Protein 8S6G (pdb70)

B-factor: mean 17.79, std 9.16, range [9.08, 160.49]

Foldseek 3Di:
DVLLVVLLVPDPFDPVQKDAPPDPCQCVVQPALQLQDRAAERIEGEDQDLVSVLSNLVSCVVVVAFEAEAALRPFNQSCQSQSHHYHYRYYDQNFFDWDADVVQRKIKTWQRDAQLVRQVVCCVPPQKGDFAAQWQRHGLQLQLQQFADHQLCLARNTSVVQWAWWWWQFSNRDIFIEGLPGPQLQSQNSNRFNLQFTRTTMIMGHIDRQPDFKKKKKKKALPDDDLLLLLVLVVLLLVCLLPPDASQKKKKQWLAVPRMMMIIGRPDPVCVVVSVCSSCVPRDPSMDMDMDMDTDVVVSCVSHPPSVHDDTPRGRFHKAKDKWWAFPVDDDDSQLSSLLNVLANVVDDDPFKDKGWIKIAHARCLCVDDLVSHQWDRRRTGIMTMIMITTDPPDSDDDPCNVVSSCRSRVSSVVVCVVVVHDTAHGRSRDRQPDDQVPPNCRTGNVCLLSSQCVSCVRPVSRSSVGRPNRRHHD

Organism: Alternaria alternata (NCBI:txid5599)

Structure (mmCIF, N/CA/C/O backbone):
data_8S6G
#
_entry.id   8S6G
#
_cell.length_a   61.893
_cell.length_b   69.541
_cell.length_c   62.700
_cell.angle_alpha   90.000
_cell.angle_beta   93.966
_cell.angle_gamma   90.000
#
_symmetry.space_group_name_H-M   'P 1 21 1'
#
loop_
_entity.id
_entity.type
_entity.pdbx_description
1 polymer 'FAD-binding domain-containing protein'
2 branched 2-acetamido-2-deoxy-beta-D-glucopyranose-(1-4)-2-acetamido-2-deoxy-beta-D-glucopyranose
3 non-polymer 'FLAVIN-ADENINE DINUCLEOTIDE'
4 non-polymer 1,2-ETHANEDIOL
5 non-polymer 2-acetamido-2-deoxy-beta-D-glucopyranose
6 non-polymer '4-(2-HYDROXYETHYL)-1-PIPERAZINE ETHANESULFONIC ACID'
7 non-polymer DI(HYDROXYETHYL)ETHER
8 non-polymer 'SULFATE ION'
9 water water
#
loop_
_atom_site.group_PDB
_atom_site.id
_atom_site.type_symbol
_atom_site.label_atom_id
_atom_site.label_alt_id
_atom_site.label_comp_id
_atom_site.label_asym_id
_atom_site.label_entity_id
_atom_site.label_seq_id
_atom_site.pdbx_PDB_ins_code
_atom_site.Cartn_x
_atom_site.Cartn_y
_atom_site.Cartn_z
_atom_site.occupancy
_atom_site.B_iso_or_equiv
_atom_site.auth_seq_id
_atom_site.auth_comp_id
_atom_site.auth_asym_id
_atom_site.auth_atom_id
_atom_site.pdbx_PDB_model_num
ATOM 1 N N . SER A 1 4 ? -24.29872 -17.04360 22.85474 1.000 35.75042 35 SER A N 1
ATOM 2 C CA . SER A 1 4 ? -23.50463 -17.32509 21.66258 1.000 35.01144 35 SER A CA 1
ATOM 3 C C . SER A 1 4 ? -24.35131 -17.89493 20.52318 1.000 34.14136 35 SER A C 1
ATOM 4 O O . SER A 1 4 ? -23.86984 -18.01915 19.40112 1.000 33.07773 35 SER A O 1
ATOM 11 N N . THR A 1 5 ? -25.62293 -18.19471 20.80669 1.000 33.99690 36 THR A N 1
ATOM 12 C CA . THR A 1 5 ? -26.41881 -19.03903 19.91231 1.000 33.64353 36 THR A CA 1
ATOM 13 C C . THR A 1 5 ? -26.63672 -18.39403 18.54401 1.000 32.30424 36 THR A C 1
ATOM 14 O O . THR A 1 5 ? -26.28031 -18.97380 17.51709 1.000 31.52914 36 THR A O 1
ATOM 25 N N . ARG A 1 6 ? -27.28851 -17.22713 18.49944 1.000 32.42801 37 ARG A N 1
ATOM 26 C CA . ARG A 1 6 ? -27.18982 -16.34127 17.32939 1.000 31.78179 37 ARG A CA 1
ATOM 27 C C . ARG A 1 6 ? -25.89832 -16.32372 16.53135 1.000 27.12507 37 ARG A C 1
ATOM 28 O O . ARG A 1 6 ? -25.96986 -16.58645 15.33056 1.000 26.66725 37 ARG A O 1
ATOM 49 N N . LEU A 1 7 ? -24.72701 -16.02904 17.11092 1.000 23.69405 38 LEU A N 1
ATOM 50 C CA . LEU A 1 7 ? -23.52337 -16.01836 16.28060 1.000 20.61990 38 LEU A CA 1
ATOM 51 C C . LEU A 1 7 ? -23.20960 -17.41938 15.75498 1.000 19.06198 38 LEU A C 1
ATOM 52 O O . LEU A 1 7 ? -22.85893 -17.58300 14.57691 1.000 19.05121 38 LEU A O 1
ATOM 68 N N . ARG A 1 8 ? -23.34503 -18.44198 16.60333 1.000 19.20391 39 ARG A N 1
ATOM 69 C CA . ARG A 1 8 ? -23.06051 -19.80743 16.17031 1.000 20.36127 39 ARG A CA 1
ATOM 70 C C . ARG A 1 8 ? -23.96220 -20.20750 15.01445 1.000 19.41854 39 ARG A C 1
ATOM 71 O O . ARG A 1 8 ? -23.50869 -20.77744 14.02029 1.000 19.82912 39 ARG A O 1
ATOM 92 N N . ASP A 1 9 ? -25.26374 -19.97432 15.15663 1.000 20.78613 40 ASP A N 1
ATOM 93 C CA . ASP A 1 9 ? -26.18972 -20.39028 14.10845 1.000 21.56134 40 ASP A CA 1
ATOM 94 C C . ASP A 1 9 ? -25.93133 -19.64145 12.80443 1.000 19.99350 40 ASP A C 1
ATOM 95 O O . ASP A 1 9 ? -25.97448 -20.23282 11.72050 1.000 19.87490 40 ASP A O 1
ATOM 104 N N . CYS A 1 10 ? -25.62695 -18.34830 12.87955 1.000 18.32391 41 CYS A N 1
ATOM 105 C CA . CYS A 1 10 ? -25.34069 -17.61873 11.64915 1.000 17.39234 41 CYS A CA 1
ATOM 106 C C . CYS A 1 10 ? -24.10339 -18.18855 10.97014 1.000 16.11636 41 CYS A C 1
ATOM 107 O O . CYS A 1 10 ? -24.10059 -18.43028 9.75850 1.000 16.24618 41 CYS A O 1
ATOM 114 N N . LEU A 1 11 ? -23.03719 -18.41848 11.74151 1.000 15.89240 42 LEU A N 1
ATOM 115 C CA . LEU A 1 11 ? -21.81420 -18.94898 11.15195 1.000 16.36082 42 LEU A CA 1
ATOM 116 C C . LEU A 1 11 ? -22.04510 -20.34381 10.58581 1.000 18.29905 42 LEU A C 1
ATOM 117 O O . LEU A 1 11 ? -21.50210 -20.69328 9.53314 1.000 18.15031 42 LEU A O 1
ATOM 133 N N A SER A 1 12 ? -22.86564 -21.15025 11.26486 0.483 19.01250 43 SER A N 1
ATOM 134 N N B SER A 1 12 ? -22.85739 -21.15592 11.25992 0.517 19.29228 43 SER A N 1
ATOM 135 C CA A SER A 1 12 ? -23.13769 -22.50501 10.79287 0.483 20.47269 43 SER A CA 1
ATOM 136 C CA B SER A 1 12 ? -23.10537 -22.51220 10.78493 0.517 21.08293 43 SER A CA 1
ATOM 137 C C A SER A 1 12 ? -23.79646 -22.50735 9.42353 0.483 20.85950 43 SER A C 1
ATOM 138 C C B SER A 1 12 ? -23.91453 -22.55060 9.49699 0.517 21.33179 43 SER A C 1
ATOM 139 O O A SER A 1 12 ? -23.66187 -23.47836 8.67060 0.483 20.96462 43 SER A O 1
ATOM 140 O O B SER A 1 12 ? -24.01801 -23.62035 8.88601 0.517 21.93709 43 SER A O 1
ATOM 155 N N . ASN A 1 13 ? -24.47049 -21.42010 9.06146 1.000 21.32072 44 ASN A N 1
ATOM 156 C CA . ASN A 1 13 ? -25.20032 -21.35285 7.80515 1.000 23.33934 44 ASN A CA 1
ATOM 157 C C . ASN A 1 13 ? -24.35731 -20.77300 6.68488 1.000 22.63409 44 ASN A C 1
ATOM 158 O O . ASN A 1 13 ? -24.79303 -20.78728 5.52991 1.000 24.09793 44 ASN A O 1
ATOM 169 N N . THR A 1 14 ? -23.14995 -20.30895 6.99692 1.000 20.65707 45 THR A N 1
ATOM 170 C CA . THR A 1 14 ? -22.18306 -19.93781 5.98094 1.000 19.21274 45 THR A CA 1
ATOM 171 C C . THR A 1 14 ? -21.42332 -21.17533 5.50489 1.000 18.55453 45 THR A C 1
ATOM 172 O O . THR A 1 14 ? -21.58577 -22.27715 6.02892 1.000 19.45937 45 THR A O 1
ATOM 183 N N . SER A 1 15 ? -20.58155 -20.97705 4.49856 1.000 17.82157 46 SER A N 1
ATOM 184 C CA . SER A 1 15 ? -19.74408 -22.04154 3.97374 1.000 18.77802 46 SER A CA 1
ATOM 185 C C . SER A 1 15 ? -18.45826 -22.23492 4.76120 1.000 18.35969 46 SER A C 1
ATOM 186 O O . SER A 1 15 ? -17.70156 -23.15653 4.44856 1.000 18.80337 46 SER A O 1
ATOM 194 N N . ILE A 1 16 ? -18.19100 -21.41200 5.77984 1.000 17.05886 47 ILE A N 1
ATOM 195 C CA . ILE A 1 16 ? -16.97983 -21.57620 6.57788 1.000 15.48066 47 ILE A CA 1
ATOM 196 C C . ILE A 1 16 ? -16.98323 -22.98495 7.16515 1.000 15.28787 47 ILE A C 1
ATOM 197 O O . ILE A 1 16 ? -17.99865 -23.45472 7.69460 1.000 16.35447 47 ILE A O 1
ATOM 213 N N A LEU A 1 17 ? -15.85564 -23.67548 7.06169 0.465 15.14985 48 LEU A N 1
ATOM 214 N N B LEU A 1 17 ? -15.84834 -23.67108 7.05983 0.535 15.01674 48 LEU A N 1
ATOM 215 C CA A LEU A 1 17 ? -15.83181 -25.06162 7.50194 0.465 15.43180 48 LEU A CA 1
ATOM 216 C CA B LEU A 1 17 ? -15.77749 -25.04402 7.53653 0.535 15.42772 48 LEU A CA 1
ATOM 217 C C A LEU A 1 17 ? -16.07275 -25.13799 9.01037 0.465 15.51803 48 LEU A C 1
ATOM 218 C C B LEU A 1 17 ? -16.10322 -25.10092 9.02802 0.535 15.24953 48 LEU A C 1
ATOM 219 O O A LEU A 1 17 ? -15.50567 -24.34630 9.77227 0.465 15.22849 48 LEU A O 1
ATOM 220 O O B LEU A 1 17 ? -15.61597 -24.27034 9.80027 0.535 14.66749 48 LEU A O 1
ATOM 251 N N . PRO A 1 18 ? -16.90034 -26.07819 9.47731 1.000 16.05207 49 PRO A N 1
ATOM 252 C CA . PRO A 1 18 ? -17.06662 -26.23603 10.92734 1.000 17.11681 49 PRO A CA 1
ATOM 253 C C . PRO A 1 18 ? -15.74213 -26.40159 11.64517 1.000 16.01159 49 PRO A C 1
ATOM 254 O O . PRO A 1 18 ? -15.58250 -25.87507 12.74558 1.000 16.10340 49 PRO A O 1
ATOM 265 N N . SER A 1 19 ? -14.78397 -27.10848 11.04241 1.000 15.30119 50 SER A N 1
ATOM 266 C CA . SER A 1 19 ? -13.47538 -27.29170 11.64994 1.000 16.47234 50 SER A CA 1
ATOM 267 C C . SER A 1 19 ? -12.70484 -25.98519 11.74855 1.000 15.81836 50 SER A C 1
ATOM 268 O O . SER A 1 19 ? -11.74816 -25.90109 12.52541 1.000 17.74141 50 SER A O 1
ATOM 276 N N . LEU A 1 20 ? -13.09351 -24.96678 10.98259 1.000 14.33015 51 LEU A N 1
ATOM 277 C CA . LEU A 1 20 ? -12.45779 -23.65988 11.00838 1.000 14.59019 51 LEU A CA 1
ATOM 278 C C . LEU A 1 20 ? -13.31139 -22.62544 11.71572 1.000 14.02263 51 LEU A C 1
ATOM 279 O O . LEU A 1 20 ? -13.03624 -21.42317 11.60940 1.000 15.65878 51 LEU A O 1
ATOM 295 N N . THR A 1 21 ? -14.31515 -23.06259 12.45549 1.000 13.31270 52 THR A N 1
ATOM 296 C CA . THR A 1 21 ? -15.18850 -22.20857 13.25028 1.000 14.54693 52 THR A CA 1
ATOM 297 C C . THR A 1 21 ? -15.05516 -22.66738 14.69119 1.000 15.12112 52 THR A C 1
ATOM 298 O O . THR A 1 21 ? -15.43516 -23.80085 15.02224 1.000 15.56692 52 THR A O 1
ATOM 309 N N . THR A 1 22 ? -14.51713 -21.81173 15.55443 1.000 13.72934 53 THR A N 1
ATOM 310 C CA . THR A 1 22 ? -14.25588 -22.24196 16.92013 1.000 14.07352 53 THR A CA 1
ATOM 311 C C . THR A 1 22 ? -14.89386 -21.30855 17.92797 1.000 13.26344 53 THR A C 1
ATOM 312 O O . THR A 1 22 ? -14.77611 -20.08079 17.83226 1.000 13.55861 53 THR A O 1
ATOM 323 N N . PHE A 1 23 ? -15.54403 -21.91601 18.90406 1.000 12.75152 54 PHE A N 1
ATOM 324 C CA . PHE A 1 23 ? -16.05609 -21.27966 20.10351 1.000 12.60725 54 PHE A CA 1
ATOM 325 C C . PHE A 1 23 ? -15.37268 -21.94448 21.30347 1.000 12.33541 54 PHE A C 1
ATOM 326 O O . PHE A 1 23 ? -14.58593 -22.87444 21.14860 1.000 11.88309 54 PHE A O 1
ATOM 343 N N . SER A 1 24 ? -15.71405 -21.50635 22.51296 1.000 13.00106 55 SER A N 1
ATOM 344 C CA . SER A 1 24 ? -15.00063 -21.97588 23.69141 1.000 13.20147 55 SER A CA 1
ATOM 345 C C . SER A 1 24 ? -15.19253 -23.45955 23.96260 1.000 12.93977 55 SER A C 1
ATOM 346 O O . SER A 1 24 ? -14.43876 -24.02203 24.76742 1.000 14.34343 55 SER A O 1
ATOM 354 N N . ASP A 1 25 ? -16.19426 -24.09676 23.35958 1.000 11.94987 56 ASP A N 1
ATOM 355 C CA . ASP A 1 25 ? -16.36492 -25.54553 23.48447 1.000 12.89335 56 ASP A CA 1
ATOM 356 C C . ASP A 1 25 ? -15.49680 -26.34737 22.51646 1.000 13.17239 56 ASP A C 1
ATOM 357 O O . ASP A 1 25 ? -15.54123 -27.58719 22.53576 1.000 12.67167 56 ASP A O 1
ATOM 366 N N . ALA A 1 26 ? -14.72909 -25.68093 21.66017 1.000 13.13047 57 ALA A N 1
ATOM 367 C CA . ALA A 1 26 ? -13.86577 -26.36327 20.71137 1.000 12.75647 57 ALA A CA 1
ATOM 368 C C . ALA A 1 26 ? -12.66275 -26.97333 21.41087 1.000 13.26384 57 ALA A C 1
ATOM 369 O O . ALA A 1 26 ? -12.13100 -26.42081 22.37377 1.000 13.77847 57 ALA A O 1
ATOM 376 N N . THR A 1 27 ? -12.21404 -28.11080 20.88092 1.000 14.48191 58 THR A N 1
ATOM 377 C CA . THR A 1 27 ? -11.06639 -28.78244 21.47123 1.000 15.24167 58 THR A CA 1
ATOM 378 C C . THR A 1 27 ? -9.80623 -27.93136 21.39229 1.000 14.83491 58 THR A C 1
ATOM 379 O O . THR A 1 27 ? -8.91688 -28.07483 22.24092 1.000 16.09173 58 THR A O 1
ATOM 390 N N . ASN A 1 28 ? -9.71426 -27.03950 20.39682 1.000 13.52298 59 ASN A N 1
ATOM 391 C CA . ASN A 1 28 ? -8.52017 -26.22762 20.18216 1.000 14.45890 59 ASN A CA 1
ATOM 392 C C . ASN A 1 28 ? -8.69924 -24.77081 20.62049 1.000 14.20144 59 ASN A C 1
ATOM 393 O O . ASN A 1 28 ? -7.89211 -23.91533 20.24650 1.000 14.78294 59 ASN A O 1
ATOM 404 N N . TRP A 1 29 ? -9.71336 -24.47234 21.44089 1.000 13.47407 60 TRP A N 1
ATOM 405 C CA . TRP A 1 29 ? -9.97541 -23.08165 21.78230 1.000 13.80533 60 TRP A CA 1
ATOM 406 C C . TRP A 1 29 ? -8.78218 -22.41993 22.43100 1.000 14.46637 60 TRP A C 1
ATOM 407 O O . TRP A 1 29 ? -8.48462 -21.26897 22.13032 1.000 14.49110 60 TRP A O 1
ATOM 428 N N . GLU A 1 30 ? -8.12190 -23.10247 23.35950 1.000 14.98227 61 GLU A N 1
ATOM 429 C CA . GLU A 1 30 ? -7.02058 -22.47449 24.08537 1.000 16.73071 61 GLU A CA 1
ATOM 430 C C . GLU A 1 30 ? -5.87025 -22.14520 23.14278 1.000 16.73451 61 GLU A C 1
ATOM 431 O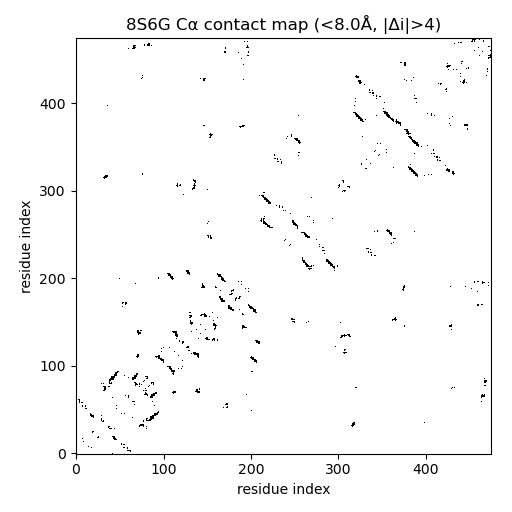 O . GLU A 1 30 ? -5.25291 -21.07691 23.25288 1.000 18.20504 61 GLU A O 1
ATOM 443 N N . THR A 1 31 ? -5.61392 -23.02164 22.17136 1.000 16.70314 62 THR A N 1
ATOM 444 C CA . THR A 1 31 ? -4.54285 -22.80440 21.20555 1.000 18.09370 62 THR A CA 1
ATOM 445 C C . THR A 1 31 ? -4.87666 -21.63335 20.28372 1.000 16.34584 62 THR A C 1
ATOM 446 O O . THR A 1 31 ? -4.05588 -20.73117 20.07598 1.000 16.22233 62 THR A O 1
ATOM 457 N N . VAL A 1 32 ? -6.08411 -21.63053 19.71697 1.000 14.65680 63 VAL A N 1
ATOM 458 C CA . VAL A 1 32 ? -6.40327 -20.59789 18.74147 1.000 15.16302 63 VAL A CA 1
ATOM 459 C C . VAL A 1 32 ? -6.50896 -19.21988 19.37267 1.000 14.12957 63 VAL A C 1
ATOM 460 O O . VAL A 1 32 ? -6.33737 -18.21819 18.66564 1.000 14.83165 63 VAL A O 1
ATOM 473 N N . THR A 1 33 ? -6.80001 -19.13911 20.67204 1.000 13.68916 64 THR A N 1
ATOM 474 C CA . THR A 1 33 ? -6.92277 -17.86030 21.34899 1.000 12.72157 64 THR A CA 1
ATOM 475 C C . THR A 1 33 ? -5.67007 -17.47005 22.11575 1.000 12.89173 64 THR A C 1
ATOM 476 O O . THR A 1 33 ? -5.68326 -16.45539 22.80622 1.000 13.72433 64 THR A O 1
ATOM 487 N N . SER A 1 34 ? -4.60999 -18.21597 22.00731 1.000 13.80370 65 SER A N 1
ATOM 488 C CA . SER A 1 34 ? -3.45294 -17.91611 22.85154 1.000 14.63433 65 SER A CA 1
ATOM 489 C C . SER A 1 34 ? -2.72941 -16.68195 22.32014 1.000 14.06813 65 SER A C 1
ATOM 490 O O . SER A 1 34 ? -2.41414 -16.62174 21.12473 1.000 14.52063 65 SER A O 1
ATOM 498 N N . PRO A 1 35 ? -2.41288 -15.70535 23.15955 1.000 13.48676 66 PRO A N 1
ATOM 499 C CA . PRO A 1 35 ? -1.75891 -14.49092 22.67524 1.000 14.09042 66 PRO A CA 1
ATOM 500 C C . PRO A 1 35 ? -0.24206 -14.53656 22.72083 1.000 13.42023 66 PRO A C 1
ATOM 501 O O . PRO A 1 35 ? 0.36049 -15.11503 23.61798 1.000 14.25503 66 PRO A O 1
ATOM 512 N N . TRP A 1 36 ? 0.38686 -13.87587 21.74809 1.000 12.26453 67 TRP A N 1
ATOM 513 C CA . TRP A 1 36 ? 1.83519 -13.72977 21.80188 1.000 12.29518 67 TRP A CA 1
ATOM 514 C C . TRP A 1 36 ? 2.22486 -12.87974 23.00655 1.000 11.55329 67 TRP A C 1
ATOM 515 O O . TRP A 1 36 ? 3.17700 -13.20036 23.72196 1.000 12.41706 67 TRP A O 1
ATOM 536 N N . ALA A 1 37 ? 1.47217 -11.80310 23.25575 1.000 11.70792 68 ALA A N 1
ATOM 537 C CA . ALA A 1 37 ? 1.72964 -10.89477 24.37959 1.000 11.47368 68 ALA A CA 1
ATOM 538 C C . ALA A 1 37 ? 1.08162 -11.48298 25.62697 1.000 11.64753 68 ALA A C 1
ATOM 539 O O . ALA A 1 37 ? -0.09512 -11.24635 25.92478 1.000 12.27276 68 ALA A O 1
ATOM 546 N N . LEU A 1 38 ? 1.86794 -12.27425 26.35727 1.000 12.23211 69 LEU A N 1
ATOM 547 C CA . LEU A 1 38 ? 1.35767 -13.07981 27.45738 1.000 12.82878 69 LEU A CA 1
ATOM 548 C C . LEU A 1 38 ? 0.81580 -12.25275 28.61721 1.000 12.76998 69 LEU A C 1
ATOM 549 O O . LEU A 1 38 ? 0.15805 -12.81200 29.49600 1.000 13.34442 69 LEU A O 1
ATOM 565 N N . ARG A 1 39 ? 1.10663 -10.96136 28.68737 1.000 12.80867 70 ARG A N 1
ATOM 566 C CA . ARG A 1 39 ? 0.52483 -10.13367 29.74021 1.000 13.47927 70 ARG A CA 1
ATOM 567 C C . ARG A 1 39 ? -0.98507 -10.01345 29.57256 1.000 13.69151 70 ARG A C 1
ATOM 568 O O . ARG A 1 39 ? -1.68615 -9.68237 30.53343 1.000 15.96040 70 ARG A O 1
ATOM 589 N N . PHE A 1 40 ? -1.50312 -10.27494 28.37415 1.000 12.80233 71 PHE A N 1
ATOM 590 C CA . PHE A 1 40 ? -2.91976 -10.15174 28.06155 1.000 13.44734 71 PHE A CA 1
ATOM 591 C C . PHE A 1 40 ? -3.52542 -11.52575 27.80496 1.000 13.77545 71 PHE A C 1
ATOM 592 O O . PHE A 1 40 ? -2.82246 -12.51259 27.58120 1.000 15.08737 71 PHE A O 1
ATOM 609 N N . ASN A 1 41 ? -4.84856 -11.58657 27.86457 1.000 14.03966 72 ASN A N 1
ATOM 610 C CA . ASN A 1 41 ? -5.57957 -12.80122 27.52312 1.000 14.65139 72 ASN A CA 1
ATOM 611 C C . ASN A 1 41 ? -6.99780 -12.49741 27.04837 1.000 13.38183 72 ASN A C 1
ATOM 612 O O . ASN A 1 41 ? -7.98168 -12.95590 27.64525 1.000 13.74822 72 ASN A O 1
ATOM 623 N N . PRO A 1 42 ? -7.14965 -11.75344 25.95976 1.000 13.54386 73 PRO A N 1
ATOM 624 C CA . PRO A 1 42 ? -8.49507 -11.42478 25.48933 1.000 14.22838 73 PRO A CA 1
ATOM 625 C C . PRO A 1 42 ? -9.27478 -12.65362 25.05655 1.000 13.43304 73 PRO A C 1
ATOM 626 O O . PRO A 1 42 ? -8.72913 -13.62732 24.53211 1.000 14.04173 73 PRO A O 1
ATOM 637 N N . GLU A 1 43 ? -10.56697 -12.62680 25.35732 1.000 12.71240 74 GLU A N 1
ATOM 638 C CA . GLU A 1 43 ? -11.43479 -13.78679 25.17107 1.000 12.04765 74 GLU A CA 1
ATOM 639 C C . GLU A 1 43 ? -12.38829 -13.47601 24.02619 1.000 11.88697 74 GLU A C 1
ATOM 640 O O . GLU A 1 43 ? -13.41032 -12.80082 24.23292 1.000 11.80679 74 GLU A O 1
ATOM 652 N N . PRO A 1 44 ? -12.10541 -13.93207 22.80683 1.000 12.05145 75 PRO A N 1
ATOM 653 C CA . PRO A 1 44 ? -13.01032 -13.65714 21.68339 1.000 11.90476 75 PRO A CA 1
ATOM 654 C C . PRO A 1 44 ? -14.36836 -14.30676 21.87896 1.000 11.48508 75 PRO A C 1
ATOM 655 O O . PRO A 1 44 ? -14.52968 -15.26480 22.62516 1.000 12.50596 75 PRO A O 1
ATOM 666 N N . ALA A 1 45 ? -15.34879 -13.79391 21.14419 1.000 11.34101 76 ALA A N 1
ATOM 667 C CA . ALA A 1 45 ? -16.61826 -14.48700 20.98971 1.000 12.47620 76 ALA A CA 1
ATOM 668 C C . ALA A 1 45 ? -16.43905 -15.79366 20.24051 1.000 11.95429 76 ALA A C 1
ATOM 669 O O . ALA A 1 45 ? -17.09870 -16.78874 20.54616 1.000 12.75151 76 ALA A O 1
ATOM 676 N N . ALA A 1 46 ? -15.57889 -15.79258 19.23269 1.000 11.59967 77 ALA A N 1
ATOM 677 C CA . ALA A 1 46 ? -15.32817 -16.92504 18.35433 1.000 11.53341 77 ALA A CA 1
ATOM 678 C C . ALA A 1 46 ? -14.13045 -16.56226 17.49689 1.000 10.87415 77 ALA A C 1
ATOM 679 O O . ALA A 1 46 ? -13.77922 -15.38805 17.36517 1.000 10.57821 77 ALA A O 1
ATOM 686 N N . VAL A 1 47 ? -13.52990 -17.58333 16.88806 1.000 11.35639 78 VAL A N 1
ATOM 687 C CA . VAL A 1 47 ? -12.46587 -17.41110 15.90309 1.000 11.76637 78 VAL A CA 1
ATOM 688 C C . VAL A 1 47 ? -12.84068 -18.20818 14.66073 1.000 10.94455 78 VAL A C 1
ATOM 689 O O . VAL A 1 47 ? -13.20361 -19.38128 14.77784 1.000 12.81091 78 VAL A O 1
ATOM 702 N N . VAL A 1 48 ? -12.79770 -17.57086 13.48525 1.000 11.91282 79 VAL A N 1
ATOM 703 C CA . VAL A 1 48 ? -13.05670 -18.24941 12.22639 1.000 11.30298 79 VAL A CA 1
ATOM 704 C C . VAL A 1 48 ? -11.87475 -18.07105 11.28008 1.000 10.85723 79 VAL A C 1
ATOM 705 O O . VAL A 1 48 ? -11.16879 -17.06004 11.31213 1.000 11.62814 79 VAL A O 1
ATOM 718 N N . VAL A 1 49 ? -11.68469 -19.05279 10.41201 1.000 10.95016 80 VAL A N 1
ATOM 719 C CA . VAL A 1 49 ? -10.65413 -19.02549 9.38541 1.000 11.19167 80 VAL A CA 1
ATOM 720 C C . VAL A 1 49 ? -11.34419 -19.06692 8.02590 1.000 12.05412 80 VAL A C 1
ATOM 721 O O . VAL A 1 49 ? -11.68979 -20.13987 7.52612 1.000 12.83034 80 VAL A O 1
ATOM 734 N N . PRO A 1 50 ? -11.56591 -17.91564 7.39627 1.000 10.76376 81 PRO A N 1
ATOM 735 C CA . PRO A 1 50 ? -12.13372 -17.91135 6.04320 1.000 10.85050 81 PRO A CA 1
ATOM 736 C C . PRO A 1 50 ? -11.13926 -18.38987 5.00179 1.000 11.07284 81 PRO A C 1
ATOM 737 O O . PRO A 1 50 ? -9.93273 -18.17660 5.10554 1.000 11.31728 81 PRO A O 1
ATOM 748 N N . ARG A 1 51 ? -11.65879 -19.04529 3.97530 1.000 11.29123 82 ARG A N 1
ATOM 749 C CA . ARG A 1 51 ? -10.82387 -19.56105 2.89806 1.000 12.10307 82 ARG A CA 1
ATOM 750 C C . ARG A 1 51 ? -10.82114 -18.68066 1.65412 1.000 11.32445 82 ARG A C 1
ATOM 751 O O . ARG A 1 51 ? -9.99969 -18.90964 0.75892 1.000 11.71830 82 ARG A O 1
ATOM 772 N N . ASN A 1 52 ? -11.70190 -17.68563 1.57365 1.000 10.80547 83 ASN A N 1
ATOM 773 C CA . ASN A 1 52 ? -11.85229 -16.86948 0.37798 1.000 10.96222 83 ASN A CA 1
ATOM 774 C C . ASN A 1 52 ? -12.55749 -15.58432 0.78733 1.000 11.22573 83 ASN A C 1
ATOM 775 O O . ASN A 1 52 ? -13.04496 -15.45520 1.91154 1.000 11.47349 83 ASN A O 1
ATOM 786 N N . ARG A 1 53 ? -12.54732 -14.60396 -0.11210 1.000 11.03324 84 ARG A N 1
ATOM 787 C CA . ARG A 1 53 ? -13.09999 -13.29143 0.22200 1.000 11.30649 84 ARG A CA 1
ATOM 788 C C . ARG A 1 53 ? -14.58110 -13.36321 0.58047 1.000 11.38457 84 ARG A C 1
ATOM 789 O O . ARG A 1 53 ? -15.03720 -12.64025 1.47393 1.000 11.46892 84 ARG A O 1
ATOM 810 N N . ASP A 1 54 ? -15.34929 -14.21257 -0.10362 1.000 11.66038 85 ASP A N 1
ATOM 811 C CA . ASP A 1 54 ? -16.76316 -14.30922 0.21484 1.000 12.74140 85 ASP A CA 1
ATOM 812 C C . ASP A 1 54 ? -16.98048 -14.78166 1.64730 1.000 12.12514 85 ASP A C 1
ATOM 813 O O . ASP A 1 54 ? -17.93824 -14.36082 2.30036 1.000 12.51622 85 ASP A O 1
ATOM 822 N N . GLU A 1 55 ? -16.12653 -15.68314 2.14354 1.000 11.86199 86 GLU A N 1
ATOM 823 C CA . GLU A 1 55 ? -16.24939 -16.13445 3.53311 1.000 11.97721 86 GLU A CA 1
ATOM 824 C C . GLU A 1 55 ? -15.87823 -15.03568 4.52371 1.000 12.25159 86 GLU A C 1
ATOM 825 O O . GLU A 1 55 ? -16.41813 -14.99828 5.63304 1.000 12.53811 86 GLU A O 1
ATOM 837 N N . VAL A 1 56 ? -14.92818 -14.16838 4.18233 1.000 11.33994 87 VAL A N 1
ATOM 838 C CA . VAL A 1 56 ? -14.70296 -12.99808 5.02315 1.000 11.10123 87 VAL A CA 1
ATOM 839 C C . VAL A 1 56 ? -15.98599 -12.19138 5.13780 1.000 11.47066 87 VAL A C 1
ATOM 840 O O . VAL A 1 56 ? -16.37205 -11.75864 6.22964 1.000 11.67993 87 VAL A O 1
ATOM 853 N N . ALA A 1 57 ? -16.62043 -11.91075 3.99917 1.000 11.77524 88 ALA A N 1
ATOM 854 C CA . ALA A 1 57 ? -17.85926 -11.13513 4.02499 1.000 11.08187 88 ALA A CA 1
ATOM 855 C C . ALA A 1 57 ? -18.95439 -11.86177 4.79478 1.000 11.25055 88 ALA A C 1
ATOM 856 O O . ALA A 1 57 ? -19.73559 -11.23120 5.51629 1.000 11.24895 88 ALA A O 1
ATOM 863 N N . ALA A 1 58 ? -19.02319 -13.18649 4.66701 1.000 11.29071 89 ALA A N 1
ATOM 864 C CA . ALA A 1 58 ? -20.06008 -13.92242 5.37201 1.000 11.61856 89 ALA A CA 1
ATOM 865 C C . ALA A 1 58 ? -19.85790 -13.84134 6.87504 1.000 11.99591 89 ALA A C 1
ATOM 866 O O . ALA A 1 58 ? -20.82258 -13.68901 7.62745 1.000 12.01878 89 ALA A O 1
ATOM 873 N N . ALA A 1 59 ? -18.60101 -13.93300 7.32218 1.000 11.59478 90 ALA A N 1
ATOM 874 C CA . ALA A 1 59 ? -18.30772 -13.80984 8.74385 1.000 11.95545 90 ALA A CA 1
ATOM 875 C C . ALA A 1 59 ? -18.64916 -12.42122 9.24146 1.000 12.54880 90 ALA A C 1
ATOM 876 O O . ALA A 1 59 ? -19.25267 -12.26908 10.29656 1.000 12.28994 90 ALA A O 1
ATOM 883 N N A LEU A 1 60 ? -18.27022 -11.38796 8.47789 0.597 12.13867 91 LEU A N 1
ATOM 884 N N B LEU A 1 60 ? -18.29947 -11.40331 8.46641 0.403 12.26104 91 LEU A N 1
ATOM 885 C CA A LEU A 1 60 ? -18.60869 -10.01785 8.85578 0.597 13.30771 91 LEU A CA 1
ATOM 886 C CA B LEU A 1 60 ? -18.59548 -10.03336 8.85282 0.403 13.10097 91 LEU A CA 1
ATOM 887 C C A LEU A 1 60 ? -20.11423 -9.85872 9.00314 0.597 12.79169 91 LEU A C 1
ATOM 888 C C B LEU A 1 60 ? -20.09787 -9.79564 8.95304 0.403 12.71121 91 LEU A C 1
ATOM 889 O O A LEU A 1 60 ? -20.59565 -9.26670 9.97647 0.597 13.39886 91 LEU A O 1
ATOM 890 O O B LEU A 1 60 ? -20.55794 -9.08634 9.85481 0.403 13.09784 91 LEU A O 1
ATOM 921 N N . ALA A 1 61 ? -20.87635 -10.36577 8.03011 1.000 12.22847 92 ALA A N 1
ATOM 922 C CA . ALA A 1 61 ? -22.32557 -10.23314 8.09071 1.000 12.15041 92 ALA A CA 1
ATOM 923 C C . ALA A 1 61 ? -22.88035 -10.88607 9.34355 1.000 12.14312 92 ALA A C 1
ATOM 924 O O . ALA A 1 61 ? -23.82450 -10.37616 9.95467 1.000 12.53292 92 ALA A O 1
ATOM 931 N N . CYS A 1 62 ? -22.28937 -11.99861 9.76506 1.000 11.72249 93 CYS A N 1
ATOM 932 C CA . CYS A 1 62 ? -22.75292 -12.64615 10.98725 1.000 12.64841 93 CYS A CA 1
ATOM 933 C C . CYS A 1 62 ? -22.45567 -11.78219 12.20530 1.000 12.05791 93 CYS A C 1
ATOM 934 O O . CYS A 1 62 ? -23.28677 -11.66287 13.10692 1.000 12.49196 93 CYS A O 1
ATOM 941 N N . ALA A 1 63 ? -21.28815 -11.14321 12.24043 1.000 12.02407 94 ALA A N 1
ATOM 942 C CA . ALA A 1 63 ? -20.99885 -10.21868 13.32384 1.000 12.58125 94 ALA A CA 1
ATOM 943 C C . ALA A 1 63 ? -21.99806 -9.07123 13.35360 1.000 11.72733 94 ALA A C 1
ATOM 944 O O . ALA A 1 63 ? -22.45152 -8.66368 14.42725 1.000 12.56807 94 ALA A O 1
ATOM 951 N N . VAL A 1 64 ? -22.34558 -8.53190 12.18570 1.000 12.76163 95 VAL A N 1
ATOM 952 C CA . VAL A 1 64 ? -23.30344 -7.42968 12.11655 1.000 13.06499 95 VAL A CA 1
ATOM 953 C C . VAL A 1 64 ? -24.67330 -7.88042 12.60926 1.000 13.81120 95 VAL A C 1
ATOM 954 O O . VAL A 1 64 ? -25.35533 -7.15498 13.34572 1.000 14.61705 95 VAL A O 1
ATOM 967 N N . GLU A 1 65 ? -25.10132 -9.07670 12.21043 1.000 14.35243 96 GLU A N 1
ATOM 968 C CA . GLU A 1 65 ? -26.39569 -9.58400 12.64809 1.000 15.42090 96 GLU A CA 1
ATOM 969 C C . GLU A 1 65 ? -26.42944 -9.83965 14.14402 1.000 14.98254 96 GLU A C 1
ATOM 970 O O . GLU A 1 65 ? -27.48365 -9.68548 14.76197 1.000 15.41433 96 GLU A O 1
ATOM 982 N N . ALA A 1 66 ? -25.31106 -10.26014 14.73085 1.000 14.20720 97 ALA A N 1
ATOM 983 C CA . ALA A 1 66 ? -25.23128 -10.58066 16.14965 1.000 15.52036 97 ALA A CA 1
ATOM 984 C C . ALA A 1 66 ? -24.87379 -9.37842 17.01698 1.000 16.28899 97 ALA A C 1
ATOM 985 O O . ALA A 1 66 ? -24.98545 -9.45839 18.24700 1.000 18.57658 97 ALA A O 1
ATOM 992 N N . GLY A 1 67 ? -24.42803 -8.28072 16.41863 1.000 15.86403 98 GLY A N 1
ATOM 993 C CA . GLY A 1 67 ? -24.02954 -7.12270 17.20547 1.000 15.98200 98 GLY A CA 1
ATOM 994 C C . GLY A 1 67 ? -22.70203 -7.28096 17.90860 1.000 15.01044 98 GLY A C 1
ATOM 995 O O . GLY A 1 67 ? -22.54247 -6.79287 19.03407 1.000 17.89007 98 GLY A O 1
ATOM 999 N N A VAL A 1 68 ? -21.73149 -7.89132 17.22973 0.250 13.91219 99 VAL A N 1
ATOM 1000 N N B VAL A 1 68 ? -21.75409 -7.99668 17.31167 0.750 13.66360 99 VAL A N 1
ATOM 1001 C CA A VAL A 1 68 ? -20.42665 -8.23298 17.77385 0.250 13.10931 99 VAL A CA 1
ATOM 1002 C CA B VAL A 1 68 ? -20.43607 -8.13860 17.90913 0.750 13.54056 99 VAL A CA 1
ATOM 1003 C C A VAL A 1 68 ? -19.36906 -7.45825 16.99905 0.250 12.16282 99 VAL A C 1
ATOM 1004 C C B VAL A 1 68 ? -19.40917 -7.40813 17.05112 0.750 11.88997 99 VAL A C 1
ATOM 1005 O O A VAL A 1 68 ? -19.51030 -7.24107 15.79002 0.250 12.02318 99 VAL A O 1
ATOM 1006 O O B VAL A 1 68 ? -19.57595 -7.21370 15.83750 0.750 11.60063 99 VAL A O 1
ATOM 1031 N N . LYS A 1 69 ? -18.30706 -7.05297 17.69591 1.000 11.43621 100 LYS A N 1
ATOM 1032 C CA . LYS A 1 69 ? -17.19056 -6.37767 17.05791 1.000 11.41139 100 LYS A CA 1
ATOM 1033 C C . LYS A 1 69 ? -16.35875 -7.39574 16.30220 1.000 10.85373 100 LYS A C 1
ATOM 1034 O O . LYS A 1 69 ? -16.44456 -8.60263 16.54385 1.000 11.63991 100 LYS A O 1
ATOM 1053 N N . VAL A 1 70 ? -15.52221 -6.89662 15.40731 1.000 10.46629 101 VAL A N 1
ATOM 1054 C CA . VAL A 1 70 ? -14.72040 -7.73327 14.51850 1.000 10.53651 101 VAL A CA 1
ATOM 1055 C C . VAL A 1 70 ? -13.25688 -7.32098 14.59081 1.000 10.90528 101 VAL A C 1
ATOM 1056 O O . VAL A 1 70 ? -12.91973 -6.14290 14.43272 1.000 10.76836 101 VAL A O 1
ATOM 1069 N N . SER A 1 71 ? -12.38194 -8.30506 14.75299 1.000 10.01417 102 SER A N 1
ATOM 1070 C CA . SER A 1 71 ? -10.93617 -8.08044 14.75666 1.000 9.55832 102 SER A CA 1
ATOM 1071 C C . SER A 1 71 ? -10.24660 -9.04844 13.80652 1.000 10.24319 102 SER A C 1
ATOM 1072 O O . SER A 1 71 ? -10.27016 -10.26158 14.05378 1.000 10.76687 102 SER A O 1
ATOM 1080 N N . PRO A 1 72 ? -9.61962 -8.57765 12.72818 1.000 10.51243 103 PRO A N 1
ATOM 1081 C CA . PRO A 1 72 ? -8.77014 -9.48852 11.94550 1.000 10.79696 103 PRO A CA 1
ATOM 1082 C C . PRO A 1 72 ? -7.52444 -9.85964 12.72925 1.000 10.57754 103 PRO A C 1
ATOM 1083 O O . PRO A 1 72 ? -6.93317 -9.03128 13.42342 1.000 11.45973 103 PRO A O 1
ATOM 1094 N N . LEU A 1 73 ? -7.13085 -11.11677 12.62255 1.000 10.73718 104 LEU A N 1
ATOM 1095 C CA . LEU A 1 73 ? -5.91936 -11.64581 13.24451 1.000 10.40811 104 LEU A CA 1
ATOM 1096 C C . LEU A 1 73 ? -4.94974 -12.03062 12.13622 1.000 10.09724 104 LEU A C 1
ATOM 1097 O O . LEU A 1 73 ? -5.29765 -12.80513 11.23790 1.000 9.76699 104 LEU A O 1
ATOM 1113 N N . ASN A 1 74 ? -3.73873 -11.48197 12.19925 1.000 10.53350 105 ASN A N 1
ATOM 1114 C CA . ASN A 1 74 ? -2.68211 -11.74865 11.22100 1.000 10.06117 105 ASN A CA 1
ATOM 1115 C C . ASN A 1 74 ? -1.55805 -12.47821 11.93417 1.000 9.81833 105 ASN A C 1
ATOM 1116 O O . ASN A 1 74 ? -1.75197 -13.61875 12.35161 1.000 10.71577 105 ASN A O 1
ATOM 1127 N N . GLY A 1 75 ? -0.42171 -11.83590 12.16191 1.000 9.95191 106 GLY A N 1
ATOM 1128 C CA . GLY A 1 75 ? 0.69878 -12.52377 12.74442 1.000 9.72356 106 GLY A CA 1
ATOM 1129 C C . GLY A 1 75 ? 0.61537 -12.74613 14.22952 1.000 10.49756 106 GLY A C 1
ATOM 1130 O O . GLY A 1 75 ? 1.44134 -13.49666 14.76610 1.000 11.07576 106 GLY A O 1
ATOM 1134 N N . GLY A 1 76 ? -0.32421 -12.10055 14.91808 1.000 10.34462 107 GLY A N 1
ATOM 1135 C CA . GLY A 1 76 ? -0.48416 -12.25655 16.34050 1.000 10.38237 107 GLY A CA 1
ATOM 1136 C C . GLY A 1 76 ? 0.53504 -11.54349 17.20605 1.000 10.76013 107 GLY A C 1
ATOM 1137 O O . GLY A 1 76 ? 0.46494 -11.69129 18.42706 1.000 12.20598 107 GLY A O 1
ATOM 1141 N N . HIS A 1 77 ? 1.51171 -10.85373 16.61723 1.000 12.06125 108 HIS A N 1
ATOM 1142 C CA . HIS A 1 77 ? 2.48679 -9.98649 17.28265 1.000 11.79597 108 HIS A CA 1
ATOM 1143 C C . HIS A 1 77 ? 2.13333 -8.75538 18.03815 1.000 11.34836 108 HIS A C 1
ATOM 1144 O O . HIS A 1 77 ? 3.00693 -8.17049 18.69493 1.000 14.48696 108 HIS A O 1
ATOM 1158 N N . SER A 1 78 ? 0.86863 -8.36494 18.07991 1.000 10.29917 109 SER A N 1
ATOM 1159 C CA . SER A 1 78 ? 0.55970 -7.11588 18.76053 1.000 10.16445 109 SER A CA 1
ATOM 1160 C C . SER A 1 78 ? 1.06548 -7.12229 20.19160 1.000 11.70556 109 SER A C 1
ATOM 1161 O O . SER A 1 78 ? 0.83973 -8.07284 20.93807 1.000 11.84102 109 SER A O 1
ATOM 1169 N N . TYR A 1 79 ? 1.69269 -6.02633 20.59190 1.000 11.43916 110 TYR A N 1
ATOM 1170 C CA . TYR A 1 79 ? 2.16145 -5.88276 21.96724 1.000 11.35316 110 TYR A CA 1
ATOM 1171 C C . TYR A 1 79 ? 1.02302 -5.66560 22.93718 1.000 11.39514 110 TYR A C 1
ATOM 1172 O O . TYR A 1 79 ? 1.26355 -5.66249 24.14118 1.000 12.66583 110 TYR A O 1
ATOM 1190 N N . GLY A 1 80 ? -0.21186 -5.52575 22.44401 1.000 11.58332 111 GLY A N 1
ATOM 1191 C CA . GLY A 1 80 ? -1.40814 -5.45511 23.25961 1.000 11.84120 111 GLY A CA 1
ATOM 1192 C C . GLY A 1 80 ? -2.41925 -6.54100 22.94850 1.000 11.98471 111 GLY A C 1
ATOM 1193 O O . GLY A 1 80 ? -3.57350 -6.44613 23.37341 1.000 12.19320 111 GLY A O 1
ATOM 1197 N N . ALA A 1 81 ? -2.01551 -7.58712 22.22243 1.000 11.49732 112 ALA A N 1
ATOM 1198 C CA . ALA A 1 81 ? -2.93267 -8.66341 21.81489 1.000 11.30294 112 ALA A CA 1
ATOM 1199 C C . ALA A 1 81 ? -4.14424 -8.10735 21.05767 1.000 10.95370 112 ALA A C 1
ATOM 1200 O O . ALA A 1 81 ? -5.26266 -8.62522 21.13203 1.000 10.91031 112 ALA A O 1
ATOM 1207 N N . TYR A 1 82 ? -3.91161 -7.06298 20.26053 1.000 11.01813 113 TYR A N 1
ATOM 1208 C CA . TYR A 1 82 ? -5.02675 -6.42259 19.57141 1.000 10.96248 113 TYR A CA 1
ATOM 1209 C C . TYR A 1 82 ? -5.66446 -7.30328 18.49192 1.000 10.35263 113 TYR A C 1
ATOM 1210 O O . TYR A 1 82 ? -6.86769 -7.16802 18.21565 1.000 10.80153 113 TYR A O 1
ATOM 1228 N N . GLY A 1 83 ? -4.89937 -8.21009 17.87906 1.000 11.00938 114 GLY A N 1
ATOM 1229 C CA . GLY A 1 83 ? -5.46620 -9.06795 16.85600 1.000 11.01801 114 GLY A CA 1
ATOM 1230 C C . GLY A 1 83 ? -6.54851 -9.99015 17.38084 1.000 10.84835 114 GLY A C 1
ATOM 1231 O O . GLY A 1 83 ? -7.48070 -10.35427 16.64819 1.000 10.71252 114 GLY A O 1
ATOM 1235 N N . LEU A 1 84 ? -6.45452 -10.36604 18.65431 1.000 10.82663 115 LEU A N 1
ATOM 1236 C CA . LEU A 1 84 ? -7.49690 -11.14645 19.30511 1.000 11.20038 115 LEU A CA 1
ATOM 1237 C C . LEU A 1 84 ? -8.64349 -10.28215 19.81134 1.000 11.26594 115 LEU A C 1
ATOM 1238 O O . LEU A 1 84 ? -9.56458 -10.80407 20.45649 1.000 12.10739 115 LEU A O 1
ATOM 1254 N N . GLY A 1 85 ? -8.59178 -8.97340 19.52045 1.000 11.38885 116 GLY A N 1
ATOM 1255 C CA . GLY A 1 85 ? -9.63318 -8.02166 19.83107 1.000 11.46330 116 GLY A CA 1
ATOM 1256 C C . GLY A 1 85 ? -9.25582 -7.00518 20.88178 1.000 12.07384 116 GLY A C 1
ATOM 1257 O O . GLY A 1 85 ? -9.89715 -5.94903 20.97423 1.000 12.50902 116 GLY A O 1
ATOM 1261 N N . GLY A 1 86 ? -8.24042 -7.29682 21.67950 1.000 12.15542 117 GLY A N 1
ATOM 1262 C CA . GLY A 1 86 ? -7.86525 -6.42564 22.78538 1.000 12.61597 117 GLY A CA 1
ATOM 1263 C C . GLY A 1 86 ? -8.87111 -6.51801 23.91999 1.000 13.49991 117 GLY A C 1
ATOM 1264 O O . GLY A 1 86 ? -8.59686 -7.07700 24.98354 1.000 14.77440 117 GLY A O 1
ATOM 1268 N N . VAL A 1 87 ? -10.06525 -5.97670 23.68362 1.000 14.28871 118 VAL A N 1
ATOM 1269 C CA A VAL A 1 87 ? -11.18399 -6.19362 24.59057 0.438 15.34623 118 VAL A CA 1
ATOM 1270 C CA B VAL A 1 87 ? -11.19667 -6.18511 24.57754 0.562 15.53168 118 VAL A CA 1
ATOM 1271 C C . VAL A 1 87 ? -11.78760 -7.56113 24.30997 1.000 15.30683 118 VAL A C 1
ATOM 1272 O O . VAL A 1 87 ? -11.62352 -8.12196 23.23133 1.000 16.61475 118 VAL A O 1
ATOM 1296 N N . ASP A 1 88 ? -12.47253 -8.10455 25.31403 1.000 13.63119 119 ASP A N 1
ATOM 1297 C CA . ASP A 1 88 ? -13.12083 -9.39385 25.14972 1.000 13.62334 119 ASP A CA 1
ATOM 1298 C C . ASP A 1 88 ? -14.32166 -9.28513 24.21427 1.000 13.30026 119 ASP A C 1
ATOM 1299 O O . ASP A 1 88 ? -14.97112 -8.23889 24.11370 1.000 14.01877 119 ASP A O 1
ATOM 1308 N N . GLY A 1 89 ? -14.62899 -10.39603 23.54312 1.000 12.03819 120 GLY A N 1
ATOM 1309 C CA . GLY A 1 89 ? -15.91763 -10.57050 22.92242 1.000 12.47956 120 GLY A CA 1
ATOM 1310 C C . GLY A 1 89 ? -15.99481 -10.32614 21.43239 1.000 11.80120 120 GLY A C 1
ATOM 1311 O O . GLY A 1 89 ? -17.10617 -10.31544 20.89503 1.000 12.49700 120 GLY A O 1
ATOM 1315 N N . ALA A 1 90 ? -14.87700 -10.09603 20.75837 1.000 11.26024 121 ALA A N 1
ATOM 1316 C CA . ALA A 1 90 ? -14.91451 -9.87372 19.32019 1.000 11.63096 121 ALA A CA 1
ATOM 1317 C C . ALA A 1 90 ? -15.00598 -11.18273 18.54998 1.000 11.09241 121 ALA A C 1
ATOM 1318 O O . ALA A 1 90 ? -14.54275 -12.22681 19.00986 1.000 11.80316 121 ALA A O 1
ATOM 1325 N N . LEU A 1 91 ? -15.59329 -11.11738 17.34842 1.000 10.78528 122 LEU A N 1
ATOM 1326 C CA . LEU A 1 91 ? -15.39557 -12.16609 16.35650 1.000 10.91041 122 LEU A CA 1
ATOM 1327 C C . LEU A 1 91 ? -14.01522 -11.93987 15.74657 1.000 9.93671 122 LEU A C 1
ATOM 1328 O O . LEU A 1 91 ? -13.76419 -10.89098 15.14039 1.000 10.64879 122 LEU A O 1
ATOM 1344 N N . VAL A 1 92 ? -13.12367 -12.91087 15.89447 1.000 10.12134 123 VAL A N 1
ATOM 1345 C CA . VAL A 1 92 ? -11.77247 -12.83091 15.36455 1.000 10.44205 123 VAL A CA 1
ATOM 1346 C C . VAL A 1 92 ? -11.75861 -13.55514 14.03250 1.000 10.14251 123 VAL A C 1
ATOM 1347 O O . VAL A 1 92 ? -12.14077 -14.72648 13.94515 1.000 10.59097 123 VAL A O 1
ATOM 1360 N N . ILE A 1 93 ? -11.34771 -12.85696 12.97744 1.000 10.02094 124 ILE A N 1
ATOM 1361 C CA . ILE A 1 93 ? -11.27153 -13.41120 11.62917 1.000 10.56314 124 ILE A CA 1
ATOM 1362 C C . ILE A 1 93 ? -9.78815 -13.64169 11.36808 1.000 10.70374 124 ILE A C 1
ATOM 1363 O O . ILE A 1 93 ? -9.02163 -12.70114 11.11961 1.000 11.31880 124 ILE A O 1
ATOM 1379 N N . ASN A 1 94 ? -9.38623 -14.90775 11.46232 1.000 9.80982 125 ASN A N 1
ATOM 1380 C CA . ASN A 1 94 ? -7.99876 -15.30693 11.28843 1.000 10.40854 125 ASN A CA 1
ATOM 1381 C C . ASN A 1 94 ? -7.69206 -15.38014 9.80219 1.000 10.19760 125 ASN A C 1
ATOM 1382 O O . ASN A 1 94 ? -8.24517 -16.21745 9.08275 1.000 10.75008 125 ASN A O 1
ATOM 1393 N N . MET A 1 95 ? -6.79577 -14.50916 9.34177 1.000 10.08609 126 MET A N 1
ATOM 1394 C CA . MET A 1 95 ? -6.51241 -14.31788 7.92938 1.000 10.41092 126 MET A CA 1
ATOM 1395 C C . MET A 1 95 ? -5.43505 -15.27563 7.39966 1.000 10.33829 126 MET A C 1
ATOM 1396 O O . MET A 1 95 ? -4.92776 -15.08010 6.29426 1.000 10.65187 126 MET A O 1
ATOM 1410 N N . GLU A 1 96 ? -5.13947 -16.34328 8.13278 1.000 10.69369 127 GLU A N 1
ATOM 1411 C CA . GLU A 1 96 ? -3.96664 -17.15882 7.82621 1.000 12.32692 127 GLU A CA 1
ATOM 1412 C C . GLU A 1 96 ? -3.94801 -17.74719 6.41820 1.000 11.41866 127 GLU A C 1
ATOM 1413 O O . GLU A 1 96 ? -2.86098 -18.04528 5.91164 1.000 11.77642 127 GLU A O 1
ATOM 1425 N N . ARG A 1 97 ? -5.10429 -17.97947 5.79863 1.000 11.32530 128 ARG A N 1
ATOM 1426 C CA . ARG A 1 97 ? -5.11325 -18.56632 4.45682 1.000 11.56556 128 ARG A CA 1
ATOM 1427 C C . ARG A 1 97 ? -4.75332 -17.56751 3.37046 1.000 11.94716 128 ARG A C 1
ATOM 1428 O O . ARG A 1 97 ? -4.46904 -17.97497 2.24541 1.000 13.32355 128 ARG A O 1
ATOM 1449 N N . PHE A 1 98 ? -4.76543 -16.27349 3.67158 1.000 10.40142 129 PHE A N 1
ATOM 1450 C CA . PHE A 1 98 ? -4.60514 -15.22021 2.66469 1.000 10.30762 129 PHE A CA 1
ATOM 1451 C C . PHE A 1 98 ? -3.12063 -14.89009 2.49250 1.000 10.57528 129 PHE A C 1
ATOM 1452 O O . PHE A 1 98 ? -2.60901 -13.87258 2.95994 1.000 11.04847 129 PHE A O 1
ATOM 1469 N N . THR A 1 99 ? -2.42501 -15.77349 1.77472 1.000 11.16832 130 THR A N 1
ATOM 1470 C CA . THR A 1 99 ? -0.98392 -15.68220 1.57570 1.000 11.45730 130 THR A CA 1
ATOM 1471 C C . THR A 1 99 ? -0.60199 -15.74760 0.10398 1.000 11.40353 130 THR A C 1
ATOM 1472 O O . THR A 1 99 ? 0.51172 -16.13904 -0.23892 1.000 12.22323 130 THR A O 1
ATOM 1483 N N . GLU A 1 100 ? -1.49542 -15.35526 -0.78886 1.000 11.25807 131 GLU A N 1
ATOM 1484 C CA . GLU A 1 100 ? -1.12635 -15.26027 -2.18918 1.000 11.22251 131 GLU A CA 1
ATOM 1485 C C . GLU A 1 100 ? 0.08675 -14.35165 -2.35221 1.000 10.81227 131 GLU A C 1
ATOM 1486 O O . GLU A 1 100 ? 0.29928 -13.40789 -1.58563 1.000 12.64216 131 GLU A O 1
ATOM 1498 N N . THR A 1 101 ? 0.91603 -14.66318 -3.34306 1.000 10.41487 132 THR A N 1
ATOM 1499 C CA . THR A 1 101 ? 2.08863 -13.86637 -3.69066 1.000 10.86240 132 THR A CA 1
ATOM 1500 C C . THR A 1 101 ? 2.16586 -13.74961 -5.20496 1.000 10.77766 132 THR A C 1
ATOM 1501 O O . THR A 1 101 ? 2.32486 -14.76061 -5.89312 1.000 11.57938 132 THR A O 1
ATOM 1512 N N . THR A 1 102 ? 2.07089 -12.52383 -5.72466 1.000 10.63075 133 THR A N 1
ATOM 1513 C CA . THR A 1 102 ? 2.25811 -12.29144 -7.14930 1.000 11.25978 133 THR A CA 1
ATOM 1514 C C . THR A 1 102 ? 3.13869 -11.07533 -7.38259 1.000 10.88377 133 THR A C 1
ATOM 1515 O O . THR A 1 102 ? 3.19248 -10.15009 -6.56762 1.000 11.12979 133 THR A O 1
ATOM 1526 N N . PHE A 1 103 ? 3.79501 -11.05696 -8.53210 1.000 11.29943 134 PHE A N 1
ATOM 1527 C CA . PHE A 1 103 ? 4.68771 -9.96190 -8.88023 1.000 11.09880 134 PHE A CA 1
ATOM 1528 C C . PHE A 1 103 ? 4.35113 -9.44983 -10.26650 1.000 11.07836 134 PHE A C 1
ATOM 1529 O O . PHE A 1 103 ? 4.23291 -10.22593 -11.21486 1.000 12.68277 134 PHE A O 1
ATOM 1546 N N . ASP A 1 104 ? 4.20654 -8.14514 -10.37554 1.000 12.20242 135 ASP A N 1
ATOM 1547 C CA . ASP A 1 104 ? 3.93138 -7.44420 -11.62985 1.000 14.38234 135 ASP A CA 1
ATOM 1548 C C . ASP A 1 104 ? 5.25789 -6.84257 -12.06605 1.000 14.64001 135 ASP A C 1
ATOM 1549 O O . ASP A 1 104 ? 5.73524 -5.87164 -11.48253 1.000 14.34838 135 ASP A O 1
ATOM 1558 N N . SER A 1 105 ? 5.87080 -7.45249 -13.07617 1.000 16.48289 136 SER A N 1
ATOM 1559 C CA . SER A 1 105 ? 7.20156 -7.05576 -13.50388 1.000 19.87195 136 SER A CA 1
ATOM 1560 C C . SER A 1 105 ? 7.18684 -5.79096 -14.34179 1.000 20.44444 136 SER A C 1
ATOM 1561 O O . SER A 1 105 ? 8.23951 -5.17497 -14.52471 1.000 22.28594 136 SER A O 1
ATOM 1569 N N . ALA A 1 106 ? 6.02644 -5.38583 -14.84871 1.000 20.32248 137 ALA A N 1
ATOM 1570 C CA . ALA A 1 106 ? 5.95917 -4.12941 -15.58243 1.000 19.79544 137 ALA A CA 1
ATOM 1571 C C . ALA A 1 106 ? 6.10234 -2.94621 -14.63481 1.000 19.33191 137 ALA A C 1
ATOM 1572 O O . ALA A 1 106 ? 6.78514 -1.96513 -14.95137 1.000 20.97747 137 ALA A O 1
ATOM 1579 N N . LYS A 1 107 ? 5.49968 -3.04038 -13.44890 1.000 18.39292 138 LYS A N 1
ATOM 1580 C CA . LYS A 1 107 ? 5.52111 -1.96565 -12.46980 1.000 18.98509 138 LYS A CA 1
ATOM 1581 C C . LYS A 1 107 ? 6.43441 -2.27332 -11.29056 1.000 16.66707 138 LYS A C 1
ATOM 1582 O O . LYS A 1 107 ? 6.61660 -1.42363 -10.41222 1.000 17.09262 138 LYS A O 1
ATOM 1601 N N . ASN A 1 108 ? 6.99170 -3.47653 -11.22796 1.000 14.78310 139 ASN A N 1
ATOM 1602 C CA . ASN A 1 108 ? 7.82770 -3.89206 -10.10479 1.000 13.91809 139 ASN A CA 1
ATOM 1603 C C . ASN A 1 108 ? 7.08914 -3.79605 -8.77562 1.000 13.19765 139 ASN A C 1
ATOM 1604 O O . ASN A 1 108 ? 7.64932 -3.38219 -7.75727 1.000 13.70251 139 ASN A O 1
ATOM 1615 N N . LEU A 1 109 ? 5.82236 -4.21031 -8.78793 1.000 11.90705 140 LEU A N 1
ATOM 1616 C CA . LEU A 1 109 ? 4.96309 -4.19662 -7.61256 1.000 11.38042 140 LEU A CA 1
ATOM 1617 C C . LEU A 1 109 ? 4.69968 -5.62299 -7.15076 1.000 10.50143 140 LEU A C 1
ATOM 1618 O O . LEU A 1 109 ? 4.36619 -6.50053 -7.95958 1.000 11.63714 140 LEU A O 1
ATOM 1634 N N . PHE A 1 110 ? 4.83857 -5.83606 -5.84935 1.000 10.57998 141 PHE A N 1
ATOM 1635 C CA . PHE A 1 110 ? 4.62258 -7.13261 -5.21367 1.000 10.20074 141 PHE A CA 1
ATOM 1636 C C . PHE A 1 110 ? 3.29408 -7.09541 -4.47444 1.000 9.96133 141 PHE A C 1
ATOM 1637 O O . PHE A 1 110 ? 3.08836 -6.22684 -3.61840 1.000 10.56806 141 PHE A O 1
ATOM 1654 N N . THR A 1 111 ? 2.39528 -8.00356 -4.81236 1.000 10.29192 142 THR A N 1
ATOM 1655 C CA . THR A 1 111 ? 1.09678 -8.14805 -4.16644 1.000 10.57608 142 THR A CA 1
ATOM 1656 C C . THR A 1 111 ? 1.07252 -9.38149 -3.29375 1.000 10.15803 142 THR A C 1
ATOM 1657 O O . THR A 1 111 ? 1.36866 -10.48707 -3.75992 1.000 11.13761 142 THR A O 1
ATOM 1668 N N . TYR A 1 112 ? 0.72855 -9.20233 -2.02686 1.000 10.19275 143 TYR A N 1
ATOM 1669 C CA . TYR A 1 112 ? 0.64508 -10.31686 -1.09889 1.000 10.80713 143 TYR A CA 1
ATOM 1670 C C . TYR A 1 112 ? -0.69222 -10.28178 -0.36120 1.000 9.62958 143 TYR A C 1
ATOM 1671 O O . TYR A 1 112 ? -1.26890 -9.22584 -0.11312 1.000 9.97475 143 TYR A O 1
ATOM 1689 N N . GLY A 1 113 ? -1.11862 -11.44770 0.09392 1.000 10.27199 144 GLY A N 1
ATOM 1690 C CA . GLY A 1 113 ? -2.41069 -11.52415 0.73485 1.000 10.05976 144 GLY A CA 1
ATOM 1691 C C . GLY A 1 113 ? -2.39629 -10.92508 2.12701 1.000 9.85292 144 GLY A C 1
ATOM 1692 O O . GLY A 1 113 ? -1.35596 -10.81586 2.77100 1.000 10.35775 144 GLY A O 1
ATOM 1696 N N . GLY A 1 114 ? -3.58358 -10.56512 2.59185 1.000 9.56579 145 GLY A N 1
ATOM 1697 C CA . GLY A 1 114 ? -3.74537 -9.88077 3.85832 1.000 10.41106 145 GLY A CA 1
ATOM 1698 C C . GLY A 1 114 ? -3.47828 -10.68763 5.10657 1.000 10.10024 145 GLY A C 1
ATOM 1699 O O . GLY A 1 114 ? -3.56990 -10.11856 6.20678 1.000 10.84614 145 GLY A O 1
ATOM 1703 N N . GLY A 1 115 ? -3.12619 -11.96353 4.97110 1.000 9.67828 146 GLY A N 1
ATOM 1704 C CA . GLY A 1 115 ? -2.71466 -12.78489 6.09145 1.000 10.62160 146 GLY A CA 1
ATOM 1705 C C . GLY A 1 115 ? -1.26284 -13.21653 6.04744 1.000 10.17119 146 GLY A C 1
ATOM 1706 O O . GLY A 1 115 ? -0.89521 -14.19837 6.68300 1.000 12.22399 146 GLY A O 1
ATOM 1710 N N . SER A 1 116 ? -0.41279 -12.48927 5.34380 1.000 10.45481 147 SER A N 1
ATOM 1711 C CA . SER A 1 116 ? 0.97214 -12.87104 5.15649 1.000 9.99168 147 SER A CA 1
ATOM 1712 C C . SER A 1 116 ? 1.81626 -12.45460 6.33249 1.000 9.90103 147 SER A C 1
ATOM 1713 O O . SER A 1 116 ? 1.46341 -11.55488 7.09787 1.000 11.02534 147 SER A O 1
ATOM 1721 N N . ARG A 1 117 ? 2.95305 -13.13283 6.45004 1.000 10.54631 148 ARG A N 1
ATOM 1722 C CA . ARG A 1 117 ? 3.97051 -12.83864 7.44068 1.000 10.47181 148 ARG A CA 1
ATOM 1723 C C . ARG A 1 117 ? 5.24210 -12.37620 6.73394 1.000 10.19110 148 ARG A C 1
ATOM 1724 O O . ARG A 1 117 ? 5.48316 -12.70033 5.57238 1.000 10.48238 148 ARG A O 1
ATOM 1745 N N . VAL A 1 118 ? 6.05689 -11.62261 7.46953 1.000 10.31591 149 VAL A N 1
ATOM 1746 C CA . VAL A 1 118 ? 7.24976 -10.98135 6.90315 1.000 10.72434 149 VAL A CA 1
ATOM 1747 C C . VAL A 1 118 ? 8.14362 -11.98654 6.18667 1.000 10.66002 149 VAL A C 1
ATOM 1748 O O . VAL A 1 118 ? 8.53561 -11.77378 5.03608 1.000 10.94939 149 VAL A O 1
ATOM 1761 N N . GLY A 1 119 ? 8.52989 -13.04649 6.87395 1.000 10.45410 150 GLY A N 1
ATOM 1762 C CA . GLY A 1 119 ? 9.53754 -13.94426 6.36810 1.000 11.17855 150 GLY A CA 1
ATOM 1763 C C . GLY A 1 119 ? 9.12474 -14.67408 5.11687 1.000 10.09695 150 GLY A C 1
ATOM 1764 O O . GLY A 1 119 ? 9.83369 -14.65968 4.12026 1.000 10.46513 150 GLY A O 1
ATOM 1768 N N . PRO A 1 120 ? 7.96335 -15.34972 5.14359 1.000 10.77638 151 PRO A N 1
ATOM 1769 C CA . PRO A 1 120 ? 7.53744 -16.07531 3.93331 1.000 10.55485 151 PRO A CA 1
ATOM 1770 C C . PRO A 1 120 ? 7.39430 -15.16356 2.73286 1.000 10.87868 151 PRO A C 1
ATOM 1771 O O . PRO A 1 120 ? 7.80003 -15.51502 1.61551 1.000 11.05134 151 PRO A O 1
ATOM 1782 N N . ALA A 1 121 ? 6.86918 -13.95856 2.93045 1.000 11.00608 152 ALA A N 1
ATOM 1783 C CA . ALA A 1 121 ? 6.65920 -13.09152 1.77968 1.000 10.72981 152 ALA A CA 1
ATOM 1784 C C . ALA A 1 121 ? 7.98769 -12.51562 1.29039 1.000 10.77505 152 ALA A C 1
ATOM 1785 O O . ALA A 1 121 ? 8.22594 -12.42779 0.08548 1.000 10.50425 152 ALA A O 1
ATOM 1792 N N . ALA A 1 122 ? 8.85315 -12.07106 2.20074 1.000 10.54600 153 ALA A N 1
ATOM 1793 C CA . ALA A 1 122 ? 10.16146 -11.57713 1.78596 1.000 10.99385 153 ALA A CA 1
ATOM 1794 C C . ALA A 1 122 ? 10.96999 -12.66902 1.10112 1.000 10.72928 153 ALA A C 1
ATOM 1795 O O . ALA A 1 122 ? 11.65775 -12.40509 0.10921 1.000 11.01190 153 ALA A O 1
ATOM 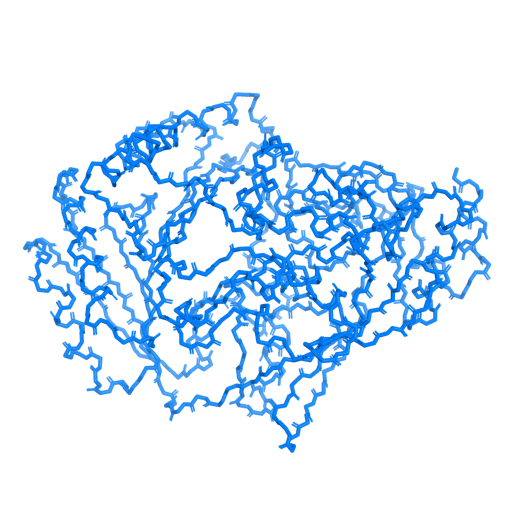1802 N N . THR A 1 123 ? 10.86486 -13.90965 1.58921 1.000 11.28711 154 THR A N 1
ATOM 1803 C CA . THR A 1 123 ? 11.57946 -15.02210 0.97554 1.000 10.80519 154 THR A CA 1
ATOM 1804 C C . THR A 1 123 ? 11.05945 -15.27901 -0.42235 1.000 10.26433 154 THR A C 1
ATOM 1805 O O . THR A 1 123 ? 11.84137 -15.48101 -1.35547 1.000 10.62751 154 THR A O 1
ATOM 1816 N N . TRP A 1 124 ? 9.74235 -15.23084 -0.59545 1.000 9.83413 155 TRP A N 1
ATOM 1817 C CA . TRP A 1 124 ? 9.18687 -15.46438 -1.91794 1.000 10.09731 155 TRP A CA 1
ATOM 1818 C C . TRP A 1 124 ? 9.69202 -14.40511 -2.88789 1.000 10.04282 155 TRP A C 1
ATOM 1819 O O . TRP A 1 124 ? 10.12168 -14.70852 -4.01020 1.000 9.62346 155 TRP A O 1
ATOM 1840 N N . LEU A 1 125 ? 9.64991 -13.14175 -2.46879 1.000 10.69887 156 LEU A N 1
ATOM 1841 C CA . LEU A 1 125 ? 10.04948 -12.08767 -3.38922 1.000 10.29475 156 LEU A CA 1
ATOM 1842 C C . LEU A 1 125 ? 11.53493 -12.18437 -3.71616 1.000 10.34151 156 LEU A C 1
ATOM 1843 O O . LEU A 1 125 ? 11.93867 -11.95239 -4.85853 1.000 10.88476 156 LEU A O 1
ATOM 1859 N N . TRP A 1 126 ? 12.36110 -12.52517 -2.73008 1.000 10.38074 157 TRP A N 1
ATOM 1860 C CA . TRP A 1 126 ? 13.78547 -12.62691 -2.98051 1.000 9.89141 157 TRP A CA 1
ATOM 1861 C C . TRP A 1 126 ? 14.09193 -13.79871 -3.89900 1.000 10.48566 157 TRP A C 1
ATOM 1862 O O . TRP A 1 126 ? 14.78943 -13.64725 -4.90211 1.000 10.70360 157 TRP A O 1
ATOM 1883 N N . GLU A 1 127 ? 13.54758 -14.97490 -3.59720 1.000 10.86667 158 GLU A N 1
ATOM 1884 C CA . GLU A 1 127 ? 13.90479 -16.16430 -4.36473 1.000 10.69210 158 GLU A CA 1
ATOM 1885 C C . GLU A 1 127 ? 13.36324 -16.09029 -5.78178 1.000 11.15840 158 GLU A C 1
ATOM 1886 O O . GLU A 1 127 ? 13.97445 -16.63650 -6.71229 1.000 12.30851 158 GLU A O 1
ATOM 1898 N N . ASN A 1 128 ? 12.22477 -15.43340 -5.97302 1.000 11.16667 159 ASN A N 1
ATOM 1899 C CA . ASN A 1 128 ? 11.64214 -15.36045 -7.31096 1.000 11.09159 159 ASN A CA 1
ATOM 1900 C C . ASN A 1 128 ? 12.07606 -14.15521 -8.13524 1.000 11.84097 159 ASN A C 1
ATOM 1901 O O . ASN A 1 128 ? 12.06760 -14.24579 -9.37313 1.000 12.34721 159 ASN A O 1
ATOM 1912 N N . HIS A 1 129 ? 12.43119 -13.04178 -7.48843 1.000 11.98280 160 HIS A N 1
ATOM 1913 C CA . HIS A 1 129 ? 12.68737 -11.80932 -8.21783 1.000 12.40167 160 HIS A CA 1
ATOM 1914 C C . HIS A 1 129 ? 13.90414 -11.02726 -7.73643 1.000 11.79183 160 HIS A C 1
ATOM 1915 O O . HIS A 1 129 ? 14.22039 -9.99459 -8.33505 1.000 12.47905 160 HIS A O 1
ATOM 1929 N N . GLY A 1 130 ? 14.61454 -11.48678 -6.71196 1.000 11.26456 161 GLY A N 1
ATOM 1930 C CA . GLY A 1 130 ? 15.79016 -10.74496 -6.27347 1.000 11.66061 161 GLY A CA 1
ATOM 1931 C C . GLY A 1 130 ? 15.47218 -9.35255 -5.80453 1.000 10.80364 161 GLY A C 1
ATOM 1932 O O . GLY A 1 130 ? 16.28045 -8.44241 -5.98899 1.000 11.49630 161 GLY A O 1
ATOM 1936 N N A ARG A 1 131 ? 14.30847 -9.15277 -5.20162 0.363 10.88774 162 ARG A N 1
ATOM 1937 N N B ARG A 1 131 ? 14.30395 -9.16268 -5.19840 0.637 10.56519 162 ARG A N 1
ATOM 1938 C CA A ARG A 1 131 ? 13.89379 -7.82552 -4.77853 0.363 11.08930 162 ARG A CA 1
ATOM 1939 C CA B ARG A 1 131 ? 13.86045 -7.84649 -4.77350 0.637 10.55992 162 ARG A CA 1
ATOM 1940 C C A ARG A 1 131 ? 13.45076 -7.84705 -3.32433 0.363 10.66866 162 ARG A C 1
ATOM 1941 C C B ARG A 1 131 ? 13.46579 -7.85465 -3.30846 0.637 10.35447 162 ARG A C 1
ATOM 1942 O O A ARG A 1 131 ? 13.20230 -8.90279 -2.73669 0.363 10.79972 162 ARG A O 1
ATOM 1943 O O B ARG A 1 131 ? 13.25435 -8.90661 -2.70106 0.637 10.69044 162 ARG A O 1
ATOM 1984 N N . HIS A 1 132 ? 13.36333 -6.63860 -2.77190 1.000 10.46754 163 HIS A N 1
ATOM 1985 C CA . HIS A 1 132 ? 13.19181 -6.36522 -1.35438 1.000 10.38290 163 HIS A CA 1
ATOM 1986 C C . HIS A 1 132 ? 12.12665 -5.29352 -1.19437 1.000 10.34584 163 HIS A C 1
ATOM 1987 O O . HIS A 1 132 ? 11.89665 -4.47697 -2.08428 1.000 11.86708 163 HIS A O 1
ATOM 2001 N N . PHE A 1 133 ? 11.50361 -5.28100 -0.03177 1.000 10.47818 164 PHE A N 1
ATOM 2002 C CA . PHE A 1 133 ? 10.73355 -4.14102 0.44559 1.000 10.86236 164 PHE A CA 1
ATOM 2003 C C . PHE A 1 133 ? 11.03846 -3.96301 1.92236 1.000 11.21956 164 PHE A C 1
ATOM 2004 O O . PHE A 1 133 ? 11.31564 -4.94492 2.61435 1.000 10.81606 164 PHE A O 1
ATOM 2021 N N . PRO A 1 134 ? 11.02484 -2.72878 2.43056 1.000 10.83783 165 PRO A N 1
ATOM 2022 C CA . PRO A 1 134 ? 11.31408 -2.55221 3.86016 1.000 10.30962 165 PRO A CA 1
ATOM 2023 C C . PRO A 1 134 ? 10.31985 -3.31427 4.71059 1.000 10.48881 165 PRO A C 1
ATOM 2024 O O . PRO A 1 134 ? 9.12988 -3.39127 4.38973 1.000 9.85791 165 PRO A O 1
ATOM 2035 N N . HIS A 1 135 ? 10.81500 -3.89251 5.80177 1.000 9.68547 166 HIS A N 1
ATOM 2036 C CA . HIS A 1 135 ? 9.98855 -4.73951 6.65028 1.000 9.71225 166 HIS A CA 1
ATOM 2037 C C . HIS A 1 135 ? 10.54071 -4.72394 8.07107 1.000 10.40361 166 HIS A C 1
ATOM 2038 O O . HIS A 1 135 ? 11.72607 -4.46901 8.29440 1.000 10.27314 166 HIS A O 1
ATOM 2053 N N . VAL A 1 136 ? 9.67968 -5.06735 9.02411 1.000 11.34291 167 VAL A N 1
ATOM 2054 C CA . VAL A 1 136 ? 10.10505 -5.14195 10.40254 1.000 11.90575 167 VAL A CA 1
ATOM 2055 C C . VAL A 1 136 ? 11.14241 -6.25952 10.57582 1.000 11.30300 167 VAL A C 1
ATOM 2056 O O . VAL A 1 136 ? 11.23572 -7.21857 9.79766 1.000 11.29475 167 VAL A O 1
ATOM 2069 N N . ARG A 1 137 ? 11.92096 -6.12624 11.63168 1.000 13.12936 168 ARG A N 1
ATOM 2070 C CA . ARG A 1 137 ? 13.12909 -6.91948 11.83428 1.000 13.53366 168 ARG A CA 1
ATOM 2071 C C . ARG A 1 137 ? 12.81459 -8.19772 12.59855 1.000 13.26614 168 ARG A C 1
ATOM 2072 O O . ARG A 1 137 ? 13.40957 -8.49797 13.62821 1.000 14.32615 168 ARG A O 1
ATOM 2093 N N . ALA A 1 138 ? 11.86008 -8.96985 12.09252 1.000 12.32236 169 ALA A N 1
ATOM 2094 C CA . ALA A 1 138 ? 11.39192 -10.17314 12.76739 1.000 12.75016 169 ALA A CA 1
ATOM 2095 C C . ALA A 1 138 ? 10.66150 -11.04165 11.75853 1.000 12.63245 169 ALA A C 1
ATOM 2096 O O . ALA A 1 138 ? 9.83753 -10.54993 10.97768 1.000 14.19907 169 ALA A O 1
ATOM 2103 N N . ASN A 1 139 ? 10.97104 -12.32959 11.78329 1.000 11.17512 170 ASN A N 1
ATOM 2104 C CA . ASN A 1 139 ? 10.55139 -13.20192 10.70400 1.000 11.60891 170 ASN A CA 1
ATOM 2105 C C . ASN A 1 139 ? 9.06064 -13.50196 10.65828 1.000 12.24015 170 ASN A C 1
ATOM 2106 O O . ASN A 1 139 ? 8.56592 -13.85996 9.59204 1.000 13.45869 170 ASN A O 1
ATOM 2117 N N . TRP A 1 140 ? 8.30967 -13.39648 11.78565 1.000 11.51230 171 TRP A N 1
ATOM 2118 C CA . TRP A 1 140 ? 7.00387 -14.07708 11.74115 1.000 11.69067 171 TRP A CA 1
ATOM 2119 C C . TRP A 1 140 ? 5.91568 -13.05543 12.12600 1.000 11.26294 171 TRP A C 1
ATOM 2120 O O . TRP A 1 140 ? 4.76160 -13.41538 12.30133 1.000 11.75506 171 TRP A O 1
ATOM 2141 N N . VAL A 1 141 ? 6.26749 -11.77586 12.15796 1.000 10.57160 172 VAL A N 1
ATOM 2142 C CA . VAL A 1 141 ? 5.28575 -10.70414 12.34718 1.000 10.25423 172 VAL A CA 1
ATOM 2143 C C . VAL A 1 141 ? 4.38489 -10.60075 11.12558 1.000 10.32082 172 VAL A C 1
ATOM 2144 O O . VAL A 1 141 ? 4.81128 -10.86441 9.99636 1.000 10.61406 172 VAL A O 1
ATOM 2157 N N . GLY A 1 142 ? 3.11102 -10.27605 11.35699 1.000 9.76635 173 GLY A N 1
ATOM 2158 C CA . GLY A 1 142 ? 2.18653 -10.08139 10.25109 1.000 9.79953 173 GLY A CA 1
ATOM 2159 C C . GLY A 1 142 ? 2.53361 -8.85647 9.42778 1.000 9.26491 173 GLY A C 1
ATOM 2160 O O . GLY A 1 142 ? 2.87405 -7.80009 9.96585 1.000 10.73467 173 GLY A O 1
ATOM 2164 N N . LEU A 1 143 ? 2.39305 -8.99756 8.10419 1.000 9.91726 174 LEU A N 1
ATOM 2165 C CA . LEU A 1 143 ? 2.64667 -7.86416 7.22202 1.000 9.70662 174 LEU A CA 1
ATOM 2166 C C . LEU A 1 143 ? 1.50186 -6.85370 7.26608 1.000 9.70729 174 LEU A C 1
ATOM 2167 O O . LEU A 1 143 ? 1.73392 -5.65077 7.14784 1.000 11.03110 174 LEU A O 1
ATOM 2183 N N . SER A 1 144 ? 0.25185 -7.31226 7.38280 1.000 9.76060 175 SER A N 1
ATOM 2184 C CA . SER A 1 144 ? -0.85727 -6.37400 7.52026 1.000 9.96436 175 SER A CA 1
ATOM 2185 C C . SER A 1 144 ? -0.75079 -5.64625 8.85930 1.000 9.53207 175 SER A C 1
ATOM 2186 O O . SER A 1 144 ? -0.82082 -4.41242 8.92942 1.000 10.55582 175 SER A O 1
ATOM 2194 N N . GLY A 1 145 ? -0.57306 -6.39650 9.94921 1.000 9.66313 176 GLY A N 1
ATOM 2195 C CA . GLY A 1 145 ? -0.57545 -5.76434 11.24259 1.000 9.92621 176 GLY A CA 1
ATOM 2196 C C . GLY A 1 145 ? 0.59253 -4.82415 11.46717 1.000 9.85971 176 GLY A C 1
ATOM 2197 O O . GLY A 1 145 ? 0.47648 -3.87720 12.24192 1.000 11.33167 176 GLY A O 1
ATOM 2201 N N . SER A 1 146 ? 1.73934 -5.07714 10.81739 1.000 9.85061 177 SER A N 1
ATOM 2202 C CA . SER A 1 146 ? 2.88660 -4.17962 10.92761 1.000 9.82165 177 SER A CA 1
ATOM 2203 C C . SER A 1 146 ? 2.84327 -3.03423 9.93873 1.000 10.26844 177 SER A C 1
ATOM 2204 O O . SER A 1 146 ? 3.30511 -1.93458 10.27860 1.000 11.47368 177 SER A O 1
ATOM 2212 N N . SER A 1 147 ? 2.25663 -3.22337 8.75266 1.000 9.75568 178 SER A N 1
ATOM 2213 C CA . SER A 1 147 ? 2.28354 -2.14069 7.76867 1.000 10.00808 178 SER A CA 1
ATOM 2214 C C . SER A 1 147 ? 1.30318 -1.03726 8.13896 1.000 9.88508 178 SER A C 1
ATOM 2215 O O . SER A 1 147 ? 1.50000 0.10961 7.74847 1.000 11.44005 178 SER A O 1
ATOM 2223 N N . ILE A 1 148 ? 0.24989 -1.35582 8.88946 1.000 9.57560 179 ILE A N 1
ATOM 2224 C CA . ILE A 1 148 ? -0.73885 -0.34748 9.26742 1.000 10.23290 179 ILE A CA 1
ATOM 2225 C C . ILE A 1 148 ? -0.28303 0.51064 10.43726 1.000 10.16172 179 ILE A C 1
ATOM 2226 O O . ILE A 1 148 ? -1.01709 1.41958 10.84330 1.000 10.51592 179 ILE A O 1
ATOM 2242 N N . GLY A 1 149 ? 0.89478 0.22835 11.00993 1.000 10.31385 180 GLY A N 1
ATOM 2243 C CA . GLY A 1 149 ? 1.45077 1.03263 12.08185 1.000 10.58094 180 GLY A CA 1
ATOM 2244 C C . GLY A 1 149 ? 2.83283 1.56788 11.76755 1.000 10.09808 180 GLY A C 1
ATOM 2245 O O . GLY A 1 149 ? 3.65187 1.77001 12.66522 1.000 10.43238 180 GLY A O 1
ATOM 2249 N N . GLY A 1 150 ? 3.05564 1.86520 10.48834 1.000 10.71056 181 GLY A N 1
ATOM 2250 C CA . GLY A 1 150 ? 4.30204 2.41593 9.99510 1.000 11.15915 181 GLY A CA 1
ATOM 2251 C C . GLY A 1 150 ? 5.33076 1.35967 9.69271 1.000 10.51602 181 GLY A C 1
ATOM 2252 O O . GLY A 1 150 ? 5.56087 1.02436 8.52669 1.000 10.41381 181 GLY A O 1
ATOM 2256 N N . GLY A 1 151 ? 5.88546 0.78539 10.75945 1.000 10.42115 182 GLY A N 1
ATOM 2257 C CA . GLY A 1 151 ? 6.96754 -0.14588 10.63891 1.000 10.19806 182 GLY A CA 1
ATOM 2258 C C . GLY A 1 151 ? 8.30252 0.53375 10.45999 1.000 9.56863 182 GLY A C 1
ATOM 2259 O O . GLY A 1 151 ? 8.40192 1.64016 9.91599 1.000 11.15276 182 GLY A O 1
ATOM 2263 N N . PHE A 1 152 ? 9.34321 -0.14458 10.90739 1.000 11.19988 183 PHE A N 1
ATOM 2264 C CA . PHE A 1 152 ? 10.69383 0.34409 10.75260 1.000 11.45912 183 PHE A CA 1
ATOM 2265 C C . PHE A 1 152 ? 11.58832 -0.87081 10.56538 1.000 12.14289 183 PHE A C 1
ATOM 2266 O O . PHE A 1 152 ? 11.48405 -1.84396 11.32768 1.000 12.78257 183 PHE A O 1
ATOM 2283 N N . GLY A 1 153 ? 12.44061 -0.80648 9.53507 1.000 11.58093 184 GLY A N 1
ATOM 2284 C CA . GLY A 1 153 ? 13.37178 -1.87162 9.22764 1.000 11.54118 184 GLY A CA 1
ATOM 2285 C C . GLY A 1 153 ? 14.76626 -1.33112 8.95324 1.000 10.77297 184 GLY A C 1
ATOM 2286 O O . GLY A 1 153 ? 15.00569 -0.11915 8.93944 1.000 11.09685 184 GLY A O 1
ATOM 2290 N N . THR A 1 154 ? 15.67952 -2.26225 8.71023 1.000 10.14526 185 THR A N 1
ATOM 2291 C CA . THR A 1 154 ? 17.06961 -1.88814 8.50434 1.000 10.44866 185 THR A CA 1
ATOM 2292 C C . THR A 1 154 ? 17.27543 -1.04008 7.25725 1.000 11.12296 185 THR A C 1
ATOM 2293 O O . THR A 1 154 ? 18.28165 -0.33796 7.17737 1.000 11.83610 185 THR A O 1
ATOM 2304 N N . THR A 1 155 ? 16.36227 -1.08129 6.29751 1.000 10.91082 186 THR A N 1
ATOM 2305 C CA . THR A 1 155 ? 16.50409 -0.31754 5.06614 1.000 10.57797 186 THR A CA 1
ATOM 2306 C C . THR A 1 155 ? 15.64340 0.94384 5.05908 1.000 10.16714 186 THR A C 1
ATOM 2307 O O . THR A 1 155 ? 15.55660 1.63025 4.02762 1.000 10.87612 186 THR A O 1
ATOM 2318 N N . SER A 1 156 ? 15.02338 1.27829 6.18511 1.000 10.69129 187 SER A N 1
ATOM 2319 C CA . SER A 1 156 ? 14.03161 2.34210 6.17322 1.000 11.04290 187 SER A CA 1
ATOM 2320 C C . SER A 1 156 ? 14.62050 3.73764 6.01423 1.000 10.63086 187 SER A C 1
ATOM 2321 O O . SER A 1 156 ? 13.89925 4.64423 5.59394 1.000 11.18818 187 SER A O 1
ATOM 2329 N N . ARG A 1 157 ? 15.89889 3.93671 6.30716 1.000 10.71585 188 ARG A N 1
ATOM 2330 C CA . ARG A 1 157 ? 16.45370 5.27961 6.17666 1.000 10.23843 188 ARG A CA 1
ATOM 2331 C C . ARG A 1 157 ? 16.63243 5.69834 4.72468 1.000 9.51823 188 ARG A C 1
ATOM 2332 O O . ARG A 1 157 ? 16.73245 6.89684 4.44414 1.000 10.69201 188 ARG A O 1
ATOM 2353 N N . PHE A 1 158 ? 16.65474 4.75469 3.79183 1.000 9.96095 189 PHE A N 1
ATOM 2354 C CA . PHE A 1 158 ? 16.72113 5.08304 2.37575 1.000 10.64876 189 PHE A CA 1
ATOM 2355 C C . PHE A 1 158 ? 15.51703 4.62397 1.56437 1.000 10.60384 189 PHE A C 1
ATOM 2356 O O . PHE A 1 158 ? 15.26067 5.21892 0.51437 1.000 11.28410 189 PHE A O 1
ATOM 2373 N N . LEU A 1 159 ? 14.75011 3.63242 2.03368 1.000 11.26688 190 LEU A N 1
ATOM 2374 C CA . LEU A 1 159 ? 13.58656 3.17198 1.29004 1.000 11.09390 190 LEU A CA 1
ATOM 2375 C C . LEU A 1 159 ? 12.26451 3.62670 1.86893 1.000 10.98372 190 LEU A C 1
ATOM 2376 O O . LEU A 1 159 ? 11.25828 3.58878 1.15555 1.000 12.45876 190 LEU A O 1
ATOM 2392 N N . GLY A 1 160 ? 12.23672 4.05429 3.13147 1.000 10.40559 191 GLY A N 1
ATOM 2393 C CA . GLY A 1 160 ? 10.97649 4.38449 3.77399 1.000 10.74482 191 GLY A CA 1
ATOM 2394 C C . GLY A 1 160 ? 10.48156 3.26901 4.66925 1.000 10.43098 191 GLY A C 1
ATOM 2395 O O . GLY A 1 160 ? 11.18062 2.29313 4.95017 1.000 11.43509 191 GLY A O 1
ATOM 2399 N N . THR A 1 161 ? 9.22969 3.41791 5.10076 1.000 11.35035 192 THR A N 1
ATOM 2400 C CA . THR A 1 161 ? 8.63006 2.44627 6.00201 1.000 11.15529 192 THR A CA 1
ATOM 2401 C C . THR A 1 161 ? 7.81663 1.42524 5.21469 1.000 10.36123 192 THR A C 1
ATOM 2402 O O . THR A 1 161 ? 7.35778 1.69091 4.10249 1.000 10.44878 192 THR A O 1
ATOM 2413 N N . PRO A 1 162 ? 7.58379 0.25332 5.79330 1.000 10.96793 193 PRO A N 1
ATOM 2414 C CA . PRO A 1 162 ? 6.60849 -0.68192 5.19165 1.000 11.57599 193 PRO A CA 1
ATOM 2415 C C . PRO A 1 162 ? 5.32480 0.01649 4.78128 1.000 10.95567 193 PRO A C 1
ATOM 2416 O O . PRO A 1 162 ? 4.85219 -0.15579 3.65001 1.000 11.39784 193 PRO A O 1
ATOM 2427 N N . MET A 1 163 ? 4.76715 0.81953 5.68898 1.000 10.27682 194 MET A N 1
ATOM 2428 C CA . MET A 1 163 ? 3.57281 1.58068 5.40394 1.000 10.71006 194 MET A CA 1
ATOM 2429 C C . MET A 1 163 ? 3.65619 2.42043 4.14162 1.000 10.84901 194 MET A C 1
ATOM 2430 O O . MET A 1 163 ? 2.74471 2.41677 3.30396 1.000 11.35371 194 MET A O 1
ATOM 2444 N N . ASP A 1 164 ? 4.66626 3.29002 4.06514 1.000 10.34443 195 ASP A N 1
ATOM 2445 C CA . ASP A 1 164 ? 4.69973 4.21700 2.93599 1.000 10.03392 195 ASP A CA 1
ATOM 2446 C C . ASP A 1 164 ? 5.24229 3.59892 1.65595 1.000 10.17662 195 ASP A C 1
ATOM 2447 O O . ASP A 1 164 ? 5.16762 4.22695 0.60799 1.000 10.92426 195 ASP A O 1
ATOM 2456 N N . ASN A 1 165 ? 5.70662 2.36405 1.70200 1.000 9.74454 196 ASN A N 1
ATOM 2457 C CA . ASN A 1 165 ? 6.03321 1.59476 0.48644 1.000 9.90621 196 ASN A CA 1
ATOM 2458 C C . ASN A 1 165 ? 4.80814 0.89877 -0.05614 1.000 9.84315 196 ASN A C 1
ATOM 2459 O O . ASN A 1 165 ? 4.86814 0.41389 -1.18667 1.000 10.71230 196 ASN A O 1
ATOM 2470 N N . LEU A 1 166 ? 3.68481 0.90681 0.66598 1.000 10.39242 197 LEU A N 1
ATOM 2471 C CA . LEU A 1 166 ? 2.44537 0.42128 0.07711 1.000 10.81882 197 LEU A CA 1
ATOM 2472 C C . LEU A 1 166 ? 2.00084 1.33941 -1.04683 1.000 10.79975 197 LEU A C 1
ATOM 2473 O O . LEU A 1 166 ? 1.93801 2.55831 -0.88253 1.000 11.97609 197 LEU A O 1
ATOM 2489 N N . ASP A 1 167 ? 1.65211 0.73920 -2.17348 1.000 10.70999 198 ASP A N 1
ATOM 2490 C CA . ASP A 1 167 ? 1.05974 1.43345 -3.30451 1.000 10.65756 198 ASP A CA 1
ATOM 2491 C C . ASP A 1 167 ? -0.46047 1.41801 -3.25629 1.000 10.70893 198 ASP A C 1
ATOM 2492 O O . ASP A 1 167 ? -1.09311 2.41862 -3.58912 1.000 11.74752 198 ASP A O 1
ATOM 2501 N N . SER A 1 168 ? -1.05672 0.28170 -2.89061 1.000 10.59233 199 SER A N 1
ATOM 2502 C CA . SER A 1 168 ? -2.49816 0.19294 -2.71690 1.000 11.35909 199 SER A CA 1
ATOM 2503 C C . SER A 1 168 ? -2.79741 -1.00000 -1.83458 1.000 11.25398 199 SER A C 1
ATOM 2504 O O . SER A 1 168 ? -1.95822 -1.87269 -1.64556 1.000 11.14894 199 SER A O 1
ATOM 2512 N N . VAL A 1 169 ? -4.02877 -1.04882 -1.34561 1.000 10.90478 200 VAL A N 1
ATOM 2513 C CA . VAL A 1 169 ? -4.54813 -2.19655 -0.61457 1.000 10.39826 200 VAL A CA 1
ATOM 2514 C C . VAL A 1 169 ? -5.98456 -2.43045 -1.05915 1.000 10.39395 200 VAL A C 1
ATOM 2515 O O . VAL A 1 169 ? -6.68075 -1.50092 -1.48989 1.000 11.39103 200 VAL A O 1
ATOM 2528 N N . ASP A 1 170 ? -6.42629 -3.68442 -0.95387 1.000 10.50049 201 ASP A N 1
ATOM 2529 C CA . ASP A 1 170 ? -7.83702 -4.01303 -1.12549 1.000 10.45983 201 ASP A CA 1
ATOM 2530 C C . ASP A 1 170 ? -8.43550 -4.24585 0.24910 1.000 10.78285 201 ASP A C 1
ATOM 2531 O O . ASP A 1 170 ? -7.86729 -4.99981 1.04264 1.000 11.68361 201 ASP A O 1
ATOM 2540 N N . VAL A 1 171 ? -9.57238 -3.61362 0.53862 1.000 9.79146 202 VAL A N 1
ATOM 2541 C CA . VAL A 1 171 ? -10.11455 -3.57104 1.89744 1.000 10.17142 202 VAL A CA 1
ATOM 2542 C C . VAL A 1 171 ? -11.58895 -3.92618 1.85759 1.000 10.67784 202 VAL A C 1
ATOM 2543 O O . VAL A 1 171 ? -12.34438 -3.38715 1.03319 1.000 11.70709 202 VAL A O 1
ATOM 2556 N N . MET A 1 172 ? -12.00810 -4.80009 2.77667 1.000 9.59494 203 MET A N 1
ATOM 2557 C CA . MET A 1 172 ? -13.43057 -5.06065 2.98723 1.000 9.45897 203 MET A CA 1
ATOM 2558 C C . MET A 1 172 ? -13.94988 -4.20101 4.14124 1.000 10.10839 203 MET A C 1
ATOM 2559 O O . MET A 1 172 ? -13.43906 -4.26655 5.26186 1.000 11.40137 203 MET A O 1
ATOM 2573 N N . LEU A 1 173 ? -14.96425 -3.39193 3.85970 1.000 10.21505 204 LEU A N 1
ATOM 2574 C CA . LEU A 1 173 ? -15.59144 -2.55148 4.85800 1.000 11.00290 204 LEU A CA 1
ATOM 2575 C C . LEU A 1 173 ? -16.64346 -3.35228 5.61790 1.000 10.88103 204 LEU A C 1
ATOM 2576 O O . LEU A 1 173 ? -16.91982 -4.51839 5.31832 1.000 11.29756 204 LEU A O 1
ATOM 2592 N N . TYR A 1 174 ? -17.24300 -2.71225 6.61833 1.000 10.90815 205 TYR A N 1
ATOM 2593 C CA . TYR A 1 174 ? -18.05446 -3.43695 7.59179 1.000 11.87296 205 TYR A CA 1
ATOM 2594 C C . TYR A 1 174 ? -19.24526 -4.12691 6.96459 1.000 12.58395 205 TYR A C 1
ATOM 2595 O O . TYR A 1 174 ? -19.76527 -5.08861 7.54170 1.000 13.89958 205 TYR A O 1
ATOM 2613 N N . ASN A 1 175 ? -19.72309 -3.60540 5.83975 1.000 12.21781 206 ASN A N 1
ATOM 2614 C CA . ASN A 1 175 ? -20.90965 -4.10470 5.15995 1.000 12.26201 206 ASN A CA 1
ATOM 2615 C C . ASN A 1 175 ? -20.56681 -5.11925 4.08318 1.000 12.34472 206 ASN A C 1
ATOM 2616 O O . ASN A 1 175 ? -21.45291 -5.52326 3.33131 1.000 13.56642 206 ASN A O 1
ATOM 2626 N N . GLY A 1 176 ? -19.30734 -5.55489 4.01083 1.000 11.71200 207 GLY A N 1
ATOM 2627 C CA . GLY A 1 176 ? -18.89621 -6.50165 3.00150 1.000 12.46520 207 GLY A CA 1
ATOM 2628 C C . GLY A 1 176 ? -18.47690 -5.89248 1.67656 1.000 12.56399 207 GLY A C 1
ATOM 2629 O O . GLY A 1 176 ? -18.00120 -6.62412 0.80659 1.000 13.89042 207 GLY A O 1
ATOM 2633 N N . THR A 1 177 ? -18.65823 -4.58505 1.49277 1.000 13.08376 208 THR A N 1
ATOM 2634 C CA . THR A 1 177 ? -18.19838 -3.90545 0.28949 1.000 13.01746 208 THR A CA 1
ATOM 2635 C C . THR A 1 177 ? -16.67458 -3.92776 0.24390 1.000 12.60576 208 THR A C 1
ATOM 2636 O O . THR A 1 177 ? -15.99941 -3.65978 1.25219 1.000 13.96332 208 THR A O 1
ATOM 2647 N N . ILE A 1 178 ? -16.13032 -4.22915 -0.93831 1.000 12.40475 209 ILE A N 1
ATOM 2648 C CA . ILE A 1 178 ? -14.68902 -4.28711 -1.14486 1.000 12.31426 209 ILE A CA 1
ATOM 2649 C C . ILE A 1 178 ? -14.29363 -3.09550 -1.99486 1.000 12.02318 209 ILE A C 1
ATOM 2650 O O . ILE A 1 178 ? -14.90032 -2.84073 -3.04400 1.000 12.56872 209 ILE A O 1
ATOM 2666 N N . VAL A 1 179 ? -13.27896 -2.36409 -1.54596 1.000 11.61980 210 VAL A N 1
ATOM 2667 C CA . VAL A 1 179 ? -12.74401 -1.23790 -2.29305 1.000 11.56865 210 VAL A CA 1
ATOM 2668 C C . VAL A 1 179 ? -11.23106 -1.35013 -2.33953 1.000 11.94102 210 VAL A C 1
ATOM 2669 O O . VAL A 1 179 ? -10.60295 -2.04282 -1.54295 1.000 13.11015 210 VAL A O 1
ATOM 2682 N N . THR A 1 180 ? -10.65466 -0.67153 -3.31841 1.000 12.46851 211 THR A N 1
ATOM 2683 C CA . THR A 1 180 ? -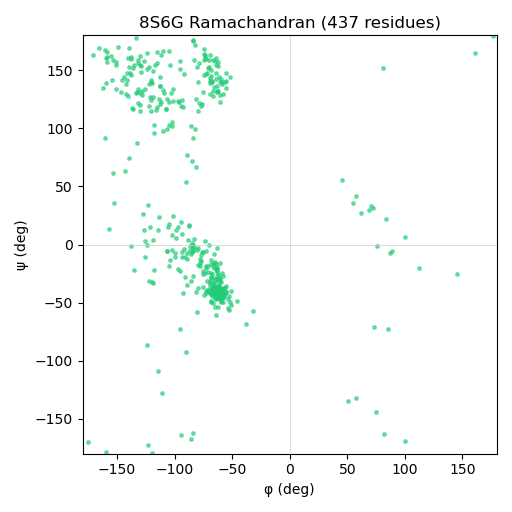9.21131 -0.49065 -3.38717 1.000 11.93735 211 THR A CA 1
ATOM 2684 C C . THR A 1 180 ? -8.89422 0.91192 -2.89482 1.000 12.02289 211 THR A C 1
ATOM 2685 O O . THR A 1 180 ? -9.55913 1.89037 -3.28423 1.000 13.07149 211 THR A O 1
ATOM 2696 N N . ALA A 1 181 ? -7.89347 0.99829 -2.02502 1.000 11.45603 212 ALA A N 1
ATOM 2697 C CA . ALA A 1 181 ? -7.45494 2.25282 -1.44837 1.000 11.35272 212 ALA A CA 1
ATOM 2698 C C . ALA A 1 181 ? -6.00208 2.50268 -1.82019 1.000 10.24642 212 ALA A C 1
ATOM 2699 O O . ALA A 1 181 ? -5.15677 1.60859 -1.75282 1.000 10.70904 212 ALA A O 1
ATOM 2706 N N . SER A 1 182 ? -5.71442 3.75112 -2.15187 1.000 10.61967 213 SER A N 1
ATOM 2707 C CA . SER A 1 182 ? -4.39566 4.22495 -2.53048 1.000 11.85583 213 SER A CA 1
ATOM 2708 C C . SER A 1 182 ? -4.40253 5.73890 -2.33588 1.000 12.04950 213 SER A C 1
ATOM 2709 O O . SER A 1 182 ? -5.40938 6.32925 -1.92792 1.000 11.58811 213 SER A O 1
ATOM 2717 N N . ARG A 1 183 ? -3.28110 6.37530 -2.67023 1.000 12.88498 214 ARG A N 1
ATOM 2718 C CA . ARG A 1 183 ? -3.23724 7.82671 -2.58125 1.000 14.55726 214 ARG A CA 1
ATOM 2719 C C . ARG A 1 183 ? -4.22490 8.48224 -3.53862 1.000 15.78233 214 ARG A C 1
ATOM 2720 O O . ARG A 1 183 ? -4.59438 9.63359 -3.31691 1.000 16.53462 214 ARG A O 1
ATOM 2741 N N . THR A 1 184 ? -4.67112 7.78670 -4.58851 1.000 16.44501 215 THR A N 1
ATOM 2742 C CA . THR A 1 184 ? -5.55774 8.38016 -5.58090 1.000 18.08809 215 THR A CA 1
ATOM 2743 C C . THR A 1 184 ? -6.91140 7.70175 -5.69169 1.000 17.85729 215 THR A C 1
ATOM 2744 O O . THR A 1 184 ? -7.67527 8.04675 -6.60058 1.000 20.84225 215 THR A O 1
ATOM 2755 N N . GLU A 1 185 ? -7.20790 6.71373 -4.85803 1.000 14.24616 216 GLU A N 1
ATOM 2756 C CA . GLU A 1 185 ? -8.48910 6.02795 -4.89674 1.000 14.64010 216 GLU A CA 1
ATOM 2757 C C . GLU A 1 185 ? -8.91287 5.77664 -3.45681 1.000 13.20574 216 GLU A C 1
ATOM 2758 O O . GLU A 1 185 ? -8.14901 5.20337 -2.67854 1.000 12.71727 216 GLU A O 1
ATOM 2770 N N . ASN A 1 186 ? -10.11805 6.17846 -3.08910 1.000 12.61938 217 ASN A N 1
ATOM 2771 C CA . ASN A 1 186 ? -10.55913 6.12483 -1.69965 1.000 13.15396 217 ASN A CA 1
ATOM 2772 C C . ASN A 1 186 ? -9.46165 6.67221 -0.77297 1.000 11.93787 217 ASN A C 1
ATOM 2773 O O . ASN A 1 186 ? -9.05444 6.00903 0.18315 1.000 11.88226 217 ASN A O 1
ATOM 2784 N N . PRO A 1 187 ? -9.00003 7.89709 -1.02255 1.000 12.01782 218 PRO A N 1
ATOM 2785 C CA . PRO A 1 187 ? -7.86211 8.42423 -0.25101 1.000 12.02443 218 PRO A CA 1
ATOM 2786 C C . PRO A 1 187 ? -8.13082 8.53406 1.23874 1.000 11.63318 218 PRO A C 1
ATOM 2787 O O . PRO A 1 187 ? -7.18516 8.40970 2.02238 1.000 12.99340 218 PRO A O 1
ATOM 2798 N N . ASP A 1 188 ? -9.38111 8.77624 1.66171 1.000 11.32455 219 ASP A N 1
ATOM 2799 C CA . ASP A 1 188 ? -9.63798 8.83482 3.09734 1.000 11.28154 219 ASP A CA 1
ATOM 2800 C C . ASP A 1 188 ? -9.38078 7.47772 3.74637 1.000 11.41239 219 ASP A C 1
ATOM 2801 O O . ASP A 1 188 ? -8.85322 7.39978 4.85507 1.000 11.03676 219 ASP A O 1
ATOM 2810 N N . LEU A 1 189 ? -9.78559 6.40164 3.08863 1.000 11.08309 220 LEU A N 1
ATOM 2811 C CA . LEU A 1 189 ? -9.51212 5.07057 3.61186 1.000 10.47013 220 LEU A CA 1
ATOM 2812 C C . LEU A 1 189 ? -8.00963 4.80283 3.62041 1.000 10.45685 220 LEU A C 1
ATOM 2813 O O . LEU A 1 189 ? -7.48504 4.27413 4.59764 1.000 10.63497 220 LEU A O 1
ATOM 2829 N N . PHE A 1 190 ? -7.30000 5.15055 2.54513 1.000 10.55230 221 PHE A N 1
ATOM 2830 C CA . PHE A 1 190 ? -5.85853 4.92727 2.53413 1.000 10.43066 221 PHE A CA 1
ATOM 2831 C C . PHE A 1 190 ? -5.19593 5.70562 3.65839 1.000 10.28755 221 PHE A C 1
ATOM 2832 O O . PHE A 1 190 ? -4.26291 5.20618 4.29829 1.000 10.35542 221 PHE A O 1
ATOM 2849 N N . PHE A 1 191 ? -5.67037 6.93178 3.89919 1.000 9.90102 222 PHE A N 1
ATOM 2850 C CA . PHE A 1 191 ? -5.14019 7.77124 4.97019 1.000 9.88449 222 PHE A CA 1
ATOM 2851 C C . PHE A 1 191 ? -5.16442 7.04580 6.30928 1.000 10.05225 222 PHE A C 1
ATOM 2852 O O . PHE A 1 191 ? -4.18056 7.08781 7.05584 1.000 10.56071 222 PHE A O 1
ATOM 2869 N N . VAL A 1 192 ? -6.29111 6.40699 6.64013 1.000 9.17271 223 VAL A N 1
ATOM 2870 C CA . VAL A 1 192 ? -6.42183 5.75417 7.93198 1.000 10.29230 223 VAL A CA 1
ATOM 2871 C C . VAL A 1 192 ? -5.82146 4.35246 7.93861 1.000 10.39635 223 VAL A C 1
ATOM 2872 O O . VAL A 1 192 ? -5.45057 3.85604 8.99413 1.000 11.00956 223 VAL A O 1
ATOM 2885 N N . ILE A 1 193 ? -5.77573 3.67181 6.79212 1.000 10.10690 224 ILE A N 1
ATOM 2886 C CA . ILE A 1 193 ? -5.00885 2.42165 6.71690 1.000 10.54756 224 ILE A CA 1
ATOM 2887 C C . ILE A 1 193 ? -3.57055 2.66115 7.13895 1.000 9.92506 224 ILE A C 1
ATOM 2888 O O . ILE A 1 193 ? -2.97422 1.86019 7.86972 1.000 10.39130 224 ILE A O 1
ATOM 2904 N N . GLN A 1 194 ? -3.01154 3.78964 6.70322 1.000 9.96365 225 GLN A N 1
ATOM 2905 C CA . GLN A 1 194 ? -1.63705 4.19477 6.97497 1.000 9.90107 225 GLN A CA 1
ATOM 2906 C C . GLN A 1 194 ? -1.57101 4.82085 8.36834 1.000 9.82202 225 GLN A C 1
ATOM 2907 O O . GLN A 1 194 ? -1.32926 6.01911 8.55089 1.000 10.28888 225 GLN A O 1
ATOM 2921 N N . GLY A 1 195 ? -1.81360 3.97239 9.36973 1.000 10.03349 226 GLY A N 1
ATOM 2922 C CA . GLY A 1 195 ? -1.64465 4.36272 10.75424 1.000 10.06507 226 GLY A CA 1
ATOM 2923 C C . GLY A 1 195 ? -2.62918 3.75353 11.72660 1.000 10.55984 226 GLY A C 1
ATOM 2924 O O . GLY A 1 195 ? -2.33581 3.65617 12.91956 1.000 10.48017 226 GLY A O 1
ATOM 2928 N N . ALA A 1 196 ? -3.82959 3.36879 11.24106 1.000 10.66898 227 ALA A N 1
ATOM 2929 C CA . ALA A 1 196 ? -4.90055 2.95337 12.14104 1.000 10.78026 227 ALA A CA 1
ATOM 2930 C C . ALA A 1 196 ? -5.85655 1.96581 11.47600 1.000 9.78649 227 ALA A C 1
ATOM 2931 O O . ALA A 1 196 ? -7.05065 1.95352 11.78706 1.000 10.06596 227 ALA A O 1
ATOM 2938 N N . GLY A 1 197 ? -5.32950 1.07916 10.61674 1.000 10.24431 228 GLY A N 1
ATOM 2939 C CA . GLY A 1 197 ? -6.18026 0.28839 9.74737 1.000 11.24593 228 GLY A CA 1
ATOM 2940 C C . GLY A 1 197 ? -7.19053 -0.59927 10.45681 1.000 11.14117 228 GLY A C 1
ATOM 2941 O O . GLY A 1 197 ? -8.26467 -0.86023 9.90536 1.000 11.15194 228 GLY A O 1
ATOM 2945 N N . SER A 1 198 ? -6.86216 -1.11808 11.65328 1.000 10.64777 229 SER A N 1
ATOM 2946 C CA . SER A 1 198 ? -7.73267 -2.09534 12.31247 1.000 10.19860 229 SER A CA 1
ATOM 2947 C C . SER A 1 198 ? -9.09082 -1.51394 12.65272 1.000 10.25410 229 SER A C 1
ATOM 2948 O O . SER A 1 198 ? -10.04195 -2.26680 12.89963 1.000 11.01608 229 SER A O 1
ATOM 2956 N N . SER A 1 199 ? -9.19168 -0.20066 12.69833 1.000 9.07541 230 SER A N 1
ATOM 2957 C CA . SER A 1 199 ? -10.41354 0.46471 13.09684 1.000 10.30877 230 SER A CA 1
ATOM 2958 C C . SER A 1 199 ? -11.36923 0.71775 11.94729 1.000 10.35051 230 SER A C 1
ATOM 2959 O O . SER A 1 199 ? -12.43847 1.28330 12.16650 1.000 10.93211 230 SER A O 1
ATOM 2967 N N . TYR A 1 200 ? -11.05122 0.26257 10.74037 1.000 9.74501 231 TYR A N 1
ATOM 2968 C CA . TYR A 1 200 ? -11.81354 0.65809 9.55409 1.000 10.42743 231 TYR A CA 1
ATOM 2969 C C . TYR A 1 200 ? -12.17948 -0.45288 8.58197 1.000 10.42653 231 TYR A C 1
ATOM 2970 O O . TYR A 1 200 ? -13.14293 -0.27495 7.84106 1.000 11.45879 231 TYR A O 1
ATOM 2988 N N . GLY A 1 201 ? -11.49177 -1.57773 8.56698 1.000 10.03423 232 GLY A N 1
ATOM 2989 C CA . GLY A 1 201 ? -11.80567 -2.60496 7.59446 1.000 11.03965 232 GLY A CA 1
ATOM 2990 C C . GLY A 1 201 ? -10.83922 -3.75974 7.71989 1.000 11.01136 232 GLY A C 1
ATOM 2991 O O . GLY A 1 201 ? -9.90736 -3.74802 8.55151 1.000 11.69517 232 GLY A O 1
ATOM 2995 N N . ILE A 1 202 ? -11.07788 -4.75265 6.85947 1.000 10.47605 233 ILE A N 1
ATOM 2996 C CA . ILE A 1 202 ? -10.23172 -5.93020 6.75851 1.000 10.91482 233 ILE A CA 1
ATOM 2997 C C . ILE A 1 202 ? -9.43870 -5.85436 5.46641 1.000 9.93242 233 ILE A C 1
ATOM 2998 O O . ILE A 1 202 ? -10.01003 -5.88550 4.37308 1.000 10.37887 233 ILE A O 1
ATOM 3014 N N . ILE A 1 203 ? -8.12211 -5.76746 5.58866 1.000 9.45917 234 ILE A N 1
ATOM 3015 C CA . ILE A 1 203 ? -7.24275 -5.72233 4.42691 1.000 10.14151 234 ILE A CA 1
ATOM 3016 C C . ILE A 1 203 ? -7.12573 -7.12804 3.85564 1.000 9.70139 234 ILE A C 1
ATOM 3017 O O . ILE A 1 203 ? -6.74922 -8.06730 4.55656 1.000 10.44672 234 ILE A O 1
ATOM 3033 N N . LEU A 1 204 ? -7.50669 -7.29621 2.59351 1.000 9.24624 235 LEU A N 1
ATOM 3034 C CA . LEU A 1 204 ? -7.51026 -8.59248 1.92890 1.000 10.18256 235 LEU A CA 1
ATOM 3035 C C . LEU A 1 204 ? -6.26333 -8.84352 1.11501 1.000 10.44043 235 LEU A C 1
ATOM 3036 O O . LEU A 1 204 ? -5.89079 -10.00375 0.90459 1.000 10.76280 235 LEU A O 1
ATOM 3052 N N A SER A 1 205 ? -5.65521 -7.79293 0.58481 0.360 10.39826 236 SER A N 1
ATOM 3053 N N B SER A 1 205 ? -5.62229 -7.77733 0.64598 0.640 10.51094 236 SER A N 1
ATOM 3054 C CA A SER A 1 205 ? -4.38339 -7.91457 -0.10353 0.360 10.56977 236 SER A CA 1
ATOM 3055 C CA B SER A 1 205 ? -4.48229 -7.82637 -0.25623 0.640 10.74963 236 SER A CA 1
ATOM 3056 C C A SER A 1 205 ? -3.71596 -6.55608 -0.08548 0.360 9.70787 236 SER A C 1
ATOM 3057 C C B SER A 1 205 ? -3.73251 -6.51709 -0.10716 0.640 9.76437 236 SER A C 1
ATOM 3058 O O A SER A 1 205 ? -4.36655 -5.51627 0.05160 0.360 10.08321 236 SER A O 1
ATOM 3059 O O B SER A 1 205 ? -4.33879 -5.46695 0.13256 0.640 10.62647 236 SER A O 1
ATOM 3074 N N . LEU A 1 206 ? -2.40582 -6.58837 -0.22904 1.000 9.24363 237 LEU A N 1
ATOM 3075 C CA . LEU A 1 206 ? -1.57209 -5.39171 -0.18183 1.000 10.01769 237 LEU A CA 1
ATOM 3076 C C . LEU A 1 206 ? -0.57992 -5.41701 -1.32829 1.000 10.73007 237 LEU A C 1
ATOM 3077 O O . LEU A 1 206 ? -0.04582 -6.46925 -1.66754 1.000 10.93644 237 LEU A O 1
ATOM 3093 N N . THR A 1 207 ? -0.31659 -4.26035 -1.91629 1.000 10.17983 238 THR A N 1
ATOM 3094 C CA . THR A 1 207 ? 0.61986 -4.13969 -3.02882 1.000 10.49175 238 THR A CA 1
ATOM 3095 C C . THR A 1 207 ? 1.69978 -3.15178 -2.62063 1.000 9.80244 238 THR A C 1
ATOM 3096 O O . THR A 1 207 ? 1.39535 -1.99287 -2.32461 1.000 10.17081 238 THR A O 1
ATOM 3107 N N . THR A 1 208 ? 2.95302 -3.61774 -2.58350 1.000 9.91674 239 THR A N 1
ATOM 3108 C CA . THR A 1 208 ? 4.08945 -2.80742 -2.17822 1.000 10.54559 239 THR A CA 1
ATOM 3109 C C . THR A 1 208 ? 5.05199 -2.54127 -3.33153 1.000 10.72408 239 THR A C 1
ATOM 3110 O O . THR A 1 208 ? 5.24740 -3.37933 -4.22070 1.000 10.96143 239 THR A O 1
ATOM 3121 N N . ARG A 1 209 ? 5.62871 -1.34653 -3.32368 1.000 10.36182 240 ARG A N 1
ATOM 3122 C CA . ARG A 1 209 ? 6.80365 -1.06892 -4.12818 1.000 10.62788 240 ARG A CA 1
ATOM 3123 C C . ARG A 1 209 ? 7.96229 -1.96126 -3.69211 1.000 10.05285 240 ARG A C 1
ATOM 3124 O O . ARG A 1 209 ? 8.00370 -2.46953 -2.56199 1.000 10.71461 240 ARG A O 1
ATOM 3145 N N . THR A 1 210 ? 8.90595 -2.16013 -4.60854 1.000 10.52531 241 THR A N 1
ATOM 3146 C CA . THR A 1 210 ? 10.01979 -3.05588 -4.35236 1.000 10.70152 241 THR A CA 1
ATOM 3147 C C . THR A 1 210 ? 11.31161 -2.42053 -4.87127 1.000 11.70906 241 THR A C 1
ATOM 3148 O O . THR A 1 210 ? 11.29979 -1.52983 -5.73041 1.000 12.87953 241 THR A O 1
ATOM 3159 N N . TRP A 1 211 ? 12.43044 -2.93733 -4.37683 1.000 10.88448 242 TRP A N 1
ATOM 3160 C CA . TRP A 1 211 ? 13.76596 -2.43005 -4.66088 1.000 11.29748 242 TRP A CA 1
ATOM 3161 C C . TRP A 1 211 ? 14.67147 -3.60157 -4.99753 1.000 11.48107 242 TRP A C 1
ATOM 3162 O O . TRP A 1 211 ? 14.69368 -4.60605 -4.28154 1.000 11.79109 242 TRP A O 1
ATOM 3183 N N . LYS A 1 212 ? 15.38711 -3.47601 -6.10771 1.000 11.63637 243 LYS A N 1
ATOM 3184 C CA . LYS A 1 212 ? 16.42832 -4.42547 -6.45680 1.000 12.40636 243 LYS A CA 1
ATOM 3185 C C . LYS A 1 212 ? 17.74701 -3.89773 -5.92139 1.000 12.54218 243 LYS A C 1
ATOM 3186 O O . LYS A 1 212 ? 18.16099 -2.81026 -6.32293 1.000 14.07870 243 LYS A O 1
ATOM 3205 N N . PRO A 1 213 ? 18.42678 -4.60037 -5.01985 1.000 12.70710 244 PRO A N 1
ATOM 3206 C CA . PRO A 1 213 ? 19.65197 -4.03646 -4.44546 1.000 14.21719 244 PRO A CA 1
ATOM 3207 C C . PRO A 1 213 ? 20.67573 -3.72590 -5.51296 1.000 16.34493 244 PRO A C 1
ATOM 3208 O O . PRO A 1 213 ? 20.86011 -4.48617 -6.46009 1.000 16.10400 244 PRO A O 1
ATOM 3219 N N . GLU A 1 214 ? 21.32619 -2.57000 -5.35489 1.000 17.79917 245 GLU A N 1
ATOM 3220 C CA . GLU A 1 214 ? 22.35149 -2.16603 -6.31054 1.000 19.92308 245 GLU A CA 1
ATOM 3221 C C . GLU A 1 214 ? 23.62031 -2.99832 -6.16897 1.000 19.04954 245 GLU A C 1
ATOM 3222 O O . GLU A 1 214 ? 24.31268 -3.24579 -7.15994 1.000 20.60085 245 GLU A O 1
ATOM 3234 N N . PHE A 1 215 ? 23.92908 -3.45752 -4.96746 1.000 16.24795 246 PHE A N 1
ATOM 3235 C CA . PHE A 1 215 ? 25.16062 -4.18703 -4.69433 1.000 15.31785 246 PHE A CA 1
ATOM 3236 C C . PHE A 1 215 ? 24.82639 -5.56471 -4.15450 1.000 15.91301 246 PHE A C 1
ATOM 3237 O O . PHE A 1 215 ? 23.87730 -5.72665 -3.38608 1.000 15.90702 246 PHE A O 1
ATOM 3254 N N . GLU A 1 216 ? 25.57845 -6.57085 -4.59311 1.000 16.21910 247 GLU A N 1
ATOM 3255 C CA . GLU A 1 216 ? 25.27990 -7.91755 -4.13322 1.000 17.59198 247 GLU A CA 1
ATOM 3256 C C . GLU A 1 216 ? 25.69771 -8.15325 -2.68818 1.000 16.78558 247 GLU A C 1
ATOM 3257 O O . GLU A 1 216 ? 25.16251 -9.05475 -2.04139 1.000 17.72525 247 GLU A O 1
ATOM 3269 N N . VAL A 1 217 ? 26.65977 -7.39656 -2.18037 1.000 14.99553 248 VAL A N 1
ATOM 3270 C CA . VAL A 1 217 ? 27.19893 -7.59817 -0.83957 1.000 15.11280 248 VAL A CA 1
ATOM 3271 C C . VAL A 1 217 ? 26.82003 -6.41423 0.03459 1.000 13.82560 248 VAL A C 1
ATOM 3272 O O . VAL A 1 217 ? 26.91010 -5.26318 -0.39756 1.000 15.39742 248 VAL A O 1
ATOM 3285 N N . ALA A 1 218 ? 26.38757 -6.70511 1.25973 1.000 12.71501 249 ALA A N 1
ATOM 3286 C CA . ALA A 1 218 ? 26.09920 -5.69292 2.25991 1.000 13.28957 249 ALA A CA 1
ATOM 3287 C C . ALA A 1 218 ? 27.06389 -5.84468 3.42645 1.000 12.40192 249 ALA A C 1
ATOM 3288 O O . ALA A 1 218 ? 27.76092 -6.85530 3.55873 1.000 13.65841 249 ALA A O 1
ATOM 3295 N N . THR A 1 219 ? 27.11743 -4.80858 4.27308 1.000 12.35176 250 THR A N 1
ATOM 3296 C CA . THR A 1 219 ? 28.05943 -4.74095 5.38598 1.000 11.98773 250 THR A CA 1
ATOM 3297 C C . THR A 1 219 ? 27.28459 -4.63221 6.68907 1.000 11.84444 250 THR A C 1
ATOM 3298 O O . THR A 1 219 ? 26.24565 -3.96653 6.74393 1.000 12.44319 250 THR A O 1
ATOM 3309 N N . ASN A 1 220 ? 27.77039 -5.29999 7.73546 1.000 11.64636 251 ASN A N 1
ATOM 3310 C CA . ASN A 1 220 ? 27.31873 -5.02213 9.09538 1.000 12.35066 251 ASN A CA 1
ATOM 3311 C C . ASN A 1 220 ? 28.52735 -4.68338 9.96941 1.000 11.24208 251 ASN A C 1
ATOM 3312 O O . ASN A 1 220 ? 29.68966 -4.85680 9.58660 1.000 11.59683 251 ASN A O 1
ATOM 3322 N N . PHE A 1 221 ? 28.25463 -4.10729 11.13144 1.000 11.04640 252 PHE A N 1
ATOM 3323 C CA . PHE A 1 221 ? 29.31300 -3.61535 11.99666 1.000 11.07198 252 PHE A CA 1
ATOM 3324 C C . PHE A 1 221 ? 28.82956 -3.57127 13.43155 1.000 11.06115 252 PHE A C 1
ATOM 3325 O O . PHE A 1 221 ? 27.62513 -3.55817 13.69853 1.000 11.84193 252 PHE A O 1
ATOM 3342 N N . THR A 1 222 ? 29.79914 -3.50598 14.34454 1.000 11.71639 253 THR A N 1
ATOM 3343 C CA . THR A 1 222 ? 29.53545 -3.22092 15.74067 1.000 11.76234 253 THR A CA 1
ATOM 3344 C C . THR A 1 222 ? 30.48915 -2.13919 16.22560 1.000 11.62403 253 THR A C 1
ATOM 3345 O O . THR A 1 222 ? 31.59839 -1.97074 15.70513 1.000 12.51916 253 THR A O 1
ATOM 3356 N N . ILE A 1 223 ? 30.05182 -1.45303 17.28425 1.000 11.67543 254 ILE A N 1
ATOM 3357 C CA . ILE A 1 223 ? 30.81332 -0.43692 17.99741 1.000 13.15593 254 ILE A CA 1
ATOM 3358 C C . ILE A 1 223 ? 30.68890 -0.74454 19.48029 1.000 13.88256 254 ILE A C 1
ATOM 3359 O O . ILE A 1 223 ? 29.58000 -0.95640 19.98022 1.000 13.84154 254 ILE A O 1
ATOM 3375 N N . SER A 1 224 ? 31.81761 -0.76660 20.18342 1.000 15.22964 255 SER A N 1
ATOM 3376 C CA . SER A 1 224 ? 31.85624 -1.00980 21.62347 1.000 16.71316 255 SER A CA 1
ATOM 3377 C C . SER A 1 224 ? 32.70162 0.08575 22.25502 1.000 17.68102 255 SER A C 1
ATOM 3378 O O . SER A 1 224 ? 33.88310 0.21822 21.92733 1.000 18.64753 255 SER A O 1
ATOM 3386 N N . LEU A 1 225 ? 32.11962 0.86189 23.17264 1.000 17.62044 256 LEU A N 1
ATOM 3387 C CA . LEU A 1 225 ? 32.90186 1.92661 23.78563 1.000 19.09383 256 LEU A CA 1
ATOM 3388 C C . LEU A 1 225 ? 33.82565 1.43355 24.89279 1.000 21.34482 256 LEU A C 1
ATOM 3389 O O . LEU A 1 225 ? 34.74479 2.16004 25.27446 1.000 22.16122 256 LEU A O 1
ATOM 3405 N N . GLY A 1 226 ? 33.59101 0.24668 25.43030 1.000 22.46579 257 GLY A N 1
ATOM 3406 C CA . GLY A 1 226 ? 34.32465 -0.19360 26.59744 1.000 24.17653 257 GLY A CA 1
ATOM 3407 C C . GLY A 1 226 ? 33.75073 0.35918 27.89369 1.000 25.29642 257 GLY A C 1
ATOM 3408 O O . GLY A 1 226 ? 32.61584 0.83414 27.96115 1.000 25.25389 257 GLY A O 1
ATOM 3412 N N . ALA A 1 227 ? 34.56183 0.29132 28.94661 1.000 27.14539 258 ALA A N 1
ATOM 3413 C CA . ALA A 1 227 ? 34.12574 0.73579 30.26815 1.000 27.87120 258 ALA A CA 1
ATOM 3414 C C . ALA A 1 227 ? 34.28945 2.24672 30.33915 1.000 27.76357 258 ALA A C 1
ATOM 3415 O O . ALA A 1 227 ? 35.39109 2.75193 30.56160 1.000 29.99996 258 ALA A O 1
ATOM 3422 N N . VAL A 1 228 ? 33.18720 2.97518 30.14642 1.000 26.69487 259 VAL A N 1
ATOM 3423 C CA . VAL A 1 228 ? 33.18924 4.43107 30.17310 1.000 25.64818 259 VAL A CA 1
ATOM 3424 C C . VAL A 1 228 ? 32.13237 4.90697 31.16108 1.000 25.03082 259 VAL A C 1
ATOM 3425 O O . VAL A 1 228 ? 31.17200 4.19397 31.46994 1.000 24.82581 259 VAL A O 1
ATOM 3438 N N . ASP A 1 229 ? 32.30758 6.14170 31.63698 1.000 24.24411 260 ASP A N 1
ATOM 3439 C CA . ASP A 1 229 ? 31.34793 6.74798 32.55304 1.000 23.57484 260 ASP A CA 1
ATOM 3440 C C . ASP A 1 229 ? 30.16627 7.32855 31.77362 1.000 21.58740 260 ASP A C 1
ATOM 3441 O O . ASP A 1 229 ? 30.16158 7.38922 30.53805 1.000 19.94454 260 ASP A O 1
ATOM 3450 N N . ILE A 1 230 ? 29.14043 7.74876 32.51522 1.000 21.40151 261 ILE A N 1
ATOM 3451 C CA . ILE A 1 230 ? 27.90314 8.17747 31.87035 1.000 21.11469 261 ILE A CA 1
ATOM 3452 C C . ILE A 1 230 ? 28.14661 9.38050 30.96890 1.000 19.65419 261 ILE A C 1
ATOM 3453 O O . ILE A 1 230 ? 27.63216 9.44251 29.84566 1.000 18.57665 261 ILE A O 1
ATOM 3469 N N . ASP A 1 231 ? 28.92367 10.35983 31.43768 1.000 19.33028 262 ASP A N 1
ATOM 3470 C CA . ASP A 1 231 ? 29.13553 11.55681 30.62645 1.000 19.26262 262 ASP A CA 1
ATOM 3471 C C . ASP A 1 231 ? 29.85287 11.21128 29.32578 1.000 17.84657 262 ASP A C 1
ATOM 3472 O O . ASP A 1 231 ? 29.56903 11.79329 28.26424 1.000 18.32947 262 ASP A O 1
ATOM 3481 N N . THR A 1 232 ? 30.77911 10.25681 29.38780 1.000 18.05383 263 THR A N 1
ATOM 3482 C CA . THR A 1 232 ? 31.49451 9.84012 28.18698 1.000 18.63321 263 THR A CA 1
ATOM 3483 C C . THR A 1 232 ? 30.57782 9.09274 27.23079 1.000 17.66330 263 THR A C 1
ATOM 3484 O O . THR A 1 232 ? 30.63674 9.31164 26.01737 1.000 17.60681 263 THR A O 1
ATOM 3495 N N . GLY A 1 233 ? 29.72877 8.20688 27.75422 1.000 17.08000 264 GLY A N 1
ATOM 3496 C CA . GLY A 1 233 ? 28.77592 7.52819 26.89889 1.000 17.75378 264 GLY A CA 1
ATOM 3497 C C . GLY A 1 233 ? 27.79455 8.49090 26.25799 1.000 16.33524 264 GLY A C 1
ATOM 3498 O O . GLY A 1 233 ? 27.48910 8.38282 25.07090 1.000 16.25602 264 GLY A O 1
ATOM 3502 N N . VAL A 1 234 ? 27.28537 9.44669 27.03701 1.000 15.78947 265 VAL A N 1
ATOM 3503 C CA . VAL A 1 234 ? 26.33766 10.41529 26.50101 1.000 15.95315 265 VAL A CA 1
ATOM 3504 C C . VAL A 1 234 ? 26.99894 11.26018 25.42608 1.000 16.40055 265 VAL A C 1
ATOM 3505 O O . VAL A 1 234 ? 26.41388 11.51347 24.36694 1.000 16.03806 265 VAL A O 1
ATOM 3518 N N . GLN A 1 235 ? 28.23571 11.69776 25.66797 1.000 16.57459 266 GLN A N 1
ATOM 3519 C CA . GLN A 1 235 ? 28.94111 12.47644 24.65162 1.000 17.14395 266 GLN A CA 1
ATOM 3520 C C . GLN A 1 235 ? 29.14206 11.66343 23.37693 1.000 15.86378 266 GLN A C 1
ATOM 3521 O O . GLN A 1 235 ? 29.04149 12.19829 22.26370 1.000 16.61594 266 GLN A O 1
ATOM 3535 N N . ALA A 1 236 ? 29.42955 10.36955 23.51798 1.000 16.16602 267 ALA A N 1
ATOM 3536 C CA . ALA A 1 236 ? 29.55646 9.51977 22.34080 1.000 16.47786 267 ALA A CA 1
ATOM 3537 C C . ALA A 1 236 ? 28.26812 9.51118 21.52539 1.000 15.48008 267 ALA A C 1
ATOM 3538 O O . ALA A 1 236 ? 28.29990 9.61960 20.29170 1.000 14.85567 267 ALA A O 1
ATOM 3545 N N . LEU A 1 237 ? 27.12106 9.38457 22.19648 1.000 15.48154 268 LEU A N 1
ATOM 3546 C CA . LEU A 1 237 ? 25.84470 9.43069 21.49298 1.000 14.79281 268 LEU A CA 1
ATOM 3547 C C . LEU A 1 237 ? 25.65049 10.76565 20.78567 1.000 14.46619 268 LEU A C 1
ATOM 3548 O O . LEU A 1 237 ? 25.20965 10.79976 19.63489 1.000 13.86385 268 LEU A O 1
ATOM 3564 N N . MET A 1 238 ? 25.96513 11.87095 21.46152 1.000 14.57867 269 MET A N 1
ATOM 3565 C CA . MET A 1 238 ? 25.85957 13.18088 20.82943 1.000 14.73401 269 MET A CA 1
ATOM 3566 C C . MET A 1 238 ? 26.75469 13.25865 19.59448 1.000 14.06489 269 MET A C 1
ATOM 3567 O O . MET A 1 238 ? 26.35907 13.81121 18.55817 1.000 13.91673 269 MET A O 1
ATOM 3581 N N . ASP A 1 239 ? 27.96005 12.68865 19.66889 1.000 14.89773 270 ASP A N 1
ATOM 3582 C CA . ASP A 1 239 ? 28.86076 12.72567 18.51786 1.000 15.58950 270 ASP A CA 1
ATOM 3583 C C . ASP A 1 239 ? 28.35836 11.82563 17.39191 1.000 14.74667 270 ASP A C 1
ATOM 3584 O O . ASP A 1 239 ? 28.43498 12.20187 16.21235 1.000 15.01591 270 ASP A O 1
ATOM 3593 N N . ILE A 1 240 ? 27.80433 10.65436 17.73720 1.000 13.78075 271 ILE A N 1
ATOM 3594 C CA . ILE A 1 240 ? 27.17636 9.79030 16.74269 1.000 14.25969 271 ILE A CA 1
ATOM 3595 C C . ILE A 1 240 ? 26.00630 10.51259 16.09664 1.000 13.47956 271 ILE A C 1
ATOM 3596 O O . ILE A 1 240 ? 25.81159 10.44087 14.87434 1.000 13.52655 271 ILE A O 1
ATOM 3612 N N . GLN A 1 241 ? 25.19596 11.19335 16.91075 1.000 13.79394 272 GLN A N 1
ATOM 3613 C CA . GLN A 1 241 ? 24.06145 11.92901 16.36704 1.000 13.68250 272 GLN A CA 1
ATOM 3614 C C . GLN A 1 241 ? 24.51147 12.99521 15.38048 1.000 13.85172 272 GLN A C 1
ATOM 3615 O O . GLN A 1 241 ? 23.93012 13.13815 14.30172 1.000 13.54167 272 GLN A O 1
ATOM 3629 N N . GLU A 1 242 ? 25.56041 13.74332 15.72539 1.000 13.94489 273 GLU A N 1
ATOM 3630 C CA . GLU A 1 242 ? 26.03139 14.79079 14.82859 1.000 15.43759 273 GLU A CA 1
ATOM 3631 C C . GLU A 1 242 ? 26.49684 14.19490 13.50902 1.000 14.08934 273 GLU A C 1
ATOM 3632 O O . GLU A 1 242 ? 26.15740 14.70125 12.43900 1.000 14.42143 273 GLU A O 1
ATOM 3644 N N . TRP A 1 243 ? 27.27640 13.11231 13.56299 1.000 14.13588 274 TRP A N 1
ATOM 3645 C CA . TRP A 1 243 ? 27.66867 12.42927 12.33678 1.000 13.86780 274 TRP A CA 1
ATOM 3646 C C . TRP A 1 243 ? 26.43950 11.97800 11.56071 1.000 13.32814 274 TRP A C 1
ATOM 3647 O O . TRP A 1 243 ? 26.37071 12.14725 10.33856 1.000 13.92505 274 TRP A O 1
ATOM 3668 N N . ALA A 1 244 ? 25.45841 11.39071 12.25481 1.000 13.80674 275 ALA A N 1
ATOM 3669 C CA . ALA A 1 244 ? 24.30448 10.83012 11.55984 1.000 14.18978 275 ALA A CA 1
ATOM 3670 C C . ALA A 1 244 ? 23.49017 11.90553 10.86466 1.000 14.11331 275 ALA A C 1
ATOM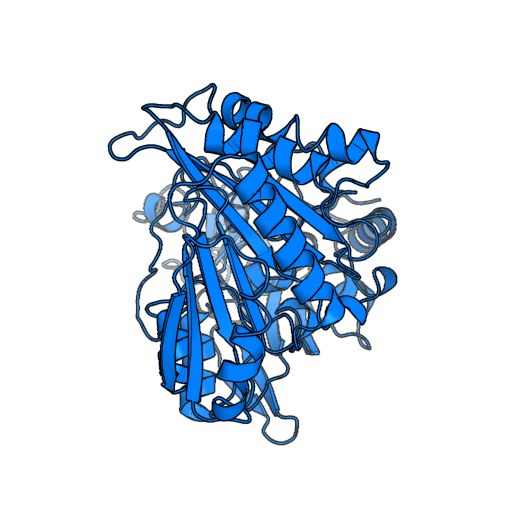 3671 O O . ALA A 1 244 ? 22.88371 11.64392 9.82141 1.000 15.13939 275 ALA A O 1
ATOM 3678 N N . MET A 1 245 ? 23.45779 13.11336 11.42813 1.000 14.65492 276 MET A N 1
ATOM 3679 C CA . MET A 1 245 ? 22.65718 14.19518 10.88801 1.000 15.40257 276 MET A CA 1
ATOM 3680 C C . MET A 1 245 ? 23.38811 15.07351 9.89233 1.000 16.46269 276 MET A C 1
ATOM 3681 O O . MET A 1 245 ? 22.73818 15.86832 9.21554 1.000 17.87533 276 MET A O 1
ATOM 3695 N N . THR A 1 246 ? 24.70522 14.93574 9.75660 1.000 17.34309 277 THR A N 1
ATOM 3696 C CA . THR A 1 246 ? 25.46859 15.77052 8.84211 1.000 19.49532 277 THR A CA 1
ATOM 3697 C C . THR A 1 246 ? 26.24331 15.00080 7.78457 1.000 21.26310 277 THR A C 1
ATOM 3698 O O . THR A 1 246 ? 26.42642 15.52191 6.68115 1.000 23.21208 277 THR A O 1
ATOM 3709 N N . GLU A 1 247 ? 26.71287 13.79581 8.08175 1.000 20.14735 278 GLU A N 1
ATOM 3710 C CA . GLU A 1 247 ? 27.58926 13.06767 7.17581 1.000 20.76171 278 GLU A CA 1
ATOM 3711 C C . GLU A 1 247 ? 27.04621 11.73367 6.70895 1.000 18.51615 278 GLU A C 1
ATOM 3712 O O . GLU A 1 247 ? 27.34406 11.32083 5.58778 1.000 19.25454 278 GLU A O 1
ATOM 3724 N N . ALA A 1 248 ? 26.28285 11.03854 7.53261 1.000 16.21904 279 ALA A N 1
ATOM 3725 C CA . ALA A 1 248 ? 25.90450 9.67633 7.20789 1.000 14.49514 279 ALA A CA 1
ATOM 3726 C C . ALA A 1 248 ? 25.05541 9.63411 5.94081 1.000 13.59399 279 ALA A C 1
ATOM 3727 O O . ALA A 1 248 ? 24.12361 10.43882 5.78257 1.000 13.73640 279 ALA A O 1
ATOM 3734 N N . PRO A 1 249 ? 25.31950 8.69794 5.03556 1.000 14.23479 280 PRO A N 1
ATOM 3735 C CA . PRO A 1 249 ? 24.39305 8.49055 3.91763 1.000 13.38582 280 PRO A CA 1
ATOM 3736 C C . PRO A 1 249 ? 23.12481 7.78966 4.39485 1.000 11.93843 280 PRO A C 1
ATOM 3737 O O . PRO A 1 249 ? 23.07218 7.16012 5.45547 1.000 11.99164 280 PRO A O 1
ATOM 3748 N N . ASP A 1 250 ? 22.09318 7.86817 3.56108 1.000 11.86838 281 ASP A N 1
ATOM 3749 C CA . ASP A 1 250 ? 20.80227 7.29601 3.90563 1.000 11.83432 281 ASP A CA 1
ATOM 3750 C C . ASP A 1 250 ? 20.83634 5.77153 3.93866 1.000 11.34760 281 ASP A C 1
ATOM 3751 O O . ASP A 1 250 ? 19.93667 5.15112 4.52238 1.000 12.05239 281 ASP A O 1
ATOM 3760 N N . THR A 1 251 ? 21.86449 5.17359 3.34518 1.000 11.74418 282 THR A N 1
ATOM 3761 C CA . THR A 1 251 ? 21.98166 3.72567 3.24929 1.000 12.33581 282 THR A CA 1
ATOM 3762 C C . THR A 1 251 ? 22.60828 3.08503 4.49248 1.000 11.28617 282 THR A C 1
ATOM 3763 O O . THR A 1 251 ? 22.79523 1.85595 4.51569 1.000 11.83379 282 THR A O 1
ATOM 3774 N N . PHE A 1 252 ? 22.95188 3.86841 5.51098 1.000 11.73570 283 PHE A N 1
ATOM 3775 C CA . PHE A 1 252 ? 23.29351 3.29383 6.79631 1.000 12.43405 283 PHE A CA 1
ATOM 3776 C C . PHE A 1 252 ? 22.03676 2.90840 7.56904 1.000 11.38999 283 PHE A C 1
ATOM 3777 O O . PHE A 1 252 ? 20.95902 3.47552 7.39023 1.000 11.25849 283 PHE A O 1
ATOM 3794 N N . ALA A 1 253 ? 22.20783 1.95926 8.48242 1.000 12.71973 284 ALA A N 1
ATOM 3795 C CA . ALA A 1 253 ? 21.31364 1.72471 9.60752 1.000 12.68066 284 ALA A CA 1
ATOM 3796 C C . ALA A 1 253 ? 22.17625 1.67883 10.86421 1.000 11.62909 284 ALA A C 1
ATOM 3797 O O . ALA A 1 253 ? 23.32970 1.21559 10.83024 1.000 11.64970 284 ALA A O 1
ATOM 3804 N N . LEU A 1 254 ? 21.61638 2.11413 11.99073 1.000 10.86178 285 LEU A N 1
ATOM 3805 C CA . LEU A 1 254 ? 22.35862 2.06680 13.23983 1.000 10.61891 285 LEU A CA 1
ATOM 3806 C C . LEU A 1 254 ? 21.40049 1.91937 14.40784 1.000 10.97800 285 LEU A C 1
ATOM 3807 O O . LEU A 1 254 ? 20.40701 2.64977 14.49146 1.000 11.54878 285 LEU A O 1
ATOM 3823 N N . ARG A 1 255 ? 21.74199 1.00532 15.31174 1.000 11.58483 286 ARG A N 1
ATOM 3824 C CA . ARG A 1 255 ? 21.02819 0.75808 16.55524 1.000 13.04147 286 ARG A CA 1
ATOM 3825 C C . ARG A 1 255 ? 22.01745 0.99385 17.68923 1.000 12.89683 286 ARG A C 1
ATOM 3826 O O . ARG A 1 255 ? 23.09414 0.39574 17.70926 1.000 15.07201 286 ARG A O 1
ATOM 3847 N N . TRP A 1 256 ? 21.66887 1.88078 18.61404 1.000 12.00503 287 TRP A N 1
ATOM 3848 C CA . TRP A 1 256 ? 22.51705 2.22547 19.75403 1.000 12.55474 287 TRP A CA 1
ATOM 3849 C C . TRP A 1 256 ? 21.82436 1.69171 21.00126 1.000 12.41354 287 TRP A C 1
ATOM 3850 O O . TRP A 1 256 ? 20.64884 1.99268 21.22899 1.000 12.36285 287 TRP A O 1
ATOM 3871 N N . GLN A 1 257 ? 22.51109 0.83740 21.75195 1.000 11.93137 288 GLN A N 1
ATOM 3872 C CA . GLN A 1 257 ? 21.85400 0.13043 22.84147 1.000 11.52795 288 GLN A CA 1
ATOM 3873 C C . GLN A 1 257 ? 21.46005 1.09276 23.95828 1.000 11.47533 288 GLN A C 1
ATOM 3874 O O . GLN A 1 257 ? 22.18241 2.03926 24.27546 1.000 12.81757 288 GLN A O 1
ATOM 3888 N N . LEU A 1 258 ? 20.27937 0.86933 24.52587 1.000 12.44441 289 LEU A N 1
ATOM 3889 C CA . LEU A 1 258 ? 19.87339 1.52715 25.76583 1.000 12.17655 289 LEU A CA 1
ATOM 3890 C C . LEU A 1 258 ? 20.19889 0.56896 26.91298 1.000 13.58291 289 LEU A C 1
ATOM 3891 O O . LEU A 1 258 ? 21.19108 0.77016 27.62105 1.000 14.31403 289 LEU A O 1
ATOM 3907 N N . ALA A 1 259 ? 19.42733 -0.51085 27.05310 1.000 14.43142 290 ALA A N 1
ATOM 3908 C CA . ALA A 1 259 ? 19.92919 -1.66275 27.79373 1.000 15.34225 290 ALA A CA 1
ATOM 3909 C C . ALA A 1 259 ? 21.05266 -2.30902 26.98658 1.000 15.91248 290 ALA A C 1
ATOM 3910 O O . ALA A 1 259 ? 20.94772 -2.42139 25.76181 1.000 16.39580 290 ALA A O 1
ATOM 3917 N N . GLY A 1 260 ? 22.12904 -2.72860 27.65944 1.000 15.77818 291 GLY A N 1
ATOM 3918 C CA . GLY A 1 260 ? 23.28423 -3.23846 26.94627 1.000 16.38996 291 GLY A CA 1
ATOM 3919 C C . GLY A 1 260 ? 24.25661 -2.19470 26.44936 1.000 16.99318 291 GLY A C 1
ATOM 3920 O O 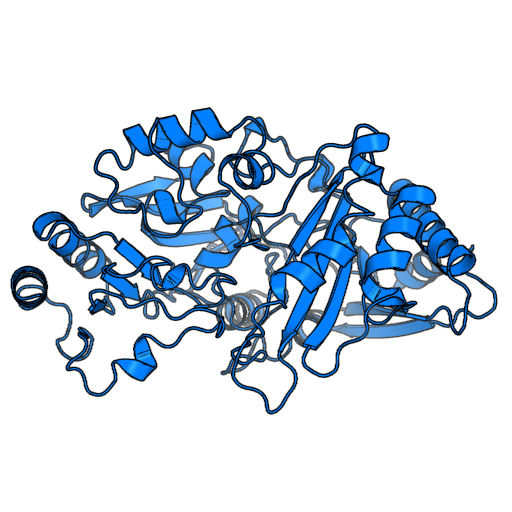. GLY A 1 260 ? 25.01920 -2.46140 25.51354 1.000 16.69950 291 GLY A O 1
ATOM 3924 N N . GLU A 1 261 ? 24.24829 -1.00949 27.04319 1.000 18.70500 292 GLU A N 1
ATOM 3925 C CA . GLU A 1 261 ? 25.20260 0.04285 26.73107 1.000 15.83019 292 GLU A CA 1
ATOM 3926 C C . GLU A 1 261 ? 26.58563 -0.33969 27.24603 1.000 16.06854 292 GLU A C 1
ATOM 3927 O O . GLU A 1 261 ? 26.70726 -1.15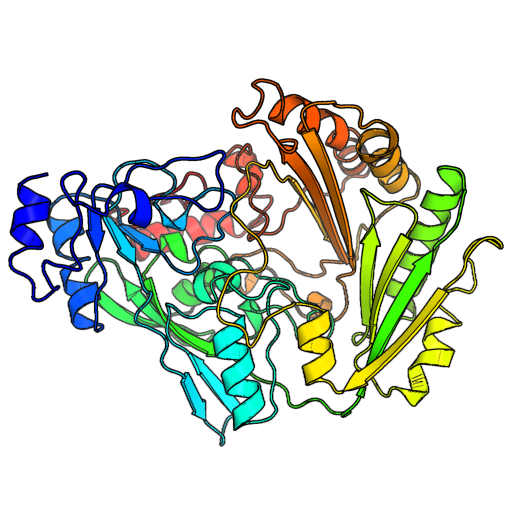362 28.15196 1.000 16.41143 292 GLU A O 1
ATOM 3939 N N . TRP A 1 262 ? 27.63993 0.25657 26.69103 1.000 16.87940 293 TRP A N 1
ATOM 3940 C CA . TRP A 1 262 ? 27.62551 1.26589 25.64201 1.000 15.35560 293 TRP A CA 1
ATOM 3941 C C . TRP A 1 262 ? 28.10181 0.62983 24.32609 1.000 14.83790 293 TRP A C 1
ATOM 3942 O O . TRP A 1 262 ? 29.31780 0.42364 24.12133 1.000 15.73249 293 TRP A O 1
ATOM 3963 N N . ASN A 1 263 ? 27.15328 0.27611 23.46850 1.000 13.74275 294 ASN A N 1
ATOM 3964 C CA . ASN A 1 263 ? 27.42603 -0.53357 22.30085 1.000 13.87633 294 ASN A CA 1
ATOM 3965 C C . ASN A 1 263 ? 26.42120 -0.16458 21.22845 1.000 13.20164 294 ASN A C 1
ATOM 3966 O O . ASN A 1 263 ? 25.31831 0.27709 21.52576 1.000 13.55519 294 ASN A O 1
ATOM 3977 N N . GLY A 1 264 ? 26.78647 -0.42854 19.98149 1.000 12.58825 295 GLY A N 1
ATOM 3978 C CA . GLY A 1 264 ? 25.91726 -0.20349 18.85094 1.000 12.33741 295 GLY A CA 1
ATOM 3979 C C . GLY A 1 264 ? 26.21706 -1.20478 17.76319 1.000 11.63580 295 GLY A C 1
ATOM 3980 O O . GLY A 1 264 ? 27.22868 -1.91124 17.78377 1.000 12.24608 295 GLY A O 1
ATOM 3984 N N . SER A 1 265 ? 25.34449 -1.21793 16.77137 1.000 12.26673 296 SER A N 1
ATOM 3985 C CA . SER A 1 265 ? 25.48861 -2.14050 15.65612 1.000 12.49390 296 SER A CA 1
ATOM 3986 C C . SER A 1 265 ? 24.68077 -1.59403 14.49472 1.000 12.15320 296 SER A C 1
ATOM 3987 O O . SER A 1 265 ? 23.77745 -0.78179 14.67905 1.000 13.69853 296 SER A O 1
ATOM 3995 N N . GLY A 1 266 ? 24.99033 -2.05907 13.29282 1.000 11.16556 297 GLY A N 1
ATOM 3996 C CA . GLY A 1 266 ? 24.29134 -1.50535 12.15319 1.000 11.52808 297 GLY A CA 1
ATOM 3997 C C . GLY A 1 266 ? 24.65474 -2.19881 10.86368 1.000 10.82526 297 GLY A C 1
ATOM 3998 O O . GLY A 1 266 ? 25.30286 -3.25507 10.84475 1.000 11.03252 297 GLY A O 1
ATOM 4002 N N . TYR A 1 267 ? 24.19368 -1.57747 9.78214 1.000 11.13448 298 TYR A N 1
ATOM 4003 C CA . TYR A 1 267 ? 24.30827 -2.11029 8.43952 1.000 11.37540 298 TYR A CA 1
ATOM 4004 C C . TYR A 1 267 ? 24.63574 -0.96634 7.50955 1.000 10.89092 298 TYR A C 1
ATOM 4005 O O . TYR A 1 267 ? 24.38561 0.20246 7.81115 1.000 11.27950 298 TYR A O 1
ATOM 4023 N N . PHE A 1 268 ? 25.15692 -1.32127 6.34523 1.000 10.98059 299 PHE A N 1
ATOM 4024 C CA . PHE A 1 268 ? 25.34843 -0.36038 5.27386 1.000 10.66409 299 PHE A CA 1
ATOM 4025 C C . PHE A 1 268 ? 25.02676 -1.04971 3.96494 1.000 10.68512 299 PHE A C 1
ATOM 4026 O O . PHE A 1 268 ? 25.57893 -2.11172 3.66518 1.000 12.02149 299 PHE A O 1
ATOM 4043 N N . TYR A 1 269 ? 24.17432 -0.40012 3.17590 1.000 11.13735 300 TYR A N 1
ATOM 4044 C CA . TYR A 1 269 ? 23.63155 -0.94353 1.94519 1.000 10.96468 300 TYR A CA 1
ATOM 4045 C C . TYR A 1 269 ? 24.10500 -0.16704 0.72729 1.000 11.06747 300 TYR A C 1
ATOM 4046 O O . TYR A 1 269 ? 23.57760 -0.36150 -0.37109 1.000 12.57572 300 TYR A O 1
ATOM 4064 N N . GLY A 1 270 ? 25.10667 0.69791 0.87603 1.000 11.76880 301 GLY A N 1
ATOM 4065 C CA . GLY A 1 270 ? 25.79062 1.27756 -0.26040 1.000 12.92354 301 GLY A CA 1
ATOM 4066 C C . GLY A 1 270 ? 26.90695 0.36818 -0.74412 1.000 13.48403 301 GLY A C 1
ATOM 4067 O O . GLY A 1 270 ? 26.99816 -0.80934 -0.38768 1.000 13.17699 301 GLY A O 1
ATOM 4071 N N . ASN A 1 271 ? 27.75573 0.92756 -1.59572 1.000 13.74169 302 ASN A N 1
ATOM 4072 C CA . ASN A 1 271 ? 28.85713 0.16445 -2.18019 1.000 15.36072 302 ASN A CA 1
ATOM 4073 C C . ASN A 1 271 ? 29.76240 -0.32230 -1.05473 1.000 15.73773 302 ASN A C 1
ATOM 4074 O O . ASN A 1 271 ? 30.26279 0.50195 -0.28057 1.000 15.76917 302 ASN A O 1
ATOM 4085 N N . PRO A 1 272 ? 29.99459 -1.63068 -0.91778 1.000 16.36790 303 PRO A N 1
ATOM 4086 C CA . PRO A 1 272 ? 30.84318 -2.09132 0.19121 1.000 17.13791 303 PRO A CA 1
ATOM 4087 C C . PRO A 1 272 ? 32.23762 -1.50342 0.18259 1.000 18.11968 303 PRO A C 1
ATOM 4088 O O . PRO A 1 272 ? 32.85398 -1.45033 1.24884 1.000 17.57996 303 PRO A O 1
ATOM 4099 N N . ASP A 1 273 ? 32.75568 -1.07015 -0.96917 1.000 18.80605 304 ASP A N 1
ATOM 4100 C CA . ASP A 1 273 ? 34.07462 -0.45379 -1.02385 1.000 20.67864 304 ASP A CA 1
ATOM 4101 C C . ASP A 1 273 ? 34.08497 0.97927 -0.51549 1.000 20.41821 304 ASP A C 1
ATOM 4102 O O . ASP A 1 273 ? 35.16187 1.56975 -0.40127 1.000 21.46468 304 ASP A O 1
ATOM 4111 N N . GLU A 1 274 ? 32.92588 1.55688 -0.21144 1.000 19.44726 305 GLU A N 1
ATOM 4112 C CA . GLU A 1 274 ? 32.85075 2.89260 0.36245 1.000 19.41209 305 GLU A CA 1
ATOM 4113 C C . GLU A 1 274 ? 32.65036 2.87101 1.86993 1.000 16.92436 305 GLU A C 1
ATOM 4114 O O . GLU A 1 274 ? 32.71315 3.93365 2.50982 1.000 17.82954 305 GLU A O 1
ATOM 4126 N N . PHE A 1 275 ? 32.42773 1.69411 2.45008 1.000 14.71328 306 PHE A N 1
ATOM 4127 C CA . PHE A 1 275 ? 32.09114 1.62169 3.85807 1.000 13.49104 306 PHE A CA 1
ATOM 4128 C C . PHE A 1 275 ? 33.23359 2.10294 4.73956 1.000 13.16815 306 PHE A C 1
ATOM 4129 O O . PHE A 1 275 ? 33.01654 2.83810 5.70530 1.000 13.31751 306 PHE A O 1
ATOM 4146 N N . ASP A 1 276 ? 34.45655 1.65958 4.45302 1.000 13.65344 307 ASP A N 1
ATOM 4147 C CA . ASP A 1 276 ? 35.55968 1.89429 5.38331 1.000 14.34359 307 ASP A CA 1
ATOM 4148 C C . ASP A 1 276 ? 35.76797 3.38418 5.64230 1.000 14.25842 307 ASP A C 1
ATOM 4149 O O . ASP A 1 276 ? 35.99263 3.79907 6.78677 1.000 14.07932 307 ASP A O 1
ATOM 4158 N N . ALA A 1 277 ? 35.71197 4.21240 4.59569 1.000 15.52253 308 ALA A N 1
ATOM 4159 C CA . ALA A 1 277 ? 35.89105 5.64852 4.80169 1.000 16.63347 308 ALA A CA 1
ATOM 4160 C C . ALA A 1 277 ? 34.73823 6.23889 5.60465 1.000 16.92140 308 ALA A C 1
ATOM 4161 O O . ALA A 1 277 ? 34.93938 7.11657 6.45494 1.000 16.94825 308 ALA A O 1
ATOM 4168 N N . LEU A 1 278 ? 33.52489 5.74553 5.37789 1.000 16.97235 309 LEU A N 1
ATOM 4169 C CA . LEU A 1 278 ? 32.37290 6.24787 6.12523 1.000 17.80454 309 LEU A CA 1
ATOM 4170 C C . LEU A 1 278 ? 32.45887 5.83662 7.58944 1.000 17.56339 309 LEU A C 1
ATOM 4171 O O . LEU A 1 278 ? 32.18024 6.64073 8.48586 1.000 18.17257 309 LEU A O 1
ATOM 4187 N N . PHE A 1 279 ? 32.85115 4.58691 7.85025 1.000 16.14049 310 PHE A N 1
ATOM 4188 C CA . PHE A 1 279 ? 32.97134 4.09734 9.21933 1.000 15.87264 310 PHE A CA 1
ATOM 4189 C C . PHE A 1 279 ? 34.09151 4.81344 9.95826 1.000 15.89104 310 PHE A C 1
ATOM 4190 O O . PHE A 1 279 ? 33.97828 5.04802 11.16505 1.000 17.37416 310 PHE A O 1
ATOM 4207 N N . ALA A 1 280 ? 35.16475 5.18320 9.25276 1.000 14.72961 311 ALA A N 1
ATOM 4208 C CA . ALA A 1 280 ? 36.23171 5.96437 9.86660 1.000 15.71680 311 ALA A CA 1
ATOM 4209 C C . ALA A 1 280 ? 35.71488 7.30658 10.39109 1.000 17.40915 311 ALA A C 1
ATOM 4210 O O . ALA A 1 280 ? 36.09119 7.74357 11.48967 1.000 17.32754 311 ALA A O 1
ATOM 4217 N N A SER A 1 281 ? 34.84806 7.98096 9.63026 0.455 18.07372 312 SER A N 1
ATOM 4218 N N B SER A 1 281 ? 34.85207 7.97598 9.61636 0.545 17.98461 312 SER A N 1
ATOM 4219 C CA A SER A 1 281 ? 34.35844 9.27841 10.09617 0.455 19.73575 312 SER A CA 1
ATOM 4220 C CA B SER A 1 281 ? 34.31452 9.26603 10.04822 0.545 19.78787 312 SER A CA 1
ATOM 4221 C C A SER A 1 281 ? 33.42288 9.12765 11.29051 0.455 20.94320 312 SER A C 1
ATOM 4222 C C B SER A 1 281 ? 33.44184 9.11129 11.28685 0.545 20.97231 312 SER A C 1
ATOM 4223 O O A SER A 1 281 ? 33.38475 10.00282 12.15963 0.455 21.55290 312 SER A O 1
ATOM 4224 O O B SER A 1 281 ? 33.46634 9.95901 12.18252 0.545 21.53492 312 SER A O 1
ATOM 4239 N N . LEU A 1 282 ? 32.66120 8.03396 11.35525 1.000 21.30617 313 LEU A N 1
ATOM 4240 C CA . LEU A 1 282 ? 31.80720 7.80936 12.51459 1.000 23.15238 313 LEU A CA 1
ATOM 4241 C C . LEU A 1 282 ? 32.62253 7.61341 13.78803 1.000 24.41158 313 LEU A C 1
ATOM 4242 O O . LEU A 1 282 ? 32.26275 8.14400 14.84649 1.000 25.58597 313 LEU A O 1
ATOM 4258 N N . VAL A 1 283 ? 33.72961 6.86651 13.71341 1.000 24.98437 314 VAL A N 1
ATOM 4259 C CA . VAL A 1 283 ? 34.44665 6.51255 14.93932 1.000 26.97251 314 VAL A CA 1
ATOM 4260 C C . VAL A 1 283 ? 35.41681 7.59707 15.38230 1.000 28.43989 314 VAL A C 1
ATOM 4261 O O . VAL A 1 283 ? 35.98388 7.48314 16.47220 1.000 26.52408 314 VAL A O 1
ATOM 4274 N N . GLU A 1 284 ? 35.60280 8.63900 14.56731 1.000 31.63558 315 GLU A N 1
ATOM 4275 C CA . GLU A 1 284 ? 36.47248 9.79246 14.79568 1.000 34.66701 315 GLU A CA 1
ATOM 4276 C C . GLU A 1 284 ? 36.51312 10.29324 16.23632 1.000 34.36632 315 GLU A C 1
ATOM 4277 O O . GLU A 1 284 ? 37.56889 10.20421 16.87722 1.000 33.93433 315 GLU A O 1
ATOM 4289 N N . ARG A 1 285 ? 35.39860 10.86760 16.73307 1.000 34.22790 316 ARG A N 1
ATOM 4290 C CA . ARG A 1 285 ? 35.33505 11.38742 18.09688 1.000 33.85580 316 ARG A CA 1
ATOM 4291 C C . ARG A 1 285 ? 35.17437 10.32365 19.19221 1.000 31.28142 316 ARG A C 1
ATOM 4292 O O . ARG A 1 285 ? 35.21651 10.67120 20.38174 1.000 30.85595 316 ARG A O 1
ATOM 4313 N N . LEU A 1 286 ? 34.91603 9.05998 18.86372 1.000 29.07922 317 LEU A N 1
ATOM 4314 C CA . LEU A 1 286 ? 34.58412 8.11779 19.92796 1.000 27.47468 317 LEU A CA 1
ATOM 4315 C C . LEU A 1 286 ? 35.78410 7.95722 20.86595 1.000 26.28862 317 LEU A C 1
ATOM 4316 O O . LEU A 1 286 ? 36.93153 8.19252 20.46529 1.000 26.38735 317 LEU A O 1
ATOM 4332 N N . PRO A 1 287 ? 35.55419 7.58741 22.12527 1.000 25.42212 318 PRO A N 1
ATOM 4333 C CA . PRO A 1 287 ? 36.66124 7.55277 23.09277 1.000 26.06203 318 PRO A CA 1
ATOM 4334 C C . PRO A 1 287 ? 37.70155 6.48263 22.77349 1.000 27.06048 318 PRO A C 1
ATOM 4335 O O . PRO A 1 287 ? 37.45335 5.50482 22.06488 1.000 23.89402 318 PRO A O 1
ATOM 4346 N N . ASN A 1 288 ? 38.90570 6.68639 23.31320 1.000 28.85385 319 ASN A N 1
ATOM 4347 C CA . ASN A 1 288 ? 40.04188 5.85333 22.92366 1.000 29.96967 319 ASN A CA 1
ATOM 4348 C C . ASN A 1 288 ? 39.89490 4.39347 23.34838 1.000 29.15974 319 ASN A C 1
ATOM 4349 O O . ASN A 1 288 ? 40.70585 3.56131 22.92459 1.000 29.51857 319 ASN A O 1
ATOM 4360 N N . THR A 1 289 ? 38.87629 4.05715 24.14115 1.000 27.66327 320 THR A N 1
ATOM 4361 C CA . THR A 1 289 ? 38.58935 2.67832 24.51297 1.000 26.31451 320 THR A CA 1
ATOM 4362 C C . THR A 1 289 ? 37.71225 1.97278 23.48713 1.000 24.57792 320 THR A C 1
ATOM 4363 O O . THR A 1 289 ? 37.41523 0.78536 23.64666 1.000 25.42705 320 THR A O 1
ATOM 4374 N N . THR A 1 290 ? 37.30077 2.66886 22.44186 1.000 22.90142 321 THR A N 1
ATOM 4375 C CA . THR A 1 290 ? 36.35447 2.09829 21.49878 1.000 21.47213 321 THR A CA 1
ATOM 4376 C C . THR A 1 290 ? 37.00753 1.05857 20.60768 1.000 20.54322 321 THR A C 1
ATOM 4377 O O . THR A 1 290 ? 38.13636 1.22667 20.14137 1.000 21.95356 321 THR A O 1
ATOM 4388 N N A THR A 1 291 ? 36.29353 -0.02250 20.36167 0.840 19.20607 322 THR A N 1
ATOM 4389 N N B THR A 1 291 ? 36.28022 -0.03639 20.39192 0.160 19.33005 322 THR A N 1
ATOM 4390 C CA A THR A 1 291 ? 36.70288 -0.96862 19.34635 0.840 18.72475 322 THR A CA 1
ATOM 4391 C CA B THR A 1 291 ? 36.63269 -1.08586 19.45027 0.160 18.32396 322 THR A CA 1
ATOM 4392 C C A THR A 1 291 ? 35.49497 -1.24791 18.46433 0.840 16.65886 322 THR A C 1
ATOM 4393 C C B THR A 1 291 ? 35.47544 -1.24382 18.47039 0.160 16.86091 322 THR A C 1
ATOM 4394 O O A THR A 1 291 ? 34.34264 -1.01642 18.84760 0.840 17.30497 322 THR A O 1
ATOM 4395 O O B THR A 1 291 ? 34.32336 -0.94526 18.80176 0.160 17.04074 322 THR A O 1
ATOM 4416 N N . THR A 1 292 ? 35.77570 -1.70721 17.25882 1.000 15.39412 323 THR A N 1
ATOM 4417 C CA . THR A 1 292 ? 34.74906 -1.98412 16.27805 1.000 14.12887 323 THR A CA 1
ATOM 4418 C C . THR A 1 292 ? 34.96837 -3.35731 15.67363 1.000 13.59204 323 THR A C 1
ATOM 4419 O O . THR A 1 292 ? 36.02698 -3.96835 15.81936 1.000 13.45837 323 THR A O 1
ATOM 4430 N N . THR A 1 293 ? 33.93856 -3.83415 14.98521 1.000 12.90630 324 THR A N 1
ATOM 4431 C CA . THR A 1 293 ? 34.04325 -4.97879 14.09845 1.000 12.85179 324 THR A CA 1
ATOM 4432 C C . THR A 1 293 ? 33.24764 -4.67504 12.84101 1.000 12.72078 324 THR A C 1
ATOM 4433 O O . THR A 1 293 ? 32.36326 -3.81932 12.84686 1.000 12.57109 324 THR A O 1
ATOM 4444 N N . LYS A 1 294 ? 33.56747 -5.39887 11.77052 1.000 12.93695 325 LYS A N 1
ATOM 4445 C CA . LYS A 1 294 ? 32.91054 -5.27096 10.47947 1.000 15.24029 325 LYS A CA 1
ATOM 4446 C C . LYS A 1 294 ? 32.87366 -6.65272 9.83833 1.000 13.93586 325 LYS A C 1
ATOM 4447 O O . LYS A 1 294 ? 33.85097 -7.40076 9.94220 1.000 13.48213 325 LYS A O 1
ATOM 4466 N N . THR A 1 295 ? 31.76828 -6.98310 9.15929 1.000 14.22855 326 THR A N 1
ATOM 4467 C CA . THR A 1 295 ? 31.77339 -8.13197 8.26881 1.000 14.05858 326 THR A CA 1
ATOM 4468 C C . THR A 1 295 ? 30.99169 -7.76070 7.00079 1.000 13.85334 326 THR A C 1
ATOM 4469 O O . THR A 1 295 ? 30.26789 -6.75817 6.95821 1.000 13.27156 326 THR A O 1
ATOM 4480 N N . THR A 1 296 ? 31.08686 -8.62108 5.98470 1.000 13.77833 327 THR A N 1
ATOM 4481 C CA . THR A 1 296 ? 30.27098 -8.52069 4.78263 1.000 14.35804 327 THR A CA 1
ATOM 4482 C C . THR A 1 296 ? 29.61561 -9.86453 4.49071 1.000 14.42249 327 THR A C 1
ATOM 4483 O O . THR A 1 296 ? 30.12804 -10.92170 4.86201 1.000 15.92967 327 THR A O 1
ATOM 4494 N N . ALA A 1 297 ? 28.47459 -9.81111 3.81136 1.000 13.90050 328 ALA A N 1
ATOM 4495 C CA . ALA A 1 297 ? 27.75748 -11.00270 3.39092 1.000 13.88066 328 ALA A CA 1
ATOM 4496 C C . ALA A 1 297 ? 26.85898 -10.60588 2.23224 1.000 13.31508 328 ALA A C 1
ATOM 4497 O O . ALA A 1 297 ? 26.48364 -9.44464 2.08361 1.000 13.93166 328 ALA A O 1
ATOM 4504 N N . ASP A 1 298 ? 26.48619 -11.58977 1.42236 1.000 13.05131 329 ASP A N 1
ATOM 4505 C CA . ASP A 1 298 ? 25.56960 -11.31089 0.32696 1.000 13.73933 329 ASP A CA 1
ATOM 4506 C C . ASP A 1 298 ? 24.23233 -10.82070 0.88117 1.000 12.58308 329 ASP A C 1
ATOM 4507 O O . ASP A 1 298 ? 23.85890 -11.10669 2.02956 1.000 12.92610 329 ASP A O 1
ATOM 4516 N N . PHE A 1 299 ? 23.52501 -10.03763 0.06025 1.000 12.47296 330 PHE A N 1
ATOM 4517 C CA . PHE A 1 299 ? 22.34176 -9.31846 0.52695 1.000 12.21200 330 PHE A CA 1
ATOM 4518 C C . PHE A 1 299 ? 21.34081 -10.21477 1.26023 1.000 12.29210 330 PHE A C 1
ATOM 4519 O O . PHE A 1 299 ? 20.91807 -9.89745 2.37337 1.000 12.02036 330 PHE A O 1
ATOM 4536 N N . TRP A 1 300 ? 20.93782 -11.33392 0.65578 1.000 12.41292 331 TRP A N 1
ATOM 4537 C CA . TRP A 1 300 ? 19.93091 -12.17485 1.30291 1.000 11.48062 331 TRP A CA 1
ATOM 4538 C C . TRP A 1 300 ? 20.47355 -12.87012 2.55781 1.000 11.70818 331 TRP A C 1
ATOM 4539 O O . TRP A 1 300 ? 19.74505 -13.00707 3.54648 1.000 11.90264 331 TRP A O 1
ATOM 4560 N N . ALA A 1 301 ? 21.75352 -13.26117 2.57899 1.000 11.74109 332 ALA A N 1
ATOM 4561 C CA . ALA A 1 301 ? 22.34441 -13.74722 3.82294 1.000 12.49771 332 ALA A CA 1
ATOM 4562 C C . ALA A 1 301 ? 22.25862 -12.68264 4.90812 1.000 12.15598 332 ALA A C 1
ATOM 4563 O O . ALA A 1 301 ? 21.90178 -12.97291 6.05508 1.000 12.11321 332 ALA A O 1
ATOM 4570 N N . MET A 1 302 ? 22.60529 -11.44263 4.57249 1.000 12.39073 333 MET A N 1
ATOM 4571 C CA . MET A 1 302 ? 22.45756 -10.35548 5.52909 1.000 11.96365 333 MET A CA 1
ATOM 4572 C C . MET A 1 302 ? 21.06406 -10.17969 6.03593 1.000 11.95657 333 MET A C 1
ATOM 4573 O O . MET A 1 302 ? 20.86864 -9.92708 7.22878 1.000 12.38998 333 MET A O 1
ATOM 4587 N N . GLU A 1 303 ? 20.07396 -10.25298 5.14562 1.000 11.27466 334 GLU A N 1
ATOM 4588 C CA . GLU A 1 303 ? 18.68625 -10.14512 5.57882 1.000 11.21754 334 GLU A CA 1
ATOM 4589 C C . GLU A 1 303 ? 18.37596 -11.18479 6.64556 1.000 12.23209 334 GLU A C 1
ATOM 4590 O O . GLU A 1 303 ? 17.66829 -10.90994 7.62241 1.000 12.56288 334 GLU A O 1
ATOM 4602 N N . ASN A 1 304 ? 18.89615 -12.39373 6.46459 1.000 12.26410 335 ASN A N 1
ATOM 4603 C CA . ASN A 1 304 ? 18.65152 -13.47074 7.40936 1.000 13.16456 335 ASN A CA 1
ATOM 4604 C C . ASN A 1 304 ? 19.49526 -13.35613 8.66806 1.000 13.92177 335 ASN A C 1
ATOM 4605 O O . ASN A 1 304 ? 19.15812 -13.98041 9.67594 1.000 15.64927 335 ASN A O 1
ATOM 4616 N N . PHE A 1 305 ? 20.57194 -12.58011 8.65016 1.000 13.20259 336 PHE A N 1
ATOM 4617 C CA . PHE A 1 305 ? 21.26818 -12.30123 9.89386 1.000 14.38417 336 PHE A CA 1
ATOM 4618 C C . PHE A 1 305 ? 20.55181 -11.20982 10.67754 1.000 14.87032 336 PHE A C 1
ATOM 4619 O O . PHE A 1 305 ? 20.48866 -11.26479 11.90792 1.000 16.18118 336 PHE A O 1
ATOM 4636 N N . ALA A 1 306 ? 20.01262 -10.20746 9.98080 1.000 14.12928 337 ALA A N 1
ATOM 4637 C CA . ALA A 1 306 ? 19.26274 -9.14403 10.64502 1.000 13.97480 337 ALA A CA 1
ATOM 4638 C C . ALA A 1 306 ? 17.96332 -9.67247 11.24039 1.000 14.04723 337 ALA A C 1
ATOM 4639 O O . ALA A 1 306 ? 17.55822 -9.24022 12.32015 1.000 16.24234 337 ALA A O 1
ATOM 4646 N N . ALA A 1 307 ? 17.29704 -10.60070 10.54940 1.000 13.60855 338 ALA A N 1
ATOM 4647 C CA . ALA A 1 307 ? 16.02343 -11.17781 10.97865 1.000 13.92492 338 ALA A CA 1
ATOM 4648 C C . ALA A 1 307 ? 16.15315 -12.68338 10.82169 1.000 13.88191 338 ALA A C 1
ATOM 4649 O O . ALA A 1 307 ? 15.84003 -13.22909 9.76693 1.000 14.26642 338 ALA A O 1
ATOM 4656 N N . PRO A 1 308 ? 16.66129 -13.38366 11.83383 1.000 14.40644 339 PRO A N 1
ATOM 4657 C CA . PRO A 1 308 ? 16.89268 -14.82210 11.68101 1.000 15.55891 339 PRO A CA 1
ATOM 4658 C C . PRO A 1 308 ? 15.64261 -15.57511 11.25996 1.000 15.60180 339 PRO A C 1
ATOM 4659 O O . PRO A 1 308 ? 14.52206 -15.27091 11.67529 1.000 15.77151 339 PRO A O 1
ATOM 4670 N N . LEU A 1 309 ? 15.85630 -16.54862 10.38021 1.000 16.17649 340 LEU A N 1
ATOM 4671 C CA . LEU A 1 309 ? 14.81806 -17.46121 9.91594 1.000 17.04408 340 LEU A CA 1
ATOM 4672 C C . LEU A 1 309 ? 13.76822 -16.76770 9.05207 1.000 15.11887 340 LEU A C 1
ATOM 4673 O O . LEU A 1 309 ? 12.60581 -17.18711 9.02054 1.000 14.81266 340 LEU A O 1
ATOM 4689 N N . LEU A 1 310 ? 14.14683 -15.70367 8.32961 1.000 14.46028 341 LEU A N 1
ATOM 4690 C CA . LEU A 1 310 ? 13.20631 -15.14621 7.36408 1.000 14.49941 341 LEU A CA 1
ATOM 4691 C C . LEU A 1 310 ? 12.67289 -16.23575 6.45609 1.000 14.00778 341 LEU A C 1
ATOM 4692 O O . LEU A 1 310 ? 11.47658 -16.26663 6.14370 1.000 14.73823 341 LEU A O 1
ATOM 4708 N N . ASN A 1 311 ? 13.55115 -17.15339 6.04326 1.000 13.67223 342 ASN A N 1
ATOM 4709 C CA . ASN A 1 311 ? 13.16763 -18.25188 5.18024 1.000 14.00754 342 ASN A CA 1
ATOM 4710 C C . ASN A 1 311 ? 12.82164 -19.51961 5.94893 1.000 14.18380 342 ASN A C 1
ATOM 4711 O O . ASN A 1 311 ? 12.85401 -20.60542 5.36076 1.000 16.43230 342 ASN A O 1
ATOM 4721 N N . GLY A 1 312 ? 12.51559 -19.41320 7.23203 1.000 14.90711 343 GLY A N 1
ATOM 4722 C CA . GLY A 1 312 ? 12.22702 -20.55892 8.07878 1.000 15.23817 343 GLY A CA 1
ATOM 4723 C C . GLY A 1 312 ? 10.74830 -20.86257 8.17270 1.000 16.70638 343 GLY A C 1
ATOM 4724 O O . GLY A 1 312 ? 9.93242 -20.36802 7.39232 1.000 17.33108 343 GLY A O 1
ATOM 4728 N N . THR A 1 313 ? 10.40321 -21.66743 9.17654 1.000 16.82245 344 THR A N 1
ATOM 4729 C CA . THR A 1 313 ? 9.05723 -22.20478 9.32984 1.000 17.88741 344 THR A CA 1
ATOM 4730 C C . THR A 1 313 ? 8.45187 -21.90923 10.69173 1.000 16.79295 344 THR A C 1
ATOM 4731 O O . THR A 1 313 ? 7.34106 -22.37763 10.96761 1.000 16.87017 344 THR A O 1
ATOM 4742 N N . ALA A 1 314 ? 9.14760 -21.17106 11.54986 1.000 15.72794 345 ALA A N 1
ATOM 4743 C CA . ALA A 1 314 ? 8.67545 -20.91746 12.90043 1.000 15.22564 345 ALA A CA 1
ATOM 4744 C C . ALA A 1 314 ? 9.19781 -19.57589 13.39103 1.000 14.31852 345 ALA A C 1
ATOM 4745 O O . ALA A 1 314 ? 10.24185 -19.09913 12.94992 1.000 14.51695 345 ALA A O 1
ATOM 4752 N N . ASP A 1 315 ? 8.45994 -18.98737 14.33042 1.000 14.31210 346 ASP A N 1
ATOM 4753 C CA . ASP A 1 315 ? 8.83200 -17.71274 14.93469 1.000 13.71501 346 ASP A CA 1
ATOM 4754 C C . ASP A 1 315 ? 10.15301 -17.82908 15.68545 1.000 14.45710 346 ASP A C 1
ATOM 4755 O O . ASP A 1 315 ? 10.34095 -18.74275 16.48165 1.000 15.64821 346 ASP A O 1
ATOM 4764 N N . THR A 1 316 ? 11.05217 -16.87128 15.43823 1.000 13.35075 347 THR A N 1
ATOM 4765 C CA . THR A 1 316 ? 12.26009 -16.66582 16.23446 1.000 15.17498 347 THR A CA 1
ATOM 4766 C C . THR A 1 316 ? 11.99650 -16.18821 17.63970 1.000 14.55505 347 THR A C 1
ATOM 4767 O O . THR A 1 316 ? 12.83063 -16.39504 18.52555 1.000 14.73800 347 THR A O 1
ATOM 4778 N N . PHE A 1 317 ? 10.86840 -15.53172 17.86707 1.000 13.29347 348 PHE A N 1
ATOM 4779 C CA . PHE A 1 317 ? 10.59033 -14.83709 19.12213 1.000 13.22301 348 PHE A CA 1
ATOM 4780 C C . PHE A 1 317 ? 9.37633 -15.46829 19.78027 1.000 14.79886 348 PHE A C 1
ATOM 4781 O O . PHE A 1 317 ? 8.23682 -15.20185 19.37463 1.000 16.27857 348 PHE A O 1
ATOM 4798 N N . PRO A 1 318 ? 9.55027 -16.29608 20.79983 1.000 15.64196 349 PRO A N 1
ATOM 4799 C CA . PRO A 1 318 ? 8.38687 -16.91630 21.43897 1.000 16.67287 349 PRO A CA 1
ATOM 4800 C C . PRO A 1 318 ? 7.55595 -15.90531 22.20291 1.000 14.90272 349 PRO A C 1
ATOM 4801 O O . PRO A 1 318 ? 8.00465 -14.78214 22.48064 1.000 13.05312 349 PRO A O 1
ATOM 4812 N N . PRO A 1 319 ? 6.32329 -16.26620 22.52463 1.000 14.64549 350 PRO A N 1
ATOM 4813 C CA . PRO A 1 319 ? 5.45871 -15.38520 23.31414 1.000 14.83203 350 PRO A CA 1
ATOM 4814 C C . PRO A 1 319 ? 6.15133 -14.91869 24.57872 1.000 14.55740 350 PRO A C 1
ATOM 4815 O O . PRO A 1 319 ? 6.91466 -15.65352 25.19917 1.000 15.20023 350 PRO A O 1
ATOM 4826 N N . ARG A 1 320 ? 5.87269 -13.67843 24.94823 1.000 14.98245 351 ARG A N 1
ATOM 4827 C CA . ARG A 1 320 ? 6.59720 -13.00955 26.00676 1.000 16.38759 351 ARG A CA 1
ATOM 4828 C C . ARG A 1 320 ? 5.67341 -12.13446 26.84065 1.000 14.13528 351 ARG A C 1
ATOM 4829 O O . ARG A 1 320 ? 4.81991 -11.43274 26.31015 1.000 13.25362 351 ARG A O 1
ATOM 4850 N N . SER A 1 321 ? 5.86096 -12.17285 28.15343 1.000 13.78227 352 SER A N 1
ATOM 4851 C CA . SER A 1 321 ? 5.19350 -11.25727 29.06758 1.000 14.04296 352 SER A CA 1
ATOM 4852 C C . SER A 1 321 ? 6.11468 -10.04352 29.22990 1.000 12.86278 352 SER A C 1
ATOM 4853 O O . SER A 1 321 ? 7.23276 -10.15746 29.74066 1.000 13.11600 352 SER A O 1
ATOM 4861 N N A MET A 1 322 ? 5.66029 -8.88958 28.74572 0.512 12.23920 353 MET A N 1
ATOM 4862 N N B MET A 1 322 ? 5.63924 -8.87807 28.79302 0.488 12.12041 353 MET A N 1
ATOM 4863 C CA A MET A 1 322 ? 6.49831 -7.70349 28.71305 0.512 13.31342 353 MET A CA 1
ATOM 4864 C CA B MET A 1 322 ? 6.49817 -7.70748 28.69938 0.488 12.97052 353 MET A CA 1
ATOM 4865 C C A MET A 1 322 ? 5.62828 -6.45442 28.73263 0.512 12.64841 353 MET A C 1
ATOM 4866 C C B MET A 1 322 ? 5.64562 -6.44786 28.64629 0.488 12.40239 353 MET A C 1
ATOM 4867 O O A MET A 1 322 ? 4.40677 -6.50599 28.57440 0.512 13.15725 353 MET A O 1
ATOM 4868 O O B MET A 1 322 ? 4.46170 -6.48407 28.30555 0.488 12.50979 353 MET A O 1
ATOM 4895 N N . TYR A 1 323 ? 6.28453 -5.31990 28.93842 1.000 12.32086 354 TYR A N 1
ATOM 4896 C CA . TYR A 1 323 ? 5.64164 -4.00917 28.86162 1.000 12.05924 354 TYR A CA 1
ATOM 4897 C C . TYR A 1 323 ? 6.59522 -3.05895 28.14913 1.000 12.01795 354 TYR A C 1
ATOM 4898 O O . TYR A 1 323 ? 7.70584 -2.81611 28.63947 1.000 12.33153 354 TYR A O 1
ATOM 4916 N N A LEU A 1 324 ? 6.17097 -2.51791 27.00651 0.683 11.98513 355 LEU A N 1
ATOM 4917 N N B LEU A 1 324 ? 6.11344 -2.47170 27.05229 0.317 12.16486 355 LEU A N 1
ATOM 4918 C CA A LEU A 1 324 ? 6.99043 -1.63732 26.18593 0.683 13.08313 355 LEU A CA 1
ATOM 4919 C CA B LEU A 1 324 ? 6.87692 -1.62488 26.14997 0.317 12.42991 355 LEU A CA 1
ATOM 4920 C C A LEU A 1 324 ? 6.51019 -0.19333 26.26191 0.683 11.55460 355 LEU A C 1
ATOM 4921 C C B LEU A 1 324 ? 6.47723 -0.16360 26.30581 0.317 11.68637 355 LEU A C 1
ATOM 4922 O O A LEU A 1 324 ? 5.30551 0.07526 26.32004 0.683 11.54923 355 LEU A O 1
ATOM 4923 O O B LEU A 1 324 ? 5.29629 0.15252 26.47904 0.317 11.78605 355 LEU A O 1
ATOM 4954 N N . GLN A 1 325 ? 7.46751 0.72623 26.23671 1.000 11.63416 356 GLN A N 1
ATOM 4955 C CA . GLN A 1 325 ? 7.23669 2.14781 26.05107 1.000 11.19827 356 GLN A CA 1
ATOM 4956 C C . GLN A 1 325 ? 8.12479 2.59814 24.89852 1.000 10.44373 356 GLN A C 1
ATOM 4957 O O . GLN A 1 325 ? 9.20070 2.02679 24.66538 1.000 11.03758 356 GLN A O 1
ATOM 4971 N N . ALA A 1 326 ? 7.68909 3.62747 24.17549 1.000 10.47996 357 ALA A N 1
ATOM 4972 C CA . ALA A 1 326 ? 8.50694 4.09616 23.06494 1.000 10.20011 357 ALA A CA 1
ATOM 4973 C C . ALA A 1 326 ? 8.13393 5.51642 22.68371 1.000 10.36146 357 ALA A C 1
ATOM 4974 O O . ALA A 1 326 ? 6.95233 5.85784 22.61370 1.000 11.20595 357 ALA A O 1
ATOM 4981 N N . LEU A 1 327 ? 9.15364 6.31950 22.39506 1.000 10.95721 358 LEU A N 1
ATOM 4982 C CA . LEU A 1 327 ? 9.00751 7.68726 21.93042 1.000 11.30095 358 LEU A CA 1
ATOM 4983 C C . LEU A 1 327 ? 9.87404 7.86335 20.69859 1.000 11.24070 358 LEU A C 1
ATOM 4984 O O . LEU A 1 327 ? 10.83506 7.11569 20.48202 1.000 12.32447 358 LEU A O 1
ATOM 5000 N N . VAL A 1 328 ? 9.57559 8.91567 19.94443 1.000 11.28902 359 VAL A N 1
ATOM 5001 C CA . VAL A 1 328 ? 10.40749 9.33374 18.82305 1.000 11.49561 359 VAL A CA 1
ATOM 5002 C C . VAL A 1 328 ? 10.85150 10.77589 19.04761 1.000 10.89057 359 VAL A C 1
ATOM 5003 O O . VAL A 1 328 ? 10.18110 11.56662 19.73164 1.000 12.09136 359 VAL A O 1
ATOM 5016 N N . LEU A 1 329 ? 12.00639 11.11450 18.47552 1.000 10.27758 360 LEU A N 1
ATOM 5017 C CA . LEU A 1 329 ? 12.47311 12.49297 18.38930 1.000 10.43567 360 LEU A CA 1
ATOM 5018 C C . LEU A 1 329 ? 12.59186 12.82584 16.91108 1.000 10.92614 360 LEU A C 1
ATOM 5019 O O . LEU A 1 329 ? 12.86520 11.93035 16.09998 1.000 11.70024 360 LEU A O 1
ATOM 5035 N N . ARG A 1 330 ? 12.38521 14.09852 16.57301 1.000 11.01371 361 ARG A N 1
ATOM 5036 C CA . ARG A 1 330 ? 12.48988 14.57109 15.20314 1.000 10.84002 361 ARG A CA 1
ATOM 5037 C C . ARG A 1 330 ? 13.77861 15.35036 14.98953 1.000 11.27522 361 ARG A C 1
ATOM 5038 O O . ARG A 1 330 ? 14.45214 15.77710 15.93071 1.000 11.95874 361 ARG A O 1
ATOM 5059 N N . LYS A 1 331 ? 14.07195 15.55981 13.70446 1.000 12.02772 362 LYS A N 1
ATOM 5060 C CA . LYS A 1 331 ? 15.28693 16.23459 13.26263 1.000 12.38703 362 LYS A CA 1
ATOM 5061 C C . LYS A 1 331 ? 15.43658 17.61796 13.87387 1.000 12.31585 362 LYS A C 1
ATOM 5062 O O . LYS A 1 331 ? 16.55569 18.04483 14.18370 1.000 13.82579 362 LYS A O 1
ATOM 5081 N N . ASP A 1 332 ? 14.33819 18.34720 14.03371 1.000 12.62504 363 ASP A N 1
ATOM 5082 C CA . ASP A 1 332 ? 14.44438 19.71545 14.52836 1.000 13.47968 363 ASP A CA 1
ATOM 5083 C C . ASP A 1 332 ? 14.73316 19.79473 16.02471 1.000 13.56286 363 ASP A C 1
ATOM 5084 O O . ASP A 1 332 ? 15.23340 20.82143 16.49554 1.000 13.80302 363 ASP A O 1
ATOM 5093 N N . GLN A 1 333 ? 14.40877 18.76046 16.78726 1.000 12.60466 364 GLN A N 1
ATOM 5094 C CA . GLN A 1 333 ? 14.63254 18.73340 18.23325 1.000 12.77300 364 GLN A CA 1
ATOM 5095 C C . GLN A 1 333 ? 15.12253 17.34121 18.61874 1.000 12.21427 364 GLN A C 1
ATOM 5096 O O . GLN A 1 333 ? 14.38445 16.53305 19.20428 1.000 12.47573 364 GLN A O 1
ATOM 5110 N N . PRO A 1 334 ? 16.38061 17.03185 18.30359 1.000 12.30702 365 PRO A N 1
ATOM 5111 C CA . PRO A 1 334 ? 16.93930 15.71475 18.63375 1.000 12.59858 365 PRO A CA 1
ATOM 5112 C C . PRO A 1 334 ? 17.45726 15.65229 20.06684 1.000 12.54776 365 PRO A C 1
ATOM 5113 O O . PRO A 1 334 ? 17.08280 16.48837 20.90054 1.000 13.27677 365 PRO A O 1
ATOM 5124 N N . PHE A 1 335 ? 18.30402 14.66865 20.38073 1.000 12.89688 366 PHE A N 1
ATOM 5125 C CA . PHE A 1 335 ? 18.83356 14.58375 21.73047 1.000 12.75752 366 PHE A CA 1
ATOM 5126 C C . PHE A 1 335 ? 19.68218 15.80855 22.01422 1.000 13.19926 366 PHE A C 1
ATOM 5127 O O . PHE A 1 335 ? 20.35077 16.34237 21.12550 1.000 12.94064 366 PHE A O 1
ATOM 5144 N N . THR A 1 336 ? 19.67131 16.22213 23.27966 1.000 13.30999 367 THR A N 1
ATOM 5145 C CA . THR A 1 336 ? 20.67259 17.09405 23.86872 1.000 14.12452 367 THR A CA 1
ATOM 5146 C C . THR A 1 336 ? 21.47913 16.27151 24.86141 1.000 14.02412 367 THR A C 1
ATOM 5147 O O . THR A 1 336 ? 21.08683 15.16973 25.25008 1.000 13.80740 367 THR A O 1
ATOM 5158 N N . PHE A 1 337 ? 22.60679 16.81435 25.30127 1.000 13.66102 368 PHE A N 1
ATOM 5159 C CA . PHE A 1 337 ? 23.35125 16.13162 26.36028 1.000 14.35726 368 PHE A CA 1
ATOM 5160 C C . PHE A 1 337 ? 22.44236 15.84193 27.55444 1.000 14.71178 368 PHE A C 1
ATOM 5161 O O . PHE A 1 337 ? 22.46535 14.74750 28.13138 1.000 14.57326 368 PHE A O 1
ATOM 5178 N N . GLU A 1 338 ? 21.63187 16.82431 27.93709 1.000 14.35093 369 GLU A N 1
ATOM 5179 C CA . GLU A 1 338 ? 20.80729 16.69557 29.13313 1.000 14.45097 369 GLU A CA 1
ATOM 5180 C C . GLU A 1 338 ? 19.71737 15.64492 28.95356 1.000 13.92770 369 GLU A C 1
ATOM 5181 O O . GLU A 1 338 ? 19.43493 14.87345 29.87502 1.000 13.93159 369 GLU A O 1
ATOM 5193 N N . SER A 1 339 ? 19.07300 15.60583 27.78758 1.000 12.78931 370 SER A N 1
ATOM 5194 C CA . SER A 1 339 ? 17.99733 14.63310 27.60591 1.000 12.55734 370 SER A CA 1
ATOM 5195 C C . SER A 1 339 ? 18.54856 13.22181 27.45730 1.000 12.49088 370 SER A C 1
ATOM 5196 O O . SER A 1 339 ? 18.00038 12.27003 28.03113 1.000 13.01689 370 SER A O 1
ATOM 5204 N N . ALA A 1 340 ? 19.65904 13.06316 26.73137 1.000 12.38211 371 ALA A N 1
ATOM 5205 C CA . ALA A 1 340 ? 20.28107 11.74674 26.64549 1.000 12.54004 371 ALA A CA 1
ATOM 5206 C C . ALA A 1 340 ? 20.73632 11.26669 28.01844 1.000 12.61148 371 ALA A C 1
ATOM 5207 O O . ALA A 1 340 ? 20.59140 10.08559 28.35588 1.000 13.00069 371 ALA A O 1
ATOM 5214 N N . LYS A 1 341 ? 21.29716 12.16397 28.82511 1.000 13.03944 372 LYS A N 1
ATOM 5215 C CA . LYS A 1 341 ? 21.73819 11.76007 30.15359 1.000 13.66348 372 LYS A CA 1
ATOM 5216 C C . LYS A 1 341 ? 20.55298 11.36257 31.01733 1.000 13.29341 372 LYS A C 1
ATOM 5217 O O . LYS A 1 341 ? 20.60689 10.35210 31.71989 1.000 14.02719 372 LYS A O 1
ATOM 5236 N N . ALA A 1 342 ? 19.46412 12.13192 30.96660 1.000 13.11725 373 ALA A N 1
ATOM 5237 C CA . ALA A 1 342 ? 18.28030 11.77816 31.74473 1.000 12.87081 373 ALA A CA 1
ATOM 5238 C C . ALA A 1 342 ? 17.77786 10.39746 31.36080 1.000 12.40132 373 ALA A C 1
ATOM 5239 O O . ALA A 1 342 ? 17.31666 9.63164 32.21703 1.000 12.89773 373 ALA A O 1
ATOM 5246 N N . LEU A 1 343 ? 17.80486 10.09104 30.06151 1.000 12.05649 374 LEU A N 1
ATOM 5247 C CA . LEU A 1 343 ? 17.35063 8.79364 29.58539 1.000 11.93333 374 LEU A CA 1
ATOM 5248 C C . LEU A 1 343 ? 18.21860 7.68145 30.15613 1.000 12.19253 374 LEU A C 1
ATOM 5249 O O . LEU A 1 343 ? 17.70907 6.75870 30.79707 1.000 13.43777 374 LEU A O 1
ATOM 5265 N N . TYR A 1 344 ? 19.54345 7.77670 29.97853 1.000 12.13003 375 TYR A N 1
ATOM 5266 C CA . TYR A 1 344 ? 20.41573 6.67880 30.37941 1.000 12.57956 375 TYR A CA 1
ATOM 5267 C C . TYR A 1 344 ? 20.49354 6.55238 31.89734 1.000 12.37783 375 TYR A C 1
ATOM 5268 O O . TYR A 1 344 ? 20.50926 5.43739 32.43960 1.000 12.95248 375 TYR A O 1
ATOM 5286 N N . GLN A 1 345 ? 20.56824 7.68288 32.60392 1.000 12.26151 376 GLN A N 1
ATOM 5287 C CA . GLN A 1 345 ? 20.73862 7.66070 34.05067 1.000 13.45891 376 GLN A CA 1
ATOM 5288 C C . GLN A 1 345 ? 19.60344 6.91143 34.73475 1.000 13.08051 376 GLN A C 1
ATOM 5289 O O . GLN A 1 345 ? 19.83428 6.15967 35.68857 1.000 14.53889 376 GLN A O 1
ATOM 5303 N N . TYR A 1 346 ? 18.36716 7.13100 34.30031 1.000 11.94325 377 TYR A N 1
ATOM 5304 C CA . TYR A 1 346 ? 17.22279 6.65951 35.06564 1.000 12.29009 377 TYR A CA 1
ATOM 5305 C C . TYR A 1 346 ? 16.56422 5.42339 34.47309 1.000 12.68726 377 TYR A C 1
ATOM 5306 O O . TYR A 1 346 ? 15.78103 4.77788 35.17890 1.000 12.75874 377 TYR A O 1
ATOM 5324 N N . THR A 1 347 ? 16.88348 5.05305 33.22598 1.000 12.54743 378 THR A N 1
ATOM 5325 C CA . THR A 1 347 ? 16.44431 3.76274 32.69347 1.000 12.05441 378 THR A CA 1
ATOM 5326 C C . THR A 1 347 ? 17.51039 2.70987 32.99972 1.000 12.49189 378 THR A C 1
ATOM 5327 O O . THR A 1 347 ? 17.52253 2.12858 34.09234 1.000 12.80960 378 THR A O 1
ATOM 5338 N N . THR A 1 348 ? 18.44493 2.49494 32.07418 1.000 12.80810 379 THR A N 1
ATOM 5339 C CA . THR A 1 348 ? 19.34158 1.34865 32.19720 1.000 13.64298 379 THR A CA 1
ATOM 5340 C C . THR A 1 348 ? 20.27389 1.46583 33.39405 1.000 13.82994 379 THR A C 1
ATOM 5341 O O . THR A 1 348 ? 20.51079 0.47833 34.09794 1.000 15.14893 379 THR A O 1
ATOM 5352 N N . LEU A 1 349 ? 20.80551 2.65335 33.65891 1.000 13.93706 380 LEU A N 1
ATOM 5353 C CA . LEU A 1 349 ? 21.80039 2.74980 34.72436 1.000 14.99989 380 LEU A CA 1
ATOM 5354 C C . LEU A 1 349 ? 21.19509 2.58226 36.11184 1.000 15.67523 380 LEU A C 1
ATOM 5355 O O . LEU A 1 349 ? 21.91929 2.25341 37.05271 1.000 18.00457 380 LEU A O 1
ATOM 5371 N N . ALA A 1 350 ? 19.88123 2.74175 36.25680 1.000 14.35147 381 ALA A N 1
ATOM 5372 C CA . ALA A 1 350 ? 19.22337 2.56577 37.54281 1.000 14.99082 381 ALA A CA 1
ATOM 5373 C C . ALA A 1 350 ? 18.41260 1.27997 37.62728 1.000 15.73983 381 ALA A C 1
ATOM 5374 O O . ALA A 1 350 ? 17.91455 0.95120 38.70272 1.000 17.41381 381 ALA A O 1
ATOM 5381 N N . PHE A 1 351 ? 18.29001 0.53391 36.53809 1.000 15.10908 382 PHE A N 1
ATOM 5382 C CA . PHE A 1 351 ? 17.47153 -0.67336 36.54226 1.000 15.13856 382 PHE A CA 1
ATOM 5383 C C . PHE A 1 351 ? 18.02520 -1.71784 37.50414 1.000 15.98079 382 PHE A C 1
ATOM 5384 O O . PHE A 1 351 ? 19.21683 -2.04427 37.47164 1.000 16.53654 382 PHE A O 1
ATOM 5401 N N . ASN A 1 352 ? 17.14605 -2.26648 38.34769 1.000 16.63191 383 ASN A N 1
ATOM 5402 C CA . ASN A 1 352 ? 17.56571 -3.21870 39.38211 1.000 18.57921 383 ASN A CA 1
ATOM 5403 C C . ASN A 1 352 ? 16.35856 -4.02578 39.85782 1.000 18.53139 383 ASN A C 1
ATOM 5404 O O . ASN A 1 352 ? 15.66310 -3.63019 40.79347 1.000 19.57415 383 ASN A O 1
ATOM 5413 N N . ARG A 1 353 ? 16.14309 -5.16813 39.20651 1.000 18.13692 384 ARG A N 1
ATOM 5414 C CA . ARG A 1 353 ? 15.01738 -6.03520 39.50232 1.000 18.08405 384 ARG A CA 1
ATOM 5415 C C . ARG A 1 353 ? 15.46183 -7.48484 39.40605 1.000 19.53894 384 ARG A C 1
ATOM 5416 O O . ARG A 1 353 ? 16.32032 -7.83544 38.58916 1.000 20.67673 384 ARG A O 1
ATOM 5437 N N . THR A 1 354 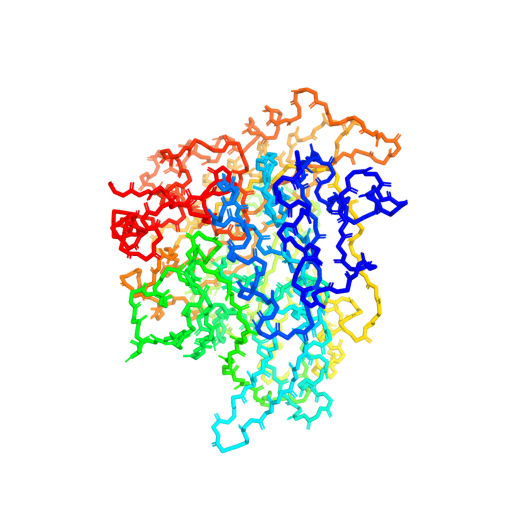? 14.84887 -8.32718 40.24009 1.000 20.32824 385 THR A N 1
ATOM 5438 C CA . THR A 1 354 ? 15.05911 -9.76515 40.15941 1.000 21.40714 385 THR A CA 1
ATOM 5439 C C . THR A 1 354 ? 13.99371 -10.46185 39.32388 1.000 20.28687 385 THR A C 1
ATOM 5440 O O . THR A 1 354 ? 14.23337 -11.57185 38.83027 1.000 21.35471 385 THR A O 1
ATOM 5451 N N . ASP A 1 355 ? 12.82456 -9.84611 39.18065 1.000 17.87843 386 ASP A N 1
ATOM 5452 C CA . ASP A 1 355 ? 11.67945 -10.43102 38.49629 1.000 17.91374 386 ASP A CA 1
ATOM 5453 C C . ASP A 1 355 ? 11.48021 -9.89204 37.08906 1.000 16.62398 386 ASP A C 1
ATOM 5454 O O . ASP A 1 355 ? 10.59424 -10.36920 36.38363 1.000 16.90566 386 ASP A O 1
ATOM 5463 N N . LEU A 1 356 ? 12.27286 -8.90683 36.67273 1.000 15.85407 387 LEU A N 1
ATOM 5464 C CA . LEU A 1 356 ? 12.16847 -8.32758 35.34899 1.000 15.02464 387 LEU A CA 1
ATOM 5465 C C . LEU A 1 356 ? 13.56735 -8.14743 34.78015 1.000 14.59974 387 LEU A C 1
ATOM 5466 O O . LEU A 1 356 ? 14.53912 -7.96609 35.52716 1.000 16.14716 387 LEU A O 1
ATOM 5482 N N . THR A 1 357 ? 13.66390 -8.19731 33.45210 1.000 14.60203 388 THR A N 1
ATOM 5483 C CA . THR A 1 357 ? 14.88854 -7.83975 32.75552 1.000 15.57584 388 THR A CA 1
ATOM 5484 C C . THR A 1 357 ? 14.61933 -6.63362 31.86252 1.000 14.31775 388 THR A C 1
ATOM 5485 O O . THR A 1 357 ? 13.48575 -6.38441 31.44120 1.000 14.64011 388 THR A O 1
ATOM 5496 N N . GLU A 1 358 ? 15.66762 -5.87910 31.59232 1.000 13.83263 389 GLU A N 1
ATOM 5497 C CA . GLU A 1 358 ? 15.58371 -4.65486 30.81350 1.000 13.69020 389 GLU A CA 1
ATOM 5498 C C . GLU A 1 358 ? 15.92318 -4.94592 29.36047 1.000 13.19992 389 GLU A C 1
ATOM 5499 O O . GLU A 1 358 ? 16.71641 -5.83393 29.05719 1.000 14.41013 389 GLU A O 1
ATOM 5511 N N . PHE A 1 359 ? 15.34814 -4.15567 28.46461 1.000 12.62911 390 PHE A N 1
ATOM 5512 C CA . PHE A 1 359 ? 15.57011 -4.29443 27.03600 1.000 12.92885 390 PHE A CA 1
ATOM 5513 C C . PHE A 1 359 ? 15.32146 -2.93145 26.41970 1.000 13.03340 390 PHE A C 1
ATOM 5514 O O . PHE A 1 359 ? 14.39822 -2.22826 26.82840 1.000 14.02198 390 PHE A O 1
ATOM 5531 N N . GLY A 1 360 ? 16.10809 -2.55644 25.43131 1.000 13.10618 391 GLY A N 1
ATOM 5532 C CA . GLY A 1 360 ? 15.80444 -1.32336 24.74114 1.000 13.55841 391 GLY A CA 1
ATOM 5533 C C . GLY A 1 360 ? 16.98065 -0.78407 23.96819 1.000 12.08204 391 GLY A C 1
ATOM 5534 O O . GLY A 1 360 ? 18.12546 -1.17119 24.16545 1.000 12.42078 391 GLY A O 1
ATOM 5538 N N . PHE A 1 361 ? 16.66854 0.15005 23.07920 1.000 12.13501 392 PHE A N 1
ATOM 5539 C CA . PHE A 1 361 ? 17.65201 0.67873 22.14824 1.000 11.30666 392 PHE A CA 1
ATOM 5540 C C . PHE A 1 361 ? 17.10129 1.95169 21.52489 1.000 11.62298 392 PHE A C 1
ATOM 5541 O O . PHE A 1 361 ? 15.91745 2.28259 21.66963 1.000 12.38122 392 PHE A O 1
ATOM 5558 N N . LEU A 1 362 ? 17.98835 2.65223 20.82173 1.000 11.92212 393 LEU A N 1
ATOM 5559 C CA . LEU A 1 362 ? 17.69845 3.83868 20.03722 1.000 11.84386 393 LEU A CA 1
ATOM 5560 C C . LEU A 1 362 ? 18.00013 3.45482 18.59738 1.000 12.40867 393 LEU A C 1
ATOM 5561 O O . LEU A 1 362 ? 19.15715 3.18618 18.25709 1.000 13.61899 393 LEU A O 1
ATOM 5577 N N . ASP A 1 363 ? 16.98291 3.44222 17.75603 1.000 11.11989 394 ASP A N 1
ATOM 5578 C CA . ASP A 1 363 ? 17.17221 3.19023 16.33772 1.000 11.13194 394 ASP A CA 1
ATOM 5579 C C . ASP A 1 363 ? 17.31554 4.53321 15.63264 1.000 10.82211 394 ASP A C 1
ATOM 5580 O O . ASP A 1 363 ? 16.46153 5.41112 15.77041 1.000 10.76759 394 ASP A O 1
ATOM 5589 N N . LEU A 1 364 ? 18.41385 4.69978 14.91006 1.000 10.24413 395 LEU A N 1
ATOM 5590 C CA . LEU A 1 364 ? 18.60575 5.89345 14.10551 1.000 10.88323 395 LEU A CA 1
ATOM 5591 C C . LEU A 1 364 ? 17.58821 5.92231 12.98062 1.000 10.36242 395 LEU A C 1
ATOM 5592 O O . LEU A 1 364 ? 17.47472 4.97125 12.20868 1.000 10.43314 395 LEU A O 1
ATOM 5608 N N . TRP A 1 365 ? 16.88565 7.03556 12.87303 1.000 10.34688 396 TRP A N 1
ATOM 5609 C CA . TRP A 1 365 ? 15.95607 7.29028 11.78516 1.000 10.88416 396 TRP A CA 1
ATOM 5610 C C . TRP A 1 365 ? 16.55428 8.40396 10.90132 1.000 10.40785 396 TRP A C 1
ATOM 5611 O O . TRP A 1 365 ? 17.72260 8.27289 10.50523 1.000 11.66368 396 TRP A O 1
ATOM 5632 N N . GLY A 1 366 ? 15.82930 9.46696 10.60542 1.000 10.74648 397 GLY A N 1
ATOM 5633 C CA . GLY A 1 366 ? 16.34192 10.43803 9.66090 1.000 10.69778 397 GLY A CA 1
ATOM 5634 C C . GLY A 1 366 ? 16.25384 9.89781 8.24085 1.000 9.85747 397 GLY A C 1
ATOM 5635 O O . GLY A 1 366 ? 15.32462 9.16533 7.87296 1.000 10.96469 397 GLY A O 1
ATOM 5639 N N . GLY A 1 367 ? 17.25185 10.23532 7.42831 1.000 9.92778 398 GLY A N 1
ATOM 5640 C CA . GLY A 1 367 ? 17.20744 9.81424 6.03035 1.000 9.98062 398 GLY A CA 1
ATOM 5641 C C . GLY A 1 367 ? 15.94915 10.32443 5.38153 1.000 10.53197 398 GLY A C 1
ATOM 5642 O O . GLY A 1 367 ? 15.57548 11.49163 5.52133 1.000 10.75354 398 GLY A O 1
ATOM 5646 N N . VAL A 1 368 ? 15.26703 9.43168 4.67714 1.000 10.50667 399 VAL A N 1
ATOM 5647 C CA . VAL A 1 368 ? 14.12514 9.81960 3.86516 1.000 10.56384 399 VAL A CA 1
ATOM 5648 C C . VAL A 1 368 ? 12.87631 10.14894 4.67016 1.000 10.37228 399 VAL A C 1
ATOM 5649 O O . VAL A 1 368 ? 11.84217 10.49073 4.08148 1.000 10.15362 399 VAL A O 1
ATOM 5662 N N . SER A 1 369 ? 12.94561 10.11047 6.00719 1.000 10.76257 400 SER A N 1
ATOM 5663 C CA . SER A 1 369 ? 11.84697 10.71881 6.75518 1.000 10.77130 400 SER A CA 1
ATOM 5664 C C . SER A 1 369 ? 11.71904 12.20766 6.43187 1.000 10.78180 400 SER A C 1
ATOM 5665 O O . SER A 1 369 ? 10.66791 12.80408 6.69369 1.000 10.66696 400 SER A O 1
ATOM 5673 N N . ARG A 1 370 ? 12.75276 12.79707 5.83016 1.000 10.79031 401 ARG A N 1
ATOM 5674 C CA . ARG A 1 370 ? 12.67329 14.18798 5.39160 1.000 10.76020 401 ARG A CA 1
ATOM 5675 C C . ARG A 1 370 ? 11.63339 14.41384 4.30238 1.000 10.92170 401 ARG A C 1
ATOM 5676 O O . ARG A 1 370 ? 11.25378 15.56038 4.06821 1.000 11.39181 401 ARG A O 1
ATOM 5697 N N . ASP A 1 371 ? 11.17039 13.35625 3.63257 1.000 10.84649 402 ASP A N 1
ATOM 5698 C CA . ASP A 1 371 ? 10.19850 13.48098 2.55168 1.000 11.33027 402 ASP A CA 1
ATOM 5699 C C . ASP A 1 371 ? 8.76093 13.30898 3.01527 1.000 11.14756 402 ASP A C 1
ATOM 5700 O O . ASP A 1 371 ? 7.83910 13.53523 2.21873 1.000 12.54057 402 ASP A O 1
ATOM 5709 N N . VAL A 1 372 ? 8.56411 12.95070 4.28333 1.000 10.59849 403 VAL A N 1
ATOM 5710 C CA . VAL A 1 372 ? 7.25308 12.64542 4.83259 1.000 10.70830 403 VAL A CA 1
ATOM 5711 C C . VAL A 1 372 ? 6.53327 13.94382 5.15820 1.000 10.88935 403 VAL A C 1
ATOM 5712 O O . VAL A 1 372 ? 7.12171 14.87730 5.72160 1.000 11.92674 403 VAL A O 1
ATOM 5725 N N . ASP A 1 373 ? 5.23415 13.97911 4.87426 1.000 11.36523 404 ASP A N 1
ATOM 5726 C CA . ASP A 1 373 ? 4.35932 15.05734 5.31177 1.000 12.16558 404 ASP A CA 1
ATOM 5727 C C . ASP A 1 373 ? 3.28399 14.45751 6.20621 1.000 11.28989 404 ASP A C 1
ATOM 5728 O O . ASP A 1 373 ? 2.58733 13.52109 5.79791 1.000 11.10556 404 ASP A O 1
ATOM 5737 N N . ASP A 1 374 ? 3.11635 15.00953 7.40731 1.000 11.69717 405 ASP A N 1
ATOM 5738 C CA . ASP A 1 374 ? 2.11177 14.46882 8.31592 1.000 12.27992 405 ASP A CA 1
ATOM 5739 C C . ASP A 1 374 ? 0.69158 14.59248 7.78120 1.000 11.41473 405 ASP A C 1
ATOM 5740 O O . ASP A 1 374 ? -0.17264 13.81560 8.18321 1.000 12.34477 405 ASP A O 1
ATOM 5749 N N . SER A 1 375 ? 0.41859 15.53496 6.87855 1.000 10.48052 406 SER A N 1
ATOM 5750 C CA . SER A 1 375 ? -0.93355 15.69620 6.37625 1.000 10.74679 406 SER A CA 1
ATOM 5751 C C . SER A 1 375 ? -1.32801 14.61923 5.37911 1.000 10.96378 406 SER A C 1
ATOM 5752 O O . SER A 1 375 ? -2.50903 14.53469 5.02664 1.000 11.81925 406 SER A O 1
ATOM 5760 N N . LYS A 1 376 ? -0.40933 13.75104 4.96599 1.000 11.60392 407 LYS A N 1
ATOM 5761 C CA . LYS A 1 376 ? -0.67536 12.79937 3.90144 1.000 11.88316 407 LYS A CA 1
ATOM 5762 C C . LYS A 1 376 ? -1.15494 11.43474 4.39250 1.000 11.09562 407 LYS A C 1
ATOM 5763 O O . LYS A 1 376 ? -1.61517 10.64463 3.56820 1.000 12.73553 407 LYS A O 1
ATOM 5782 N N . GLN A 1 377 ? -1.07949 11.14150 5.68972 1.000 10.66134 408 GLN A N 1
ATOM 5783 C CA . GLN A 1 377 ? -1.53317 9.86303 6.24171 1.000 10.97602 408 GLN A CA 1
ATOM 5784 C C . GLN A 1 377 ? -1.79192 10.04395 7.72767 1.000 10.56864 408 GLN A C 1
ATOM 5785 O O . GLN A 1 377 ? -1.28756 10.97918 8.34494 1.000 10.73559 408 GLN A O 1
ATOM 5799 N N . ALA A 1 378 ? -2.55484 9.11474 8.31018 1.000 10.92755 409 ALA A N 1
ATOM 5800 C CA . ALA A 1 378 ? -2.92915 9.26612 9.70989 1.000 10.36083 409 ALA A CA 1
ATOM 5801 C C . ALA A 1 378 ? -1.70526 9.33094 10.60941 1.000 9.65195 409 ALA A C 1
ATOM 5802 O O . ALA A 1 378 ? -1.60477 10.18721 11.49755 1.000 9.83508 409 ALA A O 1
ATOM 5809 N N . MET A 1 379 ? -0.79588 8.38766 10.44374 1.000 10.30992 410 MET A N 1
ATOM 5810 C CA . MET A 1 379 ? 0.37586 8.33688 11.31288 1.000 10.59285 410 MET A CA 1
ATOM 5811 C C . MET A 1 379 ? 1.23427 9.58645 11.16859 1.000 10.72336 410 MET A C 1
ATOM 5812 O O . MET A 1 379 ? 1.57965 9.98176 10.05037 1.000 11.08007 410 MET A O 1
ATOM 5826 N N . ALA A 1 380 ? 1.61463 10.17539 12.30269 1.000 11.02382 411 ALA A N 1
ATOM 5827 C CA . ALA A 1 380 ? 2.50403 11.32913 12.31387 1.000 10.80167 411 ALA A CA 1
ATOM 5828 C C . ALA A 1 380 ? 3.93310 10.83505 12.50238 1.000 11.16648 411 ALA A C 1
ATOM 5829 O O . ALA A 1 380 ? 4.23040 10.17463 13.50033 1.000 12.17940 411 ALA A O 1
ATOM 5836 N N . TYR A 1 381 ? 4.79683 11.11602 11.52261 1.000 10.71837 412 TYR A N 1
ATOM 5837 C CA . TYR A 1 381 ? 6.17972 10.64923 11.59246 1.000 10.49802 412 TYR A CA 1
ATOM 5838 C C . TYR A 1 381 ? 7.13509 11.48015 10.75090 1.000 10.69975 412 TYR A C 1
ATOM 5839 O O . TYR A 1 381 ? 8.29611 11.09610 10.59704 1.000 11.17359 412 TYR A O 1
ATOM 5857 N N . SER A 1 382 ? 6.69223 12.64059 10.29048 1.000 10.42778 413 SER A N 1
ATOM 5858 C CA . SER A 1 382 ? 7.53560 13.48811 9.45965 1.000 11.30818 413 SER A CA 1
ATOM 5859 C C . SER A 1 382 ? 8.82596 13.85365 10.17703 1.000 10.29276 413 SER A C 1
ATOM 5860 O O . SER A 1 382 ? 8.80661 14.29109 11.33004 1.000 11.34007 413 SER A O 1
ATOM 5868 N N . ASN A 1 383 ? 9.95610 13.64680 9.49707 1.000 10.59615 414 ASN A N 1
ATOM 5869 C CA . ASN A 1 383 ? 11.26558 14.04424 9.99516 1.000 10.02251 414 ASN A CA 1
ATOM 5870 C C . ASN A 1 383 ? 11.62339 13.32634 11.29296 1.000 10.14554 414 ASN A C 1
ATOM 5871 O O . ASN A 1 383 ? 12.45345 13.80948 12.05397 1.000 11.10566 414 ASN A O 1
ATOM 5882 N N . ASN A 1 384 ? 11.08440 12.13298 11.52614 1.000 9.74025 415 ASN A N 1
ATOM 5883 C CA . ASN A 1 384 ? 11.56552 11.36498 12.65977 1.000 10.36730 415 ASN A CA 1
ATOM 5884 C C . ASN A 1 384 ? 13.07082 11.17016 12.54193 1.000 10.00185 415 ASN A C 1
ATOM 5885 O O . ASN A 1 384 ? 13.58420 10.90187 11.44611 1.000 10.35097 415 ASN A O 1
ATOM 5896 N N . GLN A 1 385 ? 13.75947 11.27215 13.67722 1.000 9.43183 416 GLN A N 1
ATOM 5897 C CA . GLN A 1 385 ? 15.20926 11.18925 13.74716 1.000 9.43792 416 GLN A CA 1
ATOM 5898 C C . GLN A 1 385 ? 15.69439 10.03001 14.60520 1.000 10.06088 416 GLN A C 1
ATOM 5899 O O . GLN A 1 385 ? 16.75119 9.47680 14.31921 1.000 10.15608 416 GLN A O 1
ATOM 5913 N N . TRP A 1 386 ? 14.96431 9.66186 15.65835 1.000 10.35583 417 TRP A N 1
ATOM 5914 C CA . TRP A 1 386 ? 15.31558 8.55684 16.53130 1.000 10.40445 417 TRP A CA 1
ATOM 5915 C C . TRP A 1 386 ? 14.03360 7.86393 16.95955 1.000 10.35564 417 TRP A C 1
ATOM 5916 O O . TRP A 1 386 ? 13.01929 8.51846 17.20481 1.000 10.96211 417 TRP A O 1
ATOM 5937 N N . LEU A 1 387 ? 14.10435 6.53928 17.09557 1.000 10.46500 418 LEU A N 1
ATOM 5938 C CA . LEU A 1 387 ? 13.05622 5.70822 17.67620 1.000 11.21596 418 LEU A CA 1
ATOM 5939 C C . LEU A 1 387 ? 13.62010 5.09943 18.94997 1.000 11.11570 418 LEU A C 1
ATOM 5940 O O . LEU A 1 387 ? 14.61283 4.37763 18.89900 1.000 11.42121 418 LEU A O 1
ATOM 5956 N N . ILE A 1 388 ? 13.00769 5.41490 20.08317 1.000 10.40927 419 ILE A N 1
ATOM 5957 C CA . ILE A 1 388 ? 13.52205 5.06818 21.40997 1.000 11.61159 419 ILE A CA 1
ATOM 5958 C C . ILE A 1 388 ? 12.59209 4.04857 22.05748 1.000 11.31956 419 ILE A C 1
ATOM 5959 O O . ILE A 1 388 ? 11.40643 4.32406 22.25706 1.000 12.02610 419 ILE A O 1
ATOM 5975 N N . ARG A 1 389 ? 13.12788 2.87800 22.40271 1.000 11.42157 420 ARG A N 1
ATOM 5976 C CA . ARG A 1 389 ? 12.35299 1.77691 22.97309 1.000 11.62669 420 ARG A CA 1
ATOM 5977 C C . ARG A 1 389 ? 12.90745 1.38563 24.33239 1.000 10.81203 420 ARG A C 1
ATOM 5978 O O . ARG A 1 389 ? 14.10516 1.11786 24.45168 1.000 11.76697 420 ARG A O 1
ATOM 5999 N N . TRP A 1 390 ? 12.03461 1.34832 25.34209 1.000 11.29234 421 TRP A N 1
ATOM 6000 C CA . TRP A 1 390 ? 12.39133 0.96963 26.71374 1.000 11.61525 421 TRP A CA 1
ATOM 6001 C C . TRP A 1 390 ? 11.35470 -0.04931 27.17240 1.000 10.57730 421 TRP A C 1
ATOM 6002 O O . TRP A 1 390 ? 10.14621 0.23351 27.13873 1.000 10.66138 421 TRP A O 1
ATOM 6023 N N . GLU A 1 391 ? 11.82664 -1.24481 27.54785 1.000 11.35592 422 GLU A N 1
ATOM 6024 C CA . GLU A 1 391 ? 10.96042 -2.39437 27.74383 1.000 11.58982 422 GLU A CA 1
ATOM 6025 C C . GLU A 1 391 ? 11.40871 -3.20222 28.94209 1.000 12.09098 422 GLU A C 1
ATOM 6026 O O . GLU A 1 391 ? 12.60377 -3.37931 29.16826 1.000 12.53453 422 GLU A O 1
ATOM 6038 N N . GLY A 1 392 ? 10.43134 -3.69781 29.69118 1.000 12.38557 423 GLY A N 1
ATOM 6039 C CA . GLY A 1 392 ? 10.66260 -4.64925 30.76411 1.000 12.14972 423 GLY A CA 1
ATOM 6040 C C . GLY A 1 392 ? 10.04949 -5.98552 30.40063 1.000 13.03605 423 GLY A C 1
ATOM 6041 O O . GLY A 1 392 ? 8.91165 -6.04364 29.91863 1.000 13.61059 423 GLY A O 1
ATOM 6045 N N . ARG A 1 393 ? 10.79609 -7.05967 30.65794 1.000 12.77930 424 ARG A N 1
ATOM 6046 C CA . ARG A 1 393 ? 10.38489 -8.40707 30.32318 1.000 13.64967 424 ARG A CA 1
ATOM 6047 C C . ARG A 1 393 ? 10.37185 -9.24765 31.58603 1.000 13.95855 424 ARG A C 1
ATOM 6048 O O . ARG A 1 393 ? 11.29485 -9.18042 32.40424 1.000 14.85989 424 ARG A O 1
ATOM 6069 N N . LEU A 1 394 ? 9.34673 -10.08045 31.72859 1.000 14.00603 425 LEU A N 1
ATOM 6070 C CA . LEU A 1 394 ? 9.26598 -10.96396 32.87839 1.000 15.14540 425 LEU A CA 1
ATOM 6071 C C . LEU A 1 394 ? 10.47099 -11.89541 32.89510 1.000 16.62031 425 LEU A C 1
ATOM 6072 O O . LEU A 1 394 ? 10.90661 -12.39371 31.85559 1.000 17.09146 425 LEU A O 1
ATOM 6088 N N . ALA A 1 395 ? 11.01635 -12.12838 34.08904 1.000 17.67666 426 ALA A N 1
ATOM 6089 C CA . ALA A 1 395 ? 12.21881 -12.93901 34.20575 1.000 20.66713 426 ALA A CA 1
ATOM 6090 C C . ALA A 1 395 ? 11.90973 -14.39850 33.88753 1.000 23.31130 426 ALA A C 1
ATOM 6091 O O . ALA A 1 395 ? 10.78608 -14.87574 34.06821 1.000 22.96756 426 ALA A O 1
ATOM 6098 N N . ASN A 1 396 ? 12.92507 -15.11605 33.41258 1.000 26.24819 427 ASN A N 1
ATOM 6099 C CA . ASN A 1 396 ? 12.73370 -16.52706 33.10950 1.000 29.38909 427 ASN A CA 1
ATOM 6100 C C . ASN A 1 396 ? 12.28256 -17.26890 34.35922 1.000 30.45183 427 ASN A C 1
ATOM 6101 O O . ASN A 1 396 ? 12.76341 -17.00863 35.46510 1.000 30.94823 427 ASN A O 1
ATOM 6112 N N . GLY A 1 397 ? 11.34551 -18.19341 34.18097 1.000 31.20617 428 GLY A N 1
ATOM 6113 C CA . GLY A 1 397 ? 10.87693 -19.01620 35.27019 1.000 31.42663 428 GLY A CA 1
ATOM 6114 C C . GLY A 1 397 ? 9.71823 -18.44105 36.04583 1.000 30.92746 428 GLY A C 1
ATOM 6115 O O . GLY A 1 397 ? 9.18635 -19.12510 36.92956 1.000 31.85500 428 GLY A O 1
ATOM 6119 N N . LEU A 1 398 ? 9.31615 -17.21066 35.75330 1.000 29.17354 429 LEU A N 1
ATOM 6120 C CA . LEU A 1 398 ? 8.13082 -16.62209 36.34851 1.000 27.56047 429 LEU A CA 1
ATOM 6121 C C . LEU A 1 398 ? 6.99579 -16.62605 35.33537 1.000 26.87018 429 LEU A C 1
ATOM 6122 O O . LEU A 1 398 ? 7.22016 -16.62527 34.12089 1.000 27.18415 429 LEU A O 1
ATOM 6138 N N . THR A 1 399 ? 5.76888 -16.62524 35.85322 1.000 26.68277 430 THR A N 1
ATOM 6139 C CA . THR A 1 399 ? 4.57958 -16.62249 35.02194 1.000 27.19026 430 THR A CA 1
ATOM 6140 C C . THR A 1 399 ? 3.61991 -15.48818 35.34057 1.000 26.66412 430 THR A C 1
ATOM 6141 O O . THR A 1 399 ? 2.69191 -15.25894 34.55838 1.000 27.73262 430 THR A O 1
ATOM 6152 N N . GLN A 1 400 ? 3.81542 -14.76633 36.43734 1.000 24.34871 431 GLN A N 1
ATOM 6153 C CA . GLN A 1 400 ? 2.93456 -13.67972 36.83971 1.000 22.82589 431 GLN A CA 1
ATOM 6154 C C . GLN A 1 400 ? 3.64844 -12.35504 36.60495 1.000 20.24780 431 GLN A C 1
ATOM 6155 O O . GLN A 1 400 ? 4.69465 -12.09600 37.21022 1.000 19.70295 431 GLN A O 1
ATOM 6169 N N . TRP 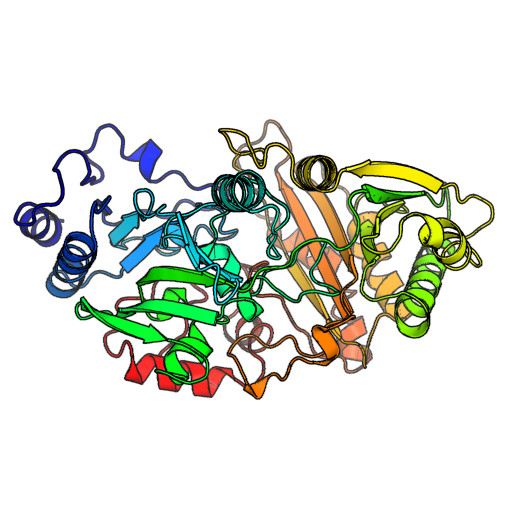A 1 401 ? 3.09519 -11.52834 35.71450 1.000 19.69634 432 TRP A N 1
ATOM 6170 C CA . TRP A 1 401 ? 3.58684 -10.16446 35.57495 1.000 18.64260 432 TRP A CA 1
ATOM 6171 C C . TRP A 1 401 ? 3.40469 -9.42374 36.90041 1.000 18.44931 432 TRP A C 1
ATOM 6172 O O . TRP A 1 401 ? 2.29807 -9.43114 37.46009 1.000 19.75395 432 TRP A O 1
ATOM 6193 N N . PRO A 1 402 ? 4.44504 -8.78508 37.43782 1.000 17.66669 433 PRO A N 1
ATOM 6194 C CA . PRO A 1 402 ? 4.31131 -8.15829 38.76143 1.000 17.92799 433 PRO A CA 1
ATOM 6195 C C . PRO A 1 402 ? 3.38721 -6.94791 38.75213 1.000 17.91625 433 PRO A C 1
ATOM 6196 O O . PRO A 1 402 ? 3.36082 -6.16481 37.79560 1.000 17.60188 433 PRO A O 1
ATOM 6207 N N . ALA A 1 403 ? 2.63523 -6.79991 39.84906 1.000 18.42087 434 ALA A N 1
ATOM 6208 C CA . ALA A 1 403 ? 1.65912 -5.72323 39.96199 1.000 18.90995 434 ALA A CA 1
ATOM 6209 C C . ALA A 1 403 ? 2.30914 -4.35176 39.86825 1.000 18.27087 434 ALA A C 1
ATOM 6210 O O . ALA A 1 403 ? 1.66007 -3.39536 39.44126 1.000 18.81341 434 ALA A O 1
ATOM 6217 N N . ASP A 1 404 ? 3.57278 -4.21893 40.27010 1.000 17.23253 435 ASP A N 1
ATOM 6218 C CA . ASP A 1 404 ? 4.26671 -2.93817 40.16686 1.000 17.01855 435 ASP A CA 1
ATOM 6219 C C . ASP A 1 404 ? 5.17608 -2.84337 38.94087 1.000 16.20257 435 ASP A C 1
ATOM 6220 O O . ASP A 1 404 ? 5.97113 -1.90010 38.85483 1.000 16.36471 435 ASP A O 1
ATOM 6229 N N . GLY A 1 405 ? 5.06312 -3.76664 37.97519 1.000 15.03998 436 GLY A N 1
ATOM 6230 C CA . GLY A 1 405 ? 6.00435 -3.76344 36.86760 1.000 15.10659 436 GLY A CA 1
ATOM 6231 C C . GLY A 1 405 ? 5.84356 -2.55547 35.97212 1.000 14.32162 436 GLY A C 1
ATOM 6232 O O . GLY A 1 405 ? 6.83084 -1.91433 35.58558 1.000 15.00641 436 GLY A O 1
ATOM 6236 N N . ILE A 1 406 ? 4.60221 -2.21073 35.65109 1.000 14.15176 437 ILE A N 1
ATOM 6237 C CA . ILE A 1 406 ? 4.34971 -1.04760 34.80716 1.000 14.43555 437 ILE A CA 1
ATOM 6238 C C . ILE A 1 406 ? 4.86365 0.21431 35.47684 1.000 14.04476 437 ILE A C 1
ATOM 6239 O O . ILE A 1 406 ? 5.52782 1.04606 34.84719 1.000 14.44933 437 ILE A O 1
ATOM 6255 N N . GLU A 1 407 ? 4.55828 0.38310 36.76826 1.000 14.49893 438 GLU A N 1
ATOM 6256 C CA . GLU A 1 407 ? 4.99712 1.59446 37.46007 1.000 15.04915 438 GLU A CA 1
ATOM 6257 C C . GLU A 1 407 ? 6.52705 1.68896 37.51692 1.000 13.75320 438 GLU A C 1
ATOM 6258 O O . GLU A 1 407 ? 7.09029 2.78549 37.38221 1.000 13.31957 438 GLU A O 1
ATOM 6270 N N . TYR A 1 408 ? 7.21589 0.55720 37.71946 1.000 13.10096 439 TYR A N 1
ATOM 6271 C CA . TYR A 1 408 ? 8.67551 0.56598 37.76689 1.000 13.04465 439 TYR A CA 1
ATOM 6272 C C . TYR A 1 408 ? 9.26766 0.99108 36.42068 1.000 12.16513 439 TYR A C 1
ATOM 6273 O O . TYR A 1 408 ? 10.21966 1.78183 36.37349 1.000 12.92434 439 TYR A O 1
ATOM 6291 N N . MET A 1 409 ? 8.76289 0.41903 35.32607 1.000 11.98016 440 MET A N 1
ATOM 6292 C CA . MET A 1 409 ? 9.21408 0.78012 33.97802 1.000 11.58414 440 MET A CA 1
ATOM 6293 C C . MET A 1 409 ? 8.91103 2.21200 33.60946 1.000 11.36171 440 MET A C 1
ATOM 6294 O O . MET A 1 409 ? 9.73638 2.87556 32.96473 1.000 12.39143 440 MET A O 1
ATOM 6308 N N . GLN A 1 410 ? 7.71396 2.69651 33.96459 1.000 11.24282 441 GLN A N 1
ATOM 6309 C CA . GLN A 1 410 ? 7.37210 4.08375 33.65583 1.000 11.89987 441 GLN A CA 1
ATOM 6310 C C . GLN A 1 410 ? 8.21720 5.06896 34.45042 1.000 11.59019 441 GLN A C 1
ATOM 6311 O O . GLN A 1 410 ? 8.59711 6.12138 33.93284 1.000 12.14623 441 GLN A O 1
ATOM 6325 N N . ALA A 1 411 ? 8.50140 4.76024 35.70873 1.000 12.58987 442 ALA A N 1
ATOM 6326 C CA . ALA A 1 411 ? 9.25045 5.70084 36.53468 1.000 12.50643 442 ALA A CA 1
ATOM 6327 C C . ALA A 1 411 ? 10.64965 5.94211 35.97520 1.000 12.12136 442 ALA A C 1
ATOM 6328 O O . ALA A 1 411 ? 11.14634 7.07713 35.99719 1.000 13.24820 442 ALA A O 1
ATOM 6335 N N . GLY A 1 412 ? 11.31183 4.89371 35.48317 1.000 12.15633 443 GLY A N 1
ATOM 6336 C CA . GLY A 1 412 ? 12.66128 5.07742 34.98122 1.000 11.71332 443 GLY A CA 1
ATOM 6337 C C . GLY A 1 412 ? 12.72617 5.91280 33.71636 1.000 11.94518 443 GLY A C 1
ATOM 6338 O O . GLY A 1 412 ? 13.72910 6.58114 33.46805 1.000 12.08602 443 GLY A O 1
ATOM 6342 N N . PHE A 1 413 ? 11.66086 5.89965 32.91005 1.000 11.73560 444 PHE A N 1
ATOM 6343 C CA . PHE A 1 413 ? 11.58030 6.61353 31.63547 1.000 11.43761 444 PHE A CA 1
ATOM 6344 C C . PHE A 1 413 ? 11.04528 8.01858 31.83943 1.000 12.05519 444 PHE A C 1
ATOM 6345 O O . PHE A 1 413 ? 11.11646 8.83166 30.91805 1.000 12.60911 444 PHE A O 1
ATOM 6362 N N . ARG A 1 414 ? 10.59956 8.35161 33.05450 1.000 12.23550 445 ARG A N 1
ATOM 6363 C CA . ARG A 1 414 ? 9.96033 9.63985 33.30389 1.000 13.04274 445 ARG A CA 1
ATOM 6364 C C . ARG A 1 414 ? 10.94159 10.81136 33.28865 1.000 11.77867 445 ARG A C 1
ATOM 6365 O O . ARG A 1 414 ? 10.60545 11.86987 32.74404 1.000 12.31695 445 ARG A O 1
ATOM 6386 N N . PRO A 1 415 ? 12.14398 10.70275 33.86204 1.000 12.03550 446 PRO A N 1
ATOM 6387 C CA . PRO A 1 415 ? 13.05128 11.86432 33.79120 1.000 12.33141 446 PRO A CA 1
ATOM 6388 C C . PRO A 1 415 ? 13.33940 12.31874 32.37316 1.000 12.45482 446 PRO A C 1
ATOM 6389 O O . PRO A 1 415 ? 13.43898 13.52964 32.11799 1.000 13.16288 446 PRO A O 1
ATOM 6400 N N . PHE A 1 416 ? 13.47403 11.37576 31.43553 1.000 12.85504 447 PHE A N 1
ATOM 6401 C CA . PHE A 1 416 ? 13.62097 11.73383 30.02922 1.000 11.78271 447 PHE A CA 1
ATOM 6402 C C . PHE A 1 416 ? 12.43594 12.56274 29.54669 1.000 12.25922 447 PHE A C 1
ATOM 6403 O O . PHE A 1 416 ? 12.61450 13.61520 28.92396 1.000 11.87536 447 PHE A O 1
ATOM 6420 N N A LYS A 1 417 ? 11.21729 12.08309 29.81988 0.373 13.03685 448 LYS A N 1
ATOM 6421 N N B LYS A 1 417 ? 11.20953 12.09810 29.81910 0.627 12.85713 448 LYS A N 1
ATOM 6422 C CA A LYS A 1 417 ? 9.99630 12.81180 29.48734 0.373 14.19272 448 LYS A CA 1
ATOM 6423 C CA B LYS A 1 417 ? 10.02906 12.86007 29.41974 0.627 14.19316 448 LYS A CA 1
ATOM 6424 C C A LYS A 1 417 ? 10.03939 14.23537 30.02485 0.373 13.75740 448 LYS A C 1
ATOM 6425 C C B LYS A 1 417 ? 10.05790 14.26577 30.01103 0.627 13.40893 448 LYS A C 1
ATOM 6426 O O A LYS A 1 417 ? 9.71208 15.19373 29.31416 0.373 13.77201 448 LYS A O 1
ATOM 6427 O O B LYS A 1 417 ? 9.71524 15.24249 29.32998 0.627 13.10495 448 LYS A O 1
ATOM 6464 N N . GLU A 1 418 ? 10.41910 14.38947 31.29316 1.000 13.53442 449 GLU A N 1
ATOM 6465 C CA . GLU A 1 418 ? 10.39855 15.71594 31.90656 1.000 13.54078 449 GLU A CA 1
ATOM 6466 C C . GLU A 1 418 ? 11.43022 16.62962 31.25497 1.000 12.99420 449 GLU A C 1
ATOM 6467 O O . GLU A 1 418 ? 11.20097 17.83386 31.13731 1.000 13.71195 449 GLU A O 1
ATOM 6479 N N . GLN A 1 419 ? 12.58074 16.08941 30.84670 1.000 13.25580 450 GLN A N 1
ATOM 6480 C CA . GLN A 1 419 ? 13.57075 16.91941 30.16747 1.000 13.14656 450 GLN A CA 1
ATOM 6481 C C . GLN A 1 419 ? 13.07854 17.34410 28.78288 1.000 13.30295 450 GLN A C 1
ATOM 6482 O O . GLN A 1 419 ? 13.28525 18.48965 28.36950 1.000 13.55852 450 GLN A O 1
ATOM 6496 N N . LEU A 1 420 ? 12.42396 16.44232 28.04822 1.000 13.46694 451 LEU A N 1
ATOM 6497 C CA . LEU A 1 420 ? 11.80225 16.84936 26.79183 1.000 13.70253 451 LEU A CA 1
ATOM 6498 C C . LEU A 1 420 ? 10.80418 17.97536 27.02837 1.000 13.62893 451 LEU A C 1
ATOM 6499 O O . LEU A 1 420 ? 10.77257 18.95402 26.28099 1.000 14.12230 451 LEU A O 1
ATOM 6515 N N . LYS A 1 421 ? 9.97226 17.84603 28.06528 1.000 13.13718 452 LYS A N 1
ATOM 6516 C CA . LYS A 1 421 ? 8.99880 18.89162 28.36264 1.000 14.12486 452 LYS A CA 1
ATOM 6517 C C . LYS A 1 421 ? 9.69495 20.20118 28.69415 1.000 14.08378 452 LYS A C 1
ATOM 6518 O O . LYS A 1 421 ? 9.28584 21.27464 28.23110 1.000 13.59831 452 LYS A O 1
ATOM 6537 N N . LYS A 1 422 ? 10.76622 20.12273 29.48129 1.000 13.99336 453 LYS A N 1
ATOM 6538 C CA . LYS A 1 422 ? 11.53453 21.31455 29.82759 1.000 14.46572 453 LYS A CA 1
ATOM 6539 C C . LYS A 1 422 ? 12.07819 22.01050 28.58430 1.000 13.26461 453 LYS A C 1
ATOM 6540 O O . LYS A 1 422 ? 12.10666 23.25186 28.51713 1.000 14.85638 453 LYS A O 1
ATOM 6559 N N . GLU A 1 423 ? 12.49032 21.22942 27.57975 1.000 13.47290 454 GLU A N 1
ATOM 6560 C CA . GLU A 1 423 ? 13.04355 21.76363 26.33938 1.000 13.56855 454 GLU A CA 1
ATOM 6561 C C . GLU A 1 423 ? 11.96742 22.15220 25.33753 1.000 14.57099 454 GLU A C 1
ATOM 6562 O O . GLU A 1 423 ? 12.29803 22.63302 24.24609 1.000 16.17703 454 GLU A O 1
ATOM 6574 N N . GLY A 1 424 ? 10.69674 21.97398 25.66980 1.000 15.01873 455 GLY A N 1
ATOM 6575 C CA . GLY A 1 424 ? 9.64205 22.29191 24.72078 1.000 14.76576 455 GLY A CA 1
ATOM 6576 C C . GLY A 1 424 ? 9.55985 21.33063 23.54946 1.000 14.35171 455 GLY A C 1
ATOM 6577 O O . GLY A 1 424 ? 9.21558 21.74197 22.43159 1.000 15.14493 455 GLY A O 1
ATOM 6581 N N . ILE A 1 425 ? 9.86625 20.05988 23.77484 1.000 13.22613 456 ILE A N 1
ATOM 6582 C CA . ILE A 1 425 ? 9.83259 19.03027 22.73901 1.000 13.34174 456 ILE A CA 1
ATOM 6583 C C . ILE A 1 425 ? 8.54468 18.23534 22.91328 1.000 13.88729 456 ILE A C 1
ATOM 6584 O O . ILE A 1 425 ? 8.30477 17.70581 24.00926 1.000 14.24123 456 ILE A O 1
ATOM 6600 N N . PRO A 1 426 ? 7.69955 18.14214 21.88217 1.000 14.44738 457 PRO A N 1
ATOM 6601 C CA . PRO A 1 426 ? 6.46941 17.34634 21.97388 1.000 15.20560 457 PRO A CA 1
ATOM 6602 C C . PRO A 1 426 ? 6.77691 15.87812 22.23992 1.000 14.28610 457 PRO A C 1
ATOM 6603 O O . PRO A 1 426 ? 7.74488 15.31793 21.72612 1.000 13.86772 457 PRO A O 1
ATOM 6614 N N . LEU A 1 427 ? 5.92151 15.24527 23.02398 1.000 14.03797 458 LEU A N 1
ATOM 6615 C CA . LEU A 1 427 ? 5.98849 13.81038 23.21022 1.000 13.58287 458 LEU A CA 1
ATOM 6616 C C . LEU A 1 427 ? 5.30275 13.14106 22.03269 1.000 12.63894 458 LEU A C 1
ATOM 6617 O O . LEU A 1 427 ? 4.13323 13.42370 21.74171 1.000 13.12105 458 LEU A O 1
ATOM 6633 N N . ARG A 1 428 ? 6.02606 12.24875 21.37003 1.000 11.43728 459 ARG A N 1
ATOM 6634 C CA . ARG A 1 428 ? 5.56532 11.64145 20.13352 1.000 11.65561 459 ARG A CA 1
ATOM 6635 C C . ARG A 1 428 ? 5.90844 10.16155 20.17347 1.000 10.94507 459 ARG A C 1
ATOM 6636 O O . ARG A 1 428 ? 6.94640 9.76877 20.71611 1.000 11.55237 459 ARG A O 1
ATOM 6657 N N . GLY A 1 429 ? 5.03298 9.34574 19.57617 1.000 10.36716 460 GLY A N 1
ATOM 6658 C CA . GLY A 1 429 ? 5.22534 7.90874 19.55375 1.000 10.93601 460 GLY A CA 1
ATOM 6659 C C . GLY A 1 429 ? 5.25494 7.31692 18.16392 1.000 9.98877 460 GLY A C 1
ATOM 6660 O O . GLY A 1 429 ? 5.27802 8.03997 17.16785 1.000 10.67123 460 GLY A O 1
ATOM 6664 N N . PHE A 1 430 ? 5.27083 5.98316 18.10742 1.000 9.76733 461 PHE A N 1
ATOM 6665 C CA . PHE A 1 430 ? 5.44203 5.19682 16.89212 1.000 9.52742 461 PHE A CA 1
ATOM 6666 C C . PHE A 1 430 ? 4.40475 4.07708 16.96748 1.000 9.25736 461 PHE A C 1
ATOM 6667 O O . PHE A 1 430 ? 4.48485 3.22851 17.85499 1.000 10.67028 461 PHE A O 1
ATOM 6684 N N . VAL A 1 431 ? 3.44812 4.05052 16.02702 1.000 10.16586 462 VAL A N 1
ATOM 6685 C CA . VAL A 1 431 ? 2.22758 3.24959 16.19140 1.000 9.90657 462 VAL A CA 1
ATOM 6686 C C . VAL A 1 431 ? 2.52859 1.79532 16.55257 1.000 10.11299 462 VAL A C 1
ATOM 6687 O O . VAL A 1 431 ? 1.95516 1.26970 17.50770 1.000 10.47666 462 VAL A O 1
ATOM 6700 N N . ASN A 1 432 ? 3.43191 1.12205 15.82028 1.000 10.77528 463 ASN A N 1
ATOM 6701 C CA . ASN A 1 432 ? 3.59129 -0.30691 16.07597 1.000 10.01140 463 ASN A CA 1
ATOM 6702 C C . ASN A 1 432 ? 4.09879 -0.57470 17.48691 1.000 9.83233 463 ASN A C 1
ATOM 6703 O O . ASN A 1 432 ? 3.84525 -1.65390 18.03224 1.000 10.95079 463 ASN A O 1
ATOM 6714 N N . TYR A 1 433 ? 4.86876 0.35935 18.05732 1.000 10.20483 464 TYR A N 1
ATOM 6715 C CA . TYR A 1 433 ? 5.34560 0.27845 19.43141 1.000 10.09121 464 TYR A CA 1
ATOM 6716 C C . TYR A 1 433 ? 4.26781 0.83950 20.36445 1.000 11.01976 464 TYR A C 1
ATOM 6717 O O . TYR A 1 433 ? 4.38794 1.90129 20.97384 1.000 11.14805 464 TYR A O 1
ATOM 6735 N N . ARG A 1 434 ? 3.20046 0.05232 20.49046 1.000 10.56779 465 ARG A N 1
ATOM 6736 C CA . ARG A 1 434 ? 2.04272 0.44752 21.27881 1.000 11.63341 465 ARG A CA 1
ATOM 6737 C C . ARG A 1 434 ? 2.40625 0.46310 22.75009 1.000 11.94734 465 ARG A C 1
ATOM 6738 O O . ARG A 1 434 ? 2.95619 -0.51469 23.26057 1.000 12.49444 465 ARG A O 1
ATOM 6759 N N . ASP A 1 435 ? 2.09187 1.56870 23.42968 1.000 11.33428 466 ASP A N 1
ATOM 6760 C CA . ASP A 1 435 ? 2.21674 1.66906 24.87593 1.000 11.12567 466 ASP A CA 1
ATOM 6761 C C . ASP A 1 435 ? 0.80200 1.50955 25.41730 1.000 11.42851 466 ASP A C 1
ATOM 6762 O O . ASP A 1 435 ? -0.02227 2.42567 25.34116 1.000 11.08748 466 ASP A O 1
ATOM 6771 N N . THR A 1 436 ? 0.51553 0.31708 25.91939 1.000 10.57030 467 THR A N 1
ATOM 6772 C CA . THR A 1 436 ? -0.84388 -0.04810 26.28219 1.000 11.05985 467 THR A CA 1
ATOM 6773 C C . THR A 1 436 ? -1.37762 0.70875 27.48418 1.000 12.11013 467 THR A C 1
ATOM 6774 O O . THR A 1 436 ? -2.58660 0.67154 27.72345 1.000 13.20765 467 THR A O 1
ATOM 6785 N N . GLU A 1 437 ? -0.52593 1.39018 28.23086 1.000 12.35357 468 GLU A N 1
ATOM 6786 C CA . GLU A 1 437 ? -0.94855 2.08229 29.43815 1.000 13.28818 468 GLU A CA 1
ATOM 6787 C C . GLU A 1 437 ? -1.33620 3.53563 29.20310 1.000 12.92211 468 GLU A C 1
ATOM 6788 O O . GLU A 1 437 ? -1.79342 4.19410 30.14428 1.000 14.95275 468 GLU A O 1
ATOM 6800 N N . LEU A 1 438 ? -1.18062 4.05440 27.98838 1.000 12.20056 469 LEU A N 1
ATOM 6801 C CA . LEU A 1 438 ? -1.47011 5.45124 27.73150 1.000 12.00348 469 LEU A CA 1
ATOM 6802 C C . LEU A 1 438 ? -2.97323 5.69921 27.69519 1.000 12.67790 469 LEU A C 1
ATOM 6803 O O . LEU A 1 438 ? -3.75644 4.86446 27.24422 1.000 14.04965 469 LEU A O 1
ATOM 6819 N N . SER A 1 439 ? -3.37176 6.87551 28.16808 1.000 13.17494 470 SER A N 1
ATOM 6820 C CA . SER A 1 439 ? -4.74890 7.32994 28.02890 1.000 14.46689 470 SER A CA 1
ATOM 6821 C C . SER A 1 439 ? -5.01824 7.75255 26.58299 1.000 13.92055 470 SER A C 1
ATOM 6822 O O . SER A 1 439 ? -4.10535 8.02617 25.79991 1.000 13.41369 470 SER A O 1
ATOM 6830 N N . LEU A 1 440 ? -6.29956 7.87015 26.24888 1.000 14.35649 471 LEU A N 1
ATOM 6831 C CA . LEU A 1 440 ? -6.65183 8.32791 24.91174 1.000 14.68385 471 LEU A CA 1
ATOM 6832 C C . LEU A 1 440 ? -6.01535 9.68245 24.61173 1.000 14.27270 471 LEU A C 1
ATOM 6833 O O . LEU A 1 440 ? -5.52383 9.91178 23.50107 1.000 14.94989 471 LEU A O 1
ATOM 6849 N N . GLU A 1 441 ? -6.04634 10.60395 25.57958 1.000 14.76554 472 GLU A N 1
ATOM 6850 C CA . GLU A 1 441 ? -5.44941 11.92634 25.39968 1.000 16.25927 472 GLU A CA 1
ATOM 6851 C C . GLU A 1 441 ? -3.97982 11.81387 25.00946 1.000 15.45289 472 GLU A C 1
ATOM 6852 O O . GLU A 1 441 ? -3.47993 12.61108 24.20582 1.000 16.80530 472 GLU A O 1
ATOM 6864 N N . GLU A 1 442 ? -3.28231 10.81689 25.55754 1.000 13.73889 473 GLU A N 1
ATOM 6865 C CA . GLU A 1 442 ? -1.86366 10.61477 25.29929 1.000 13.11173 473 GLU A CA 1
ATOM 6866 C C . GLU A 1 442 ? -1.62600 9.90265 23.96404 1.000 12.65714 473 GLU A C 1
ATOM 6867 O O . GLU A 1 442 ? -0.92545 10.42329 23.09344 1.000 12.67748 473 GLU A O 1
ATOM 6879 N N . TRP A 1 443 ? -2.17650 8.69918 23.76839 1.000 12.01943 474 TRP A N 1
ATOM 6880 C CA . TRP A 1 443 ? -1.82864 7.96161 22.55325 1.000 11.50715 474 TRP A CA 1
ATOM 6881 C C . TRP A 1 443 ? -2.31778 8.67410 21.30058 1.000 11.44452 474 TRP A C 1
ATOM 6882 O O . TRP A 1 443 ? -1.66248 8.60955 20.26303 1.000 11.70300 474 TRP A O 1
ATOM 6903 N N . SER A 1 444 ? -3.47268 9.32674 21.35383 1.000 10.99126 475 SER A N 1
ATOM 6904 C CA . SER A 1 444 ? -4.01270 9.89736 20.12591 1.000 11.09899 475 SER A CA 1
ATOM 6905 C C . SER A 1 444 ? -3.07626 10.94923 19.55219 1.000 11.57907 475 SER A C 1
ATOM 6906 O O . SER A 1 444 ? -2.74745 10.91846 18.36214 1.000 11.87629 475 SER A O 1
ATOM 6914 N N A VAL A 1 445 ? -2.63191 11.89220 20.38643 0.727 11.90515 476 VAL A N 1
ATOM 6915 N N B VAL A 1 445 ? -2.61540 11.87827 20.39195 0.273 11.73551 476 VAL A N 1
ATOM 6916 C CA A VAL A 1 445 ? -1.75166 12.95106 19.89490 0.727 13.05641 476 VAL A CA 1
ATOM 6917 C CA B VAL A 1 445 ? -1.73239 12.93586 19.90961 0.273 12.27418 476 VAL A CA 1
ATOM 6918 C C A VAL A 1 445 ? -0.32461 12.43660 19.67648 0.727 11.54739 476 VAL A C 1
ATOM 6919 C C B VAL A 1 445 ? -0.33407 12.39542 19.64290 0.273 11.32827 476 VAL A C 1
ATOM 6920 O O A VAL A 1 445 ? 0.34990 12.86267 18.73718 0.727 12.41190 476 VAL A O 1
ATOM 6921 O O B VAL A 1 445 ? 0.31579 12.77478 18.66284 0.273 11.34666 476 VAL A O 1
ATOM 6946 N N . ARG A 1 446 ? 0.14970 11.49201 20.49462 1.000 11.14488 477 ARG A N 1
ATOM 6947 C CA . ARG A 1 446 ? 1.50051 10.99114 20.30881 1.000 10.90004 477 ARG A CA 1
ATOM 6948 C C . ARG A 1 446 ? 1.63463 10.24475 18.99571 1.000 10.38709 477 ARG A C 1
ATOM 6949 O O . ARG A 1 446 ? 2.69808 10.27764 18.37369 1.000 10.91616 477 ARG A O 1
ATOM 6970 N N . LEU A 1 447 ? 0.60444 9.51891 18.59044 1.000 10.65296 478 LEU A N 1
ATOM 6971 C CA . LEU A 1 447 ? 0.68806 8.69782 17.38780 1.000 9.92264 478 LEU A CA 1
ATOM 6972 C C . LEU A 1 447 ? 0.28009 9.43938 16.12919 1.000 10.36978 478 LEU A C 1
ATOM 6973 O O . LEU A 1 447 ? 0.83781 9.16225 15.06696 1.000 10.88624 478 LEU A O 1
ATOM 6989 N N . TYR A 1 448 ? -0.70694 10.34122 16.23422 1.000 10.35475 479 TYR A N 1
ATOM 6990 C CA . TYR A 1 448 ? -1.37727 10.90716 15.06994 1.000 10.21486 479 TYR A CA 1
ATOM 6991 C C . TYR A 1 448 ? -1.32091 12.42177 15.02331 1.000 10.18217 479 TYR A C 1
ATOM 6992 O O . TYR A 1 448 ? -1.83195 13.02040 14.06078 1.000 10.86655 479 TYR A O 1
ATOM 7010 N N . GLY A 1 449 ? -0.70268 13.06435 16.02046 1.000 12.45291 480 GLY A N 1
ATOM 7011 C CA . GLY A 1 449 ? -0.62953 14.51867 16.03496 1.000 14.19178 480 GLY A CA 1
ATOM 7012 C C . GLY A 1 449 ? -1.99652 15.12108 15.82758 1.000 13.68694 480 GLY A C 1
ATOM 7013 O O . GLY A 1 449 ? -2.99336 14.70040 16.43408 1.000 15.52065 480 GLY A O 1
ATOM 7017 N N . ASP A 1 450 ? -2.06510 16.13132 14.96344 1.000 13.93864 481 ASP A N 1
ATOM 7018 C CA . ASP A 1 450 ? -3.33021 16.81319 14.71467 1.000 14.96888 481 ASP A CA 1
ATOM 7019 C C . ASP A 1 450 ? -4.16708 16.16567 13.62639 1.000 14.01923 481 ASP A C 1
ATOM 7020 O O . ASP A 1 450 ? -5.12377 16.78356 13.15751 1.000 14.72644 481 ASP A O 1
ATOM 7029 N N . ASN A 1 451 ? -3.86094 14.93681 13.24786 1.000 12.20497 482 ASN A N 1
ATOM 7030 C CA . ASN A 1 451 ? -4.71072 14.21226 12.30281 1.000 11.37565 482 ASN A CA 1
ATOM 7031 C C . ASN A 1 451 ? -5.89697 13.52599 12.97242 1.000 11.12325 482 ASN A C 1
ATOM 7032 O O . ASN A 1 451 ? -6.75635 12.97856 12.28646 1.000 11.57505 482 ASN A O 1
ATOM 7043 N N . PHE A 1 452 ? -5.97439 13.55877 14.29116 1.000 11.46652 483 PHE A N 1
ATOM 7044 C CA . PHE A 1 452 ? -6.91525 12.70426 15.00608 1.000 11.96228 483 PHE A CA 1
ATOM 7045 C C . PHE A 1 452 ? -8.36577 13.07182 14.70292 1.000 11.13361 483 PHE A C 1
ATOM 7046 O O . PHE A 1 452 ? -9.20084 12.18659 14.50073 1.000 11.81235 483 PHE A O 1
ATOM 7063 N N . GLU A 1 453 ? -8.69511 14.36115 14.65636 1.000 11.70269 484 GLU A N 1
ATOM 7064 C CA . GLU A 1 453 ? -10.07043 14.73313 14.34109 1.000 12.38392 484 GLU A CA 1
ATOM 7065 C C . GLU A 1 453 ? -10.49296 14.23653 12.96076 1.000 11.54607 484 GLU A C 1
ATOM 7066 O O . GLU A 1 453 ? -11.61344 13.73753 12.79064 1.000 11.40595 484 GLU A O 1
ATOM 7078 N N . LYS A 1 454 ? -9.61502 14.37690 11.95954 1.000 11.23883 485 LYS A N 1
ATOM 7079 C CA . LYS A 1 454 ? -9.89191 13.83331 10.63446 1.000 11.24012 485 LYS A CA 1
ATOM 7080 C C . LYS A 1 454 ? -10.10793 12.32578 10.70054 1.000 10.43335 485 LYS A C 1
ATOM 7081 O O . LYS A 1 454 ? -11.02942 11.79547 10.07454 1.000 10.66031 485 LYS A O 1
ATOM 7100 N N . MET A 1 455 ? -9.28528 11.62049 11.47750 1.000 9.70782 486 MET A N 1
ATOM 7101 C CA . MET A 1 455 ? -9.46428 10.18661 11.60660 1.000 9.86850 486 MET A CA 1
ATOM 7102 C C . MET A 1 455 ? -10.81094 9.81415 12.19051 1.000 9.95397 486 MET A C 1
ATOM 7103 O O . MET A 1 455 ? -11.41557 8.80624 11.79727 1.000 9.93666 486 MET A O 1
ATOM 7117 N N . LYS A 1 456 ? -11.25267 10.55778 13.20063 1.000 10.19257 487 LYS A N 1
ATOM 7118 C CA . LYS A 1 456 ? -12.55882 10.29348 13.80615 1.000 10.48853 487 LYS A CA 1
ATOM 7119 C C . LYS A 1 456 ? -13.69454 10.57357 12.81867 1.000 10.08866 487 LYS A C 1
ATOM 7120 O O . LYS A 1 456 ? -14.70803 9.86739 12.79485 1.000 10.84139 487 LYS A O 1
ATOM 7139 N N . ARG A 1 457 ? -13.56583 11.61300 12.00429 1.000 10.64118 488 ARG A N 1
ATOM 7140 C CA . ARG A 1 457 ? -14.56905 11.87597 10.97209 1.000 10.85585 488 ARG A CA 1
ATOM 7141 C C . ARG A 1 457 ? -14.63939 10.71747 9.98228 1.000 10.64038 488 ARG A C 1
ATOM 7142 O O . ARG A 1 457 ? -15.72295 10.23532 9.63918 1.000 11.53125 488 ARG A O 1
ATOM 7163 N N . ILE A 1 458 ? -13.48244 10.24835 9.52541 1.000 10.43255 489 ILE A N 1
ATOM 7164 C CA . ILE A 1 458 ? -13.45336 9.12860 8.59486 1.000 10.75393 489 ILE A CA 1
ATOM 7165 C C . ILE A 1 458 ? -14.05375 7.87475 9.23279 1.000 10.70728 489 ILE A C 1
ATOM 7166 O O . ILE A 1 458 ? -14.75197 7.09277 8.57153 1.000 11.35110 489 ILE A O 1
ATOM 7182 N N . LYS A 1 459 ? -13.81670 7.68353 10.53594 1.000 10.18902 490 LYS A N 1
ATOM 7183 C CA . LYS A 1 459 ? -14.41454 6.56680 11.26413 1.000 10.82028 490 LYS A CA 1
ATOM 7184 C C . LYS A 1 459 ? -15.93484 6.64674 11.21686 1.000 11.15689 490 LYS A C 1
ATOM 7185 O O . LYS A 1 459 ? -16.62059 5.65898 10.94493 1.000 11.52445 490 LYS A O 1
ATOM 7204 N N . SER A 1 460 ? -16.48056 7.83354 11.45396 1.000 11.00844 491 SER A N 1
ATOM 7205 C CA . SER A 1 460 ? -17.92747 8.01240 11.40575 1.000 12.36815 491 SER A CA 1
ATOM 7206 C C . SER A 1 460 ? -18.46502 7.70809 10.01019 1.000 12.45566 491 SER A C 1
ATOM 7207 O O . SER A 1 460 ? -19.58562 7.21365 9.86963 1.000 13.59706 491 SER A O 1
ATOM 7215 N N . GLN A 1 461 ? -17.68883 8.00153 8.96914 1.000 11.69595 492 GLN A N 1
ATOM 7216 C CA . GLN A 1 461 ? -18.11565 7.82053 7.59260 1.000 12.00676 492 GLN A CA 1
ATOM 7217 C C . GLN A 1 461 ? -17.96647 6.38101 7.12573 1.000 12.15256 492 GLN A C 1
ATOM 7218 O O . GLN A 1 461 ? -18.83446 5.87459 6.40829 1.000 13.63386 492 GLN A O 1
ATOM 7232 N N . LEU A 1 462 ? -16.87114 5.71532 7.48984 1.000 11.14317 493 LEU A N 1
ATOM 7233 C CA . LEU A 1 462 ? -16.58178 4.38681 6.95886 1.000 11.02009 493 LEU A CA 1
ATOM 7234 C C . LEU A 1 462 ? -17.00695 3.23898 7.86915 1.000 11.25486 493 LEU A C 1
ATOM 7235 O O . LEU A 1 462 ? -17.14639 2.11643 7.38336 1.000 11.30493 493 LEU A O 1
ATOM 7251 N N . ASP A 1 463 ? -17.18666 3.47559 9.16255 1.000 11.26092 494 ASP A N 1
ATOM 7252 C CA . ASP A 1 463 ? -17.64746 2.44464 10.09538 1.000 11.58608 494 ASP A CA 1
ATOM 7253 C C . ASP A 1 463 ? -18.57961 3.09577 11.11004 1.000 10.75885 494 ASP A C 1
ATOM 7254 O O . ASP A 1 463 ? -18.31187 3.08707 12.31314 1.000 11.59317 494 ASP A O 1
ATOM 7263 N N . PRO A 1 464 ? -19.71972 3.63197 10.64562 1.000 11.91855 495 PRO A N 1
ATOM 7264 C CA . PRO A 1 464 ? -20.64156 4.35181 11.54667 1.000 13.01842 495 PRO A CA 1
ATOM 7265 C C . PRO A 1 464 ? -21.18701 3.50755 12.68529 1.000 12.50671 495 PRO A C 1
ATOM 7266 O O . PRO A 1 464 ? -21.50672 4.05374 13.75514 1.000 14.55396 495 PRO A O 1
ATOM 7277 N N . GLN A 1 465 ? -21.35216 2.19844 12.49069 1.000 11.95746 496 GLN A N 1
ATOM 7278 C CA . GLN A 1 465 ? -21.88014 1.31939 13.53093 1.000 12.32294 496 GLN A CA 1
ATOM 7279 C C . GLN A 1 465 ? -20.78280 0.80461 14.45728 1.000 12.25856 496 GLN A C 1
ATOM 7280 O O . GLN A 1 465 ? -21.08965 0.11210 15.43070 1.000 13.28196 496 GLN A O 1
ATOM 7294 N N . GLY A 1 466 ? -19.51545 1.11415 14.18375 1.000 11.71862 497 GLY A N 1
ATOM 7295 C CA . GLY A 1 466 ? -18.44506 0.72816 15.07548 1.000 12.05176 497 GLY A CA 1
ATOM 7296 C C . GLY A 1 466 ? -18.10922 -0.73690 15.09168 1.000 11.29158 497 GLY A C 1
ATOM 7297 O O . GLY A 1 466 ? -17.70068 -1.25084 16.12597 1.000 11.60028 497 GLY A O 1
ATOM 7301 N N . VAL A 1 467 ? -18.27653 -1.42577 13.96796 1.000 10.64506 498 VAL A N 1
ATOM 7302 C CA . VAL A 1 467 ? -18.00883 -2.85767 13.92343 1.000 10.82081 498 VAL A CA 1
ATOM 7303 C C . VAL A 1 467 ? -16.55498 -3.15755 14.25081 1.000 10.47486 498 VAL A C 1
ATOM 7304 O O . VAL A 1 467 ? -16.24862 -4.16636 14.89731 1.000 11.14011 498 VAL A O 1
ATOM 7317 N N . PHE A 1 468 ? -15.63928 -2.28490 13.82174 1.000 10.48417 499 PHE A N 1
ATOM 7318 C CA . PHE A 1 468 ? -14.21148 -2.49730 14.00588 1.000 10.77509 499 PHE A CA 1
ATOM 7319 C C . PHE A 1 468 ? -13.64388 -1.77502 15.22588 1.000 11.18692 499 PHE A C 1
ATOM 7320 O O . PHE A 1 468 ? -12.42637 -1.66038 15.35313 1.000 11.73843 499 PHE A O 1
ATOM 7337 N N . THR A 1 469 ? -14.48818 -1.31192 16.13481 1.000 11.58297 500 THR A N 1
ATOM 7338 C CA . THR A 1 469 ? -14.04469 -0.70128 17.38515 1.000 10.99804 500 THR A CA 1
ATOM 7339 C C . THR A 1 469 ? -13.82150 -1.82586 18.38499 1.000 11.04745 500 THR A C 1
ATOM 7340 O O . THR A 1 469 ? -14.77749 -2.37689 18.94734 1.000 12.72099 500 THR A O 1
ATOM 7351 N N . THR A 1 470 ? -12.54742 -2.17591 18.57497 1.000 10.70354 501 THR A N 1
ATOM 7352 C CA . THR A 1 470 ? -12.14044 -3.35738 19.31908 1.000 10.97383 501 THR A CA 1
ATOM 7353 C C . THR A 1 470 ? -11.19955 -2.96206 20.46181 1.000 11.16752 501 THR A C 1
ATOM 7354 O O . THR A 1 470 ? -11.64339 -2.74056 21.59065 1.000 12.02104 501 THR A O 1
ATOM 7365 N N . HIS A 1 471 ? -9.89851 -2.86698 20.18421 1.000 9.99212 502 HIS A N 1
ATOM 7366 C CA . HIS A 1 471 ? -8.89041 -2.67398 21.21184 1.000 10.75322 502 HIS A CA 1
ATOM 7367 C C . HIS A 1 471 ? -8.91141 -1.24459 21.74336 1.000 11.01898 502 HIS A C 1
ATOM 7368 O O . HIS A 1 471 ? -9.54047 -0.34155 21.19292 1.000 10.15503 502 HIS A O 1
ATOM 7382 N N . ALA A 1 472 ? -8.19921 -1.05812 22.85136 1.000 11.51828 503 ALA A N 1
ATOM 7383 C CA . ALA A 1 472 ? -8.25610 0.20298 23.58240 1.000 11.96043 503 ALA A CA 1
ATOM 7384 C C . ALA A 1 472 ? -7.73994 1.39955 22.79578 1.000 11.31329 503 ALA A C 1
ATOM 7385 O O . ALA A 1 472 ? -8.07018 2.52908 23.14690 1.000 12.54186 503 ALA A O 1
ATOM 7392 N N . GLN A 1 473 ? -6.89546 1.21052 21.78572 1.000 10.88592 504 GLN A N 1
ATOM 7393 C CA . GLN A 1 473 ? -6.43144 2.33282 20.97451 1.000 10.91669 504 GLN A CA 1
ATOM 7394 C C . GLN A 1 473 ? -7.17739 2.41606 19.64548 1.000 10.71828 504 GLN A C 1
ATOM 7395 O O . GLN A 1 473 ? -6.70856 3.06337 18.69685 1.000 11.31404 504 GLN A O 1
ATOM 7409 N N . SER A 1 474 ? -8.39008 1.87180 19.59959 1.000 11.20421 505 SER A N 1
ATOM 7410 C CA . SER A 1 474 ? -9.20895 1.99122 18.40544 1.000 10.84241 505 SER A CA 1
ATOM 7411 C C . SER A 1 474 ? -9.64018 3.44129 18.21504 1.000 10.56444 505 SER A C 1
ATOM 7412 O O . SER A 1 474 ? -9.78737 4.19386 19.18151 1.000 11.47757 505 SER A O 1
ATOM 7420 N N . ILE A 1 475 ? -9.83345 3.84610 16.96320 1.000 10.38164 506 ILE A N 1
ATOM 7421 C CA . ILE A 1 475 ? -10.18883 5.23296 16.67737 1.000 11.06173 506 ILE A CA 1
ATOM 7422 C C . ILE A 1 475 ? -11.67185 5.43879 16.94714 1.000 11.86026 506 ILE A C 1
ATOM 7423 O O . ILE A 1 475 ? -12.49863 4.75957 16.33351 1.000 12.17320 506 ILE A O 1
ATOM 7439 N N . PRO A 1 476 ? -12.06128 6.35630 17.83422 1.000 12.06063 507 PRO A N 1
ATOM 7440 C CA . PRO A 1 476 ? -13.48862 6.59183 18.06605 1.000 13.86303 507 PRO A CA 1
ATOM 7441 C C . PRO A 1 476 ? -14.12184 7.34275 16.91395 1.000 13.55447 507 PRO A C 1
ATOM 7442 O O . PRO A 1 476 ? -13.45778 7.98089 16.10011 1.000 13.30066 507 PRO A O 1
ATOM 7453 N N . SER A 1 477 ? -15.44450 7.25855 16.85730 1.000 14.50443 508 SER A N 1
ATOM 7454 C CA . SER A 1 477 ? -16.17236 8.09439 15.91578 1.000 16.18918 508 SER A CA 1
ATOM 7455 C C . SER A 1 477 ? -16.16820 9.54327 16.41004 1.000 16.33992 508 SER A C 1
ATOM 7456 O O . SER A 1 477 ? -15.93443 9.83207 17.59086 1.000 18.10979 508 SER A O 1
ATOM 7464 N N . SER A 1 478 ? -16.41268 10.45814 15.48237 1.000 16.85301 509 SER A N 1
ATOM 7465 C CA . SER A 1 478 ? -16.48316 11.88113 15.80417 1.000 20.10821 509 SER A CA 1
ATOM 7466 C C . SER A 1 478 ? -17.77894 12.19587 16.54182 1.000 22.83713 509 SER A C 1
ATOM 7467 O O . SER A 1 478 ? -18.74709 11.43487 16.47956 1.000 24.53399 509 SER A O 1
#

InterPro domains:
  IPR006094 FAD linked oxidase, N-terminal [PF01565] (75-212)
  IPR012951 Berberine/berberine-like [PF08031] (461-507)
  IPR016166 FAD-binding domain, PCMH-type [PS51387] (71-244)
  IPR016169 FAD-binding, type PCMH, subdomain 2 [G3DSA:3.30.465.10] (70-506)
  IPR036318 FAD-binding, type PCMH-like superfamily [SSF56176] (48-242)
  IPR050416 FAD-linked Oxidoreductases in Biosynthetic Pathways [PTHR42973] (32-505)

Nearest PDB structures (foldseek):
  6yji-assembly2_B  TM=9.675E-01  e=1.118E-63  Fusarium graminearum PH-1
  5l6f-assembly1_A  TM=9.075E-01  e=4.002E-40  Thermothelomyces thermophilus ATCC 42464
  3hsu-assembly1_A  TM=9.055E-01  e=2.645E-39  Sarocladium strictum
  1zr6-assembly1_A  TM=9.034E-01  e=3.769E-39  Sarocladium strictum
  6eo5-assembly2_B  TM=8.970E-01  e=2.797E-36  Physcomitrium patens

Sequence (475 aa):
STRLRDCLSSNTSILLPSLTTFSDATNWETVTSPWALRFNPEPAAVVVPRNRDEVAAALLACAVEAGVVKVSPLNGGHSYGAYGLGGVVDGALVINMERFTETTFDSAKNLFTYGGGSRVGPAATWLWENHGRRHFPHVRANWVGLSGSSIGGGFGTTSRFLGTPMDNLDSVDVMLYNGTIVTASRTENPDLFFVIQGAGSSYGIILSSLTTRTWKPEFEVATNFTISLGAVDIDTGVQALMDIQEWAMTEAPDTFALRWQLAGEWNGSGYFYGNPDEFDALFASSLVERLPNTTTTTTKTTADFWAMENFAAPLLNGTADTFPPRSMMYLLQALVLRKDQPFTFESAKALYQYTTLAFNRTDLTEFGFLDLWGGVSRDVDDSKQAMAYSNNQWLIRWEGRLANGLTQWPADGIEYMQAGFRPFKKEQLKKEGIPLRGFVNYRDTELSLEEWSVVRLYGDNFEKMKRIKSQLDPQGVFTTHAQSIPSS

Solvent-accessible surface area: 18789 Å² total; per-residue (Å²): 93,93,170,6,75,79,27,1,91,132,29,75,7,71,113,89,26,30,10,11,76,108,29,150,60,18,148,110,41,13,71,16,33,2,90,48,57,126,8,80,6,31,0,4,0,15,0,99,65,85,118,2,0,26,30,0,0,47,2,0,75,120,20,69,29,77,0,5,30,21,25,12,28,25,32,41,4,4,26,16,9,0,26,71,101,34,0,0,0,0,22,2,86,114,24,70,130,35,63,36,56,85,97,144,56,26,0,40,3,4,1,6,4,65,0,0,62,2,7,18,68,0,50,124,78,73,13,42,9,6,2,12,19,52,15,0,48,22,3,2,10,40,6,2,27,1,0,0,21,2,10,1,0,5,32,33,8,2,6,0,27,7,2,55,24,1,31,0,1,20,50,93,21,68,75,32,44,0,14,118,129,85,63,80,56,4,3,9,0,0,5,0,5,1,29,2,0,2,0,13,3,16,0,19,3,95,22,53,102,13,141,56,150,56,2,0,37,4,55,0,40,0,40,109,32,94,41,64,48,0,0,83,2,0,42,15,0,9,93,2,8,67,103,103,16,41,38,32,0,6,6,46,0,44,0,8,44,45,17,50,4,41,4,25,4,12,11,43,31,131,98,0,89,78,41,18,55,30,6,47,134,110,15,33,155,68,28,90,57,79,85,75,68,22,80,8,33,30,1,5,26,131,14,0,59,92,0,84,22,128,55,45,44,90,82,71,75,12,4,1,3,10,9,5,2,1,30,97,106,51,28,3,45,61,100,0,0,61,15,0,0,69,100,1,11,85,53,36,126,54,140,31,3,68,56,58,1,4,0,2,2,3,7,9,33,4,121,100,22,65,39,88,139,13,0,1,10,4,16,40,0,5,0,0,0,20,4,2,0,47,15,16,146,82,84,138,139,24,20,117,55,0,36,116,64,1,45,48,13,12,104,38,0,58,72,33,1,112,170,54,54,11,61,40,53,4,3,3,31,34,27,12,30,82,31,57,90,140,59,6,8,84,26,9,0,22,142,19,22,108,63,0,37,111,0,2,36,112,39,1,67,130,11,11,0,50,8,8,80,4,10,1,42,63,90

Secondary structure (DSSP, 8-state):
-HHHHHHHHTSSS-GGGEE-TTSTTHHHHT--SBTT-----SEEE--SSHHHHHHHHHHHHHHT--EEEESS---TT-GGGTSSTTPEEEE-TT---EEEETTTTEEEEETT-BHHHHHHHHHHHHS-B----SSTTSBHHHHHTT----TTHHHH--HHHHEEEEEEE-TTS-EEEEETTBSHHHHHHHHHHGGGT-EEEEEEEE-B--S-SEEEEEEEE--S--HHHHHHHHHHHHHHHHHT--TTEEEEEEBTB-SEEEEEE-S-GGGHHHHHHHHHTTS-TT-EEEEEEEEHHHHHHHHSTTTTSSS-SS--B-EEEEEEEEETTS---HHHHHHHHHHTGGG---SSEEEEEEEEE--GGGGG--GGGSSS--TTEEEEEEEEEEEPTT--S--TTHHHHHHHHHHHHHHHHHHTTPPP---TTS--TT--HHHHHHHHHGGGHHHHHHHHHHH-TT-TT--STTPPPP-

Radius of gyration: 22.29 Å; Cα contacts (8 Å, |Δi|>4): 1086; chains: 1; bounding box: 67×51×56 Å